Protein AF-A0A6B1B2T5-F1 (afdb_monomer)

Solvent-accessible surface area (backbone atoms only — not comparable to full-atom values): 26408 Å² total; per-residue (Å²): 116,44,78,32,43,92,82,56,64,55,40,79,26,34,29,29,75,42,65,46,72,46,75,73,60,49,87,43,25,33,38,44,60,45,58,74,57,54,75,47,49,93,52,57,68,59,46,47,51,50,19,45,60,60,22,41,91,44,77,29,50,72,80,76,48,47,65,79,40,39,38,24,40,36,29,65,36,84,52,53,54,84,60,43,56,46,79,82,25,68,61,22,61,50,50,55,53,53,49,53,49,33,54,75,36,51,38,75,48,61,37,38,33,34,30,36,20,57,48,42,51,77,50,72,68,55,47,33,54,43,40,32,62,71,53,40,70,65,26,41,85,72,70,28,38,46,64,49,58,47,82,34,76,91,40,46,41,77,62,49,62,30,99,81,73,37,49,32,32,31,33,34,70,48,47,71,14,66,35,26,35,38,46,38,72,30,88,52,63,62,50,51,44,40,45,48,58,41,38,19,41,10,24,70,70,23,37,50,70,41,56,34,50,69,28,29,52,55,23,67,17,64,45,29,56,94,46,13,38,42,47,51,43,24,47,43,38,33,54,42,39,72,74,57,43,34,52,61,42,31,31,46,31,33,47,33,49,35,56,47,44,91,58,75,82,53,17,54,64,70,48,60,66,86,74,52,46,77,65,45,51,52,47,50,52,53,51,43,59,52,44,75,73,44,56,68,72,58,40,47,53,59,60,67,68,44,55,15,66,54,34,54,53,46,61,38,18,17,28,47,71,63,29,35,55,55,50,42,55,54,43,46,71,48,23,58,37,86,37,82,55,61,22,38,29,32,32,36,18,40,56,55,71,52,62,88,22,73,91,53,54,64,18,51,62,53,51,46,17,45,48,33,32,41,62,54,30,38,24,31,86,43,53,62,38,38,79,50,14,31,42,41,36,27,29,44,38,44,92,50,70,39,73,62,42,36,50,45,41,52,51,42,54,61,53,46,35,62,74,49,79,52,59,68,61,43,55,76,73,46,39,67,61,33,58,70,30,66,66,35,50,49,38,27,75,77,45,48,10,34,30,28,37,44,56,57,40,40,54,24,48,18,36,32,42,64,72,39,40,63,44,52,34,30,29,52,27,36,55,67,43,33,44,51,72,73,34,44,58,22,80,40,70,67,56,42,54,54,64,41,21,82,70,60,39,91,79,50,39,33,36,35,50,46,42,69,35,65,48,28,39,38,34,89

Radius of gyration: 22.55 Å; Cα contacts (8 Å, |Δi|>4): 1182; chains: 1; bounding box: 58×44×64 Å

Mean predicted aligned error: 3.1 Å

Foldseek 3Di:
DAQAAPPAFFFWFAAALFIDGHRDDHPFEDEDAFDDWDDFDPDLLVQLVVQQCDADPFHRLLVLEAAPFAEEEEEEACLPDVLAADPPASQQSNVVVSVVSNVVRNHPNYAYEHLAALAFWDDLVRCCNHRNPVVCVVQVVVVRYGYAQQPPPVQKDWLDAFPVRQTQMFGPSQQPGQEYEYHYEDQALLTFFLCRGQRSGHHPSSNVVLLALVQLQQQQFSRALVSGSSNVSSVRSVVSCVVRGHHYKYKYWYKILQFQHCDDLSNLLNDGPVPQDPVSVVSSVVSNVVSVPDDPVVSLVVSLPDHGNIHTHHMHIGDRVRRSVVVSVSSCVRFEDEDEDAWQEEEHEDYNDGSRARVHGCALLNVLLCQQLPVQNLADDHGNHFFQGEYEYNYQRDNDGDCLAEVLVPCCLCPVLVVDLQLVCCVVPPQVCQQPPPVQSCSRVPTRYRGSNVSSSSSSSNSNVVNRYNAYEYENYDQVSCVSNVHHYDPGPVRVLVVSCVRRNDRIRYYYHSDPSHHGYHYD

Sequence (524 aa):
MLDVDKSTPPILFHHGEQFRLEKLPADRSRVIYPAEPLPGLKDPDEAIREALLNPINEDPLPALLWPGMKLTIAFDDLSLPLPSMRQPDIRQRIIEQVLDMAAAAAVDDVHLIAALALHRRMTEAEFRHALGDRIYDAFAPQQTLYNHDAEDHDGMVELGLTRHDEQVTMNRRAAESDLLIYVNLNIVSMDGGWKSTATGLSDYKGVRHHHNVATMQNSKSFMDRHSSELHHSNWRQGEVIKAHGPRIFQIETTINNNTFGYDGPLSVLQKREWEWSARDRATFIGMKNALDVTPSAARRKIFQAWEAPYELTSVQAGEVEAVHQQTLENVFAQHIVPVEGQTDVLTFGLPYICPYNVNSVMNPILVMCLGLGYFFNLYRGKPLVREGGVVIMSHPTPWEFHPVHHPSYIDFFEQVLGDTTDPIEIEKRYEEQFAYDEWYIHLYRNSYAYHGVHPFYMWYWGAHALQWLGRVIVVGGDPRSVRRLGFQPASTMQDALEMAGDVVGPDPSITHFHNPPILMADVT

pLDDT: mean 97.22, std 1.8, range [87.44, 98.94]

Nearest PDB structures (foldseek):
  5huq-assembly1_A  TM=7.904E-01  e=6.190E-24  Lactiplantibacillus plantarum
  2yjg-assembly1_B  TM=7.746E-01  e=2.283E-23  Thermoanaerobacterium thermosaccharolyticum DSM 571
  8ezf-assembly1_B  TM=7.215E-01  e=4.386E-23  Lactiplantibacillus plantarum WCFS1
  8ezi-assembly1_B  TM=7.223E-01  e=1.276E-22  Lactiplantibacillus plantarum WCFS1
  6c1w-assembly3_C  TM=7.204E-01  e=6.261E-23  Lactiplantibacillus plantarum WCFS1

Secondary structure (DSSP, 8-state):
-EE--TTPPPEEEEEEBEEEEE-PPTTTEEEE-PPPPPPPPS-HHHHHHHHHHS-BTS--GGGG--TT-EEEEEEE-TTSSSSPBPSSPHHHHHHHHHHHHHHHTT--EEEEEEE-TTSPPPPHHHHHHHHHHHHHHHHGGGT-EEE--TT-TTTEEEEEE-TT--EEEEEHHHHT-SEEEEEEEESSTTSSTHHHHHHHT--HHHHTTTSSHHHHHH-S-SSSGGG-HHHHHHHHHHHHHHHHS-EEEEEEEEE----S-SSSSGGGGGS-GGG--HHHHHHHHHHHHHHHHS-HHHHHHHHHT--B---EEEEEEESHHHHHHHHHHHHHHHHEEEE-S-EEEEEEEEES--TT-TTS---HHHHHIIIIIIGGG-EESS-SEEEEEEEEEE----S---TTT-HHHHHIIIIIHHH---HHHHIIIIIHHHHS-HHHHHHHHHSSPPPTTHHHHHHHTTHHHHHH-SEEEEET--HHHHHHTTPEEESSHHHHHHHHHHHH-SS--EEEE--SSP-EEEE-

Structure (mmCIF, N/CA/C/O backbone):
data_AF-A0A6B1B2T5-F1
#
_entry.id   AF-A0A6B1B2T5-F1
#
loop_
_atom_site.group_PDB
_atom_site.id
_atom_site.type_symbol
_atom_site.label_atom_id
_atom_site.label_alt_id
_atom_site.label_comp_id
_atom_site.label_asym_id
_atom_site.label_entity_id
_atom_site.label_seq_id
_atom_site.pdbx_PDB_ins_code
_atom_site.Cartn_x
_atom_site.Cartn_y
_atom_site.Cartn_z
_atom_site.occupancy
_atom_site.B_iso_or_equiv
_atom_site.auth_seq_id
_atom_site.auth_comp_id
_atom_site.auth_asym_id
_atom_site.auth_atom_id
_atom_site.pdbx_PDB_model_num
ATOM 1 N N . MET A 1 1 ? -0.501 -11.057 22.349 1.00 89.25 1 MET A N 1
ATOM 2 C CA . MET A 1 1 ? -1.898 -10.684 22.661 1.00 89.25 1 MET A CA 1
ATOM 3 C C . MET A 1 1 ? -1.999 -10.361 24.142 1.00 89.25 1 MET A C 1
ATOM 5 O O . MET A 1 1 ? -1.196 -10.890 24.903 1.00 89.25 1 MET A O 1
ATOM 9 N N . LEU A 1 2 ? -2.940 -9.504 24.530 1.00 93.94 2 LEU A N 1
ATOM 10 C CA . LEU A 1 2 ? -3.257 -9.185 25.923 1.00 93.94 2 LEU A CA 1
ATOM 11 C C . LEU A 1 2 ? -4.764 -9.340 26.143 1.00 93.94 2 LEU A C 1
ATOM 13 O O . LEU A 1 2 ? -5.529 -8.686 25.440 1.00 93.94 2 LEU A O 1
ATOM 17 N N . ASP A 1 3 ? -5.175 -10.125 27.136 1.00 96.25 3 ASP A N 1
ATOM 18 C CA . ASP A 1 3 ? -6.551 -10.091 27.639 1.00 96.25 3 ASP A CA 1
ATOM 19 C C . ASP A 1 3 ? -6.726 -8.885 28.566 1.00 96.25 3 ASP A C 1
ATOM 21 O O . ASP A 1 3 ? -5.909 -8.637 29.454 1.00 96.25 3 ASP A O 1
ATOM 25 N N . VAL A 1 4 ? -7.776 -8.101 28.332 1.00 96.19 4 VAL A N 1
ATOM 26 C CA . VAL A 1 4 ? -8.027 -6.862 29.069 1.00 96.19 4 VAL A CA 1
ATOM 27 C C . VAL A 1 4 ? -8.669 -7.192 30.409 1.00 96.19 4 VAL A C 1
ATOM 29 O O . VAL A 1 4 ? -9.757 -7.762 30.475 1.00 96.19 4 VAL A O 1
ATOM 32 N N . ASP A 1 5 ? -8.035 -6.741 31.483 1.00 95.56 5 ASP A N 1
ATOM 33 C CA . ASP A 1 5 ? -8.557 -6.807 32.844 1.00 95.56 5 ASP A CA 1
ATOM 34 C C . ASP A 1 5 ? -8.781 -5.403 33.439 1.00 95.56 5 ASP A C 1
ATOM 36 O O . ASP A 1 5 ? -8.551 -4.364 32.815 1.00 95.56 5 ASP A O 1
ATOM 40 N N . LYS A 1 6 ? -9.231 -5.339 34.696 1.00 93.12 6 LYS A N 1
ATOM 41 C CA . LYS A 1 6 ? -9.499 -4.061 35.384 1.00 93.12 6 LYS A CA 1
ATOM 42 C C . LYS A 1 6 ? -8.251 -3.199 35.609 1.00 93.12 6 LYS A C 1
ATOM 44 O O . LYS A 1 6 ? -8.403 -1.994 35.835 1.00 93.12 6 LYS A O 1
ATOM 49 N N . SER A 1 7 ? -7.067 -3.809 35.606 1.00 93.94 7 SER A N 1
ATOM 50 C CA . SER A 1 7 ? -5.766 -3.167 35.810 1.00 93.94 7 SER A CA 1
ATOM 51 C C . SER A 1 7 ? -5.107 -2.714 34.505 1.00 93.94 7 SER A C 1
ATOM 53 O O . SER A 1 7 ? -4.206 -1.873 34.537 1.00 93.94 7 SER A O 1
ATOM 55 N N . THR A 1 8 ? -5.592 -3.222 33.371 1.00 95.31 8 THR A N 1
ATOM 56 C CA . THR A 1 8 ? -5.111 -2.875 32.037 1.00 95.31 8 THR A CA 1
ATOM 57 C C . THR A 1 8 ? -5.261 -1.367 31.806 1.00 95.31 8 THR A C 1
ATOM 59 O O . THR A 1 8 ? -6.341 -0.805 32.042 1.00 95.31 8 THR A O 1
ATOM 62 N N . PRO A 1 9 ? -4.184 -0.668 31.396 1.00 95.25 9 PRO A N 1
ATOM 63 C CA . PRO A 1 9 ? -4.255 0.760 31.119 1.00 95.25 9 PRO A CA 1
ATOM 64 C C . PRO A 1 9 ? -5.160 1.049 29.908 1.00 95.25 9 PRO A C 1
ATOM 66 O O . PRO A 1 9 ? -5.425 0.153 29.108 1.00 95.25 9 PRO A O 1
ATOM 69 N N . PRO A 1 10 ? -5.627 2.300 29.739 1.00 96.69 10 PRO A N 1
ATOM 70 C CA . PRO A 1 10 ? -6.246 2.725 28.488 1.00 96.69 10 PRO A CA 1
ATOM 71 C C . PRO A 1 10 ? -5.341 2.432 27.286 1.00 96.69 10 PRO A C 1
ATOM 73 O O . PRO A 1 10 ? -4.132 2.653 27.361 1.00 96.69 10 PRO A O 1
ATOM 76 N N . ILE A 1 11 ? -5.941 1.964 26.196 1.00 97.44 11 ILE A N 1
ATOM 77 C CA . ILE A 1 11 ? -5.257 1.531 24.975 1.00 97.44 11 ILE A CA 1
ATOM 78 C C . ILE A 1 11 ? -5.204 2.686 23.976 1.00 97.44 11 ILE A C 1
ATOM 80 O O . ILE A 1 11 ? -6.158 3.464 23.880 1.00 97.44 11 ILE A O 1
ATOM 84 N N . LEU A 1 12 ? -4.096 2.813 23.245 1.00 97.50 12 LEU A N 1
ATOM 85 C CA . LEU A 1 12 ? -3.934 3.808 22.193 1.00 97.50 12 LEU A CA 1
ATOM 86 C C . LEU A 1 12 ? -4.795 3.473 20.977 1.00 97.50 12 LEU A C 1
ATOM 88 O O . LEU A 1 12 ? -4.695 2.398 20.401 1.00 97.50 12 LEU A O 1
ATOM 92 N N . PHE A 1 13 ? -5.566 4.456 20.529 1.00 98.00 13 PHE A N 1
ATOM 93 C CA . PHE A 1 13 ? -6.237 4.449 19.239 1.00 98.00 13 PHE A CA 1
ATOM 94 C C . PHE A 1 13 ? -5.667 5.581 18.391 1.00 98.00 13 PHE A C 1
ATOM 96 O O . PHE A 1 13 ? -5.732 6.753 18.781 1.00 98.00 13 PHE A O 1
ATOM 103 N N . HIS A 1 14 ? -5.158 5.248 17.205 1.00 97.94 14 HIS A N 1
ATOM 104 C CA . HIS A 1 14 ? -4.929 6.254 16.170 1.00 97.94 14 HIS A CA 1
ATOM 105 C C . HIS A 1 14 ? -6.257 6.938 15.802 1.00 97.94 14 HIS A C 1
ATOM 107 O O . HIS A 1 14 ? -7.342 6.351 15.893 1.00 97.94 14 HIS A O 1
ATOM 113 N N . HIS A 1 15 ? -6.185 8.223 15.473 1.00 97.75 15 HIS A N 1
ATOM 114 C CA . HIS A 1 15 ? -7.345 9.055 15.173 1.00 97.75 15 HIS A CA 1
ATOM 115 C C . HIS A 1 15 ? -6.967 10.105 14.119 1.00 97.75 15 HIS A C 1
ATOM 117 O O . HIS A 1 15 ? -6.955 11.306 14.395 1.00 97.75 15 HIS A O 1
ATOM 123 N N . GLY A 1 16 ? -6.622 9.645 12.913 1.00 96.56 16 GLY A N 1
ATOM 124 C CA . GLY A 1 16 ? -6.054 10.488 11.858 1.00 96.56 16 GLY A CA 1
ATOM 125 C C . GLY A 1 16 ? -4.684 11.019 12.282 1.00 96.56 16 GLY A C 1
ATOM 126 O O . GLY A 1 16 ? -3.829 10.257 12.728 1.00 96.56 16 GLY A O 1
ATOM 127 N N . GLU A 1 17 ? -4.478 12.334 12.210 1.00 95.62 17 GLU A N 1
ATOM 128 C CA . GLU A 1 17 ? -3.283 13.013 12.736 1.00 95.62 17 GLU A CA 1
ATOM 129 C C . GLU A 1 17 ? -3.322 13.253 14.265 1.00 95.62 17 GLU A C 1
ATOM 131 O O . GLU A 1 17 ? -2.652 14.149 14.786 1.00 95.62 17 GLU A O 1
ATOM 136 N N . GLN A 1 18 ? -4.163 12.525 15.000 1.00 96.19 18 GLN A N 1
ATOM 137 C CA . GLN A 1 18 ? -4.340 12.638 16.450 1.00 96.19 18 GLN A CA 1
ATOM 138 C C . GLN A 1 18 ? -4.415 11.251 17.101 1.00 96.19 18 GLN A C 1
ATOM 140 O O . GLN A 1 18 ? -4.385 10.220 16.430 1.00 96.19 18 GLN A O 1
ATOM 145 N N . PHE A 1 19 ? -4.549 11.232 18.430 1.00 96.94 19 PHE A N 1
ATOM 146 C CA . PHE A 1 19 ? -4.589 10.010 19.228 1.00 96.94 19 PHE A CA 1
ATOM 147 C C . PHE A 1 19 ? -5.692 10.053 20.284 1.00 96.94 19 PHE A C 1
ATOM 149 O O . PHE A 1 19 ? -5.976 11.104 20.868 1.00 96.94 19 PHE A O 1
ATOM 156 N N . ARG A 1 20 ? -6.264 8.890 20.593 1.00 96.50 20 ARG A N 1
ATOM 157 C CA . ARG A 1 20 ? -7.186 8.675 21.714 1.00 96.50 20 ARG A CA 1
ATOM 158 C C . ARG A 1 20 ? -6.648 7.588 22.639 1.00 96.50 20 ARG A C 1
ATOM 160 O O . ARG A 1 20 ? -5.885 6.729 22.215 1.00 96.50 20 ARG A O 1
ATOM 167 N N . LEU A 1 21 ? -7.039 7.657 23.908 1.00 97.06 21 LEU A N 1
ATOM 168 C CA . LEU A 1 21 ? -6.812 6.597 24.886 1.00 97.06 21 LEU A CA 1
ATOM 169 C C . LEU A 1 21 ? -8.175 6.088 25.332 1.00 97.06 21 LEU A C 1
ATOM 171 O O . LEU A 1 21 ? -8.920 6.833 25.967 1.00 97.06 21 LEU A O 1
ATOM 175 N N . GLU A 1 22 ? -8.489 4.842 25.002 1.00 97.00 22 GLU A N 1
ATOM 176 C CA . GLU A 1 22 ? -9.797 4.247 25.269 1.00 97.00 22 GLU A CA 1
ATOM 177 C C . GLU A 1 22 ? -9.660 3.108 26.277 1.00 97.00 22 GLU A C 1
ATOM 179 O O . GLU A 1 22 ? -8.764 2.266 26.188 1.00 97.00 22 GLU A O 1
ATOM 184 N N . LYS A 1 23 ? -10.559 3.070 27.263 1.00 96.00 23 LYS A N 1
ATOM 185 C CA . LYS A 1 23 ? -10.624 1.953 28.205 1.00 96.00 23 LYS A CA 1
ATOM 186 C C . LYS A 1 23 ? -11.555 0.886 27.644 1.00 96.00 23 LYS A C 1
ATOM 188 O O . LYS A 1 23 ? -12.765 1.087 27.599 1.00 96.00 23 LYS A O 1
ATOM 193 N N . LEU A 1 24 ? -10.986 -0.246 27.244 1.00 96.88 24 LEU A N 1
ATOM 194 C CA . LEU A 1 24 ? -11.764 -1.381 26.757 1.00 96.88 24 LEU A CA 1
ATOM 195 C C . LEU A 1 24 ? -12.432 -2.140 27.921 1.00 96.88 24 LEU A C 1
ATOM 197 O O . LEU A 1 24 ? -11.877 -2.172 29.025 1.00 96.88 24 LEU A O 1
ATOM 201 N N . PRO A 1 25 ? -13.620 -2.740 27.713 1.00 96.88 25 PRO A N 1
ATOM 202 C CA . PRO A 1 25 ? -14.280 -3.552 28.732 1.00 96.88 25 PRO A CA 1
ATOM 203 C C . PRO A 1 25 ? -13.409 -4.725 29.199 1.00 96.88 25 PRO A C 1
ATOM 205 O O . PRO A 1 25 ? -12.943 -5.517 28.380 1.00 96.88 25 PRO A O 1
ATOM 208 N N . ALA A 1 26 ? -13.224 -4.854 30.512 1.00 96.12 26 ALA A N 1
ATOM 209 C CA . ALA A 1 26 ? -12.508 -5.983 31.098 1.00 96.12 26 ALA A CA 1
ATOM 210 C C . ALA A 1 26 ? -13.253 -7.308 30.862 1.00 96.12 26 ALA A C 1
ATOM 212 O O . ALA A 1 26 ? -14.468 -7.311 30.667 1.00 96.12 26 ALA A O 1
ATOM 213 N N . ASP A 1 27 ? -12.518 -8.418 30.906 1.00 94.00 27 ASP A N 1
ATOM 214 C CA . ASP A 1 27 ? -13.008 -9.805 30.890 1.00 94.00 27 ASP A CA 1
ATOM 215 C C . ASP A 1 27 ? -13.642 -10.273 29.560 1.00 94.00 27 ASP A C 1
ATOM 217 O O . ASP A 1 27 ? -13.863 -11.467 29.372 1.00 94.00 27 ASP A O 1
ATOM 221 N N . ARG A 1 28 ? -13.887 -9.359 28.611 1.00 96.31 28 ARG A N 1
ATOM 222 C CA . ARG A 1 28 ? -14.436 -9.658 27.272 1.00 96.31 28 ARG A CA 1
ATOM 223 C C . ARG A 1 28 ? -13.695 -8.987 26.116 1.00 96.31 28 ARG A C 1
ATOM 225 O O . ARG A 1 28 ? -14.126 -9.105 24.972 1.00 96.31 28 ARG A O 1
ATOM 232 N N . SER A 1 29 ? -12.611 -8.263 26.401 1.00 98.25 29 SER A N 1
ATOM 233 C CA . SER A 1 29 ? -11.778 -7.638 25.370 1.00 98.25 29 SER A CA 1
ATOM 234 C C . SER A 1 29 ? -10.383 -8.242 25.351 1.00 98.25 29 SER A C 1
ATOM 236 O O . SER A 1 29 ? -9.822 -8.549 26.399 1.00 98.25 29 SER A O 1
ATOM 238 N N . ARG A 1 30 ? -9.789 -8.314 24.163 1.00 97.75 30 ARG A N 1
ATOM 239 C CA . ARG A 1 30 ? -8.370 -8.612 23.964 1.00 97.75 30 ARG A CA 1
ATOM 240 C C . ARG A 1 30 ? -7.732 -7.614 23.010 1.00 97.75 30 ARG A C 1
ATOM 242 O O . ARG A 1 30 ? -8.411 -7.029 22.167 1.00 97.75 30 ARG A O 1
ATOM 249 N N . VAL A 1 31 ? -6.421 -7.449 23.112 1.00 98.12 31 VAL A N 1
ATOM 250 C CA . VAL A 1 31 ? -5.629 -6.583 22.238 1.00 98.12 31 VAL A CA 1
ATOM 251 C C . VAL A 1 31 ? -4.561 -7.397 21.514 1.00 98.12 31 VAL A C 1
ATOM 253 O O . VAL A 1 31 ? -3.802 -8.161 22.124 1.00 98.12 31 VAL A O 1
ATOM 256 N N . ILE A 1 32 ? -4.493 -7.225 20.198 1.00 97.88 32 ILE A N 1
ATOM 257 C CA . ILE A 1 32 ? -3.455 -7.787 19.336 1.00 97.88 32 ILE A CA 1
ATOM 258 C C . ILE A 1 32 ? -2.445 -6.677 19.058 1.00 97.88 32 ILE A C 1
ATOM 260 O O . ILE A 1 32 ? -2.818 -5.639 18.523 1.00 97.88 32 ILE A O 1
ATOM 264 N N . TYR A 1 33 ? -1.187 -6.913 19.430 1.00 97.25 33 TYR A N 1
ATOM 265 C CA . TYR A 1 33 ? -0.070 -5.995 19.199 1.00 97.25 33 TYR A CA 1
ATOM 266 C C . TYR A 1 33 ? 0.832 -6.513 18.093 1.00 97.25 33 TYR A C 1
ATOM 268 O O . TYR A 1 33 ? 0.940 -7.736 17.952 1.00 97.25 33 TYR A O 1
ATOM 276 N N . PRO A 1 34 ? 1.513 -5.613 17.366 1.00 95.94 34 PRO A N 1
ATOM 277 C CA . PRO A 1 34 ? 2.496 -6.009 16.375 1.00 95.94 34 PRO A CA 1
ATOM 278 C C . PRO A 1 34 ? 3.640 -6.791 17.026 1.00 95.94 34 PRO A C 1
ATOM 280 O O . PRO A 1 34 ? 3.970 -6.598 18.205 1.00 95.94 34 PRO A O 1
ATOM 283 N N . ALA A 1 35 ? 4.247 -7.679 16.240 1.00 93.88 35 ALA A N 1
ATOM 284 C CA . ALA A 1 35 ? 5.542 -8.243 16.582 1.00 93.88 35 ALA A CA 1
ATOM 285 C C . ALA A 1 35 ? 6.600 -7.130 16.610 1.00 93.88 35 ALA A C 1
ATOM 287 O O . ALA A 1 35 ? 6.469 -6.118 15.913 1.00 93.88 35 ALA A O 1
ATOM 288 N N . GLU A 1 36 ? 7.644 -7.328 17.418 1.00 94.31 36 GLU A N 1
ATOM 289 C CA . GLU A 1 36 ? 8.793 -6.421 17.423 1.00 94.31 36 GLU A CA 1
ATOM 290 C C . GLU A 1 36 ? 9.408 -6.344 16.014 1.00 94.31 36 GLU A C 1
ATOM 292 O O . GLU A 1 36 ? 9.432 -7.361 15.306 1.00 94.31 36 GLU A O 1
ATOM 297 N N . PRO A 1 37 ? 9.935 -5.180 15.594 1.00 96.44 37 PRO A N 1
ATOM 298 C CA . PRO A 1 37 ? 10.617 -5.088 14.314 1.00 96.44 37 PRO A CA 1
ATOM 299 C C . PRO A 1 37 ? 11.803 -6.049 14.247 1.00 96.44 37 PRO A C 1
ATOM 301 O O . PRO A 1 37 ? 12.621 -6.114 15.169 1.00 96.44 37 PRO A O 1
ATOM 304 N N . LEU A 1 38 ? 11.898 -6.792 13.145 1.00 97.12 38 LEU A N 1
ATOM 305 C CA . LEU A 1 38 ? 13.061 -7.617 12.859 1.00 97.12 38 LEU A CA 1
ATOM 306 C C . LEU A 1 38 ? 14.282 -6.715 12.616 1.00 97.12 38 LEU A C 1
ATOM 308 O O . LEU A 1 38 ? 14.138 -5.615 12.071 1.00 97.12 38 LEU A O 1
ATOM 312 N N . PRO A 1 39 ? 15.490 -7.159 13.002 1.00 96.88 39 PRO A N 1
ATOM 313 C CA . PRO A 1 39 ? 16.700 -6.409 12.702 1.00 96.88 39 PRO A CA 1
ATOM 314 C C . PRO A 1 39 ? 16.913 -6.328 11.187 1.00 96.88 39 PRO A C 1
ATOM 316 O O . PRO A 1 39 ? 16.713 -7.314 10.474 1.00 96.88 39 PRO A O 1
ATOM 319 N N . GLY A 1 40 ? 17.362 -5.167 10.713 1.00 97.69 40 GLY A N 1
ATOM 320 C CA . GLY A 1 40 ? 17.811 -5.007 9.336 1.00 97.69 40 GLY A CA 1
ATOM 321 C C . GLY A 1 40 ? 19.034 -5.862 8.989 1.00 97.69 40 GLY A C 1
ATOM 322 O O . GLY A 1 40 ? 19.778 -6.337 9.857 1.00 97.69 40 GLY A O 1
ATOM 323 N N . LEU A 1 41 ? 19.273 -6.025 7.690 1.00 98.12 41 LEU A N 1
ATOM 324 C CA . LEU A 1 41 ? 20.497 -6.607 7.155 1.00 98.12 41 LEU A CA 1
ATOM 325 C C . LEU A 1 41 ? 21.706 -5.761 7.566 1.00 98.12 41 LEU A C 1
ATOM 327 O O . LEU A 1 41 ? 21.680 -4.534 7.506 1.00 98.12 41 LEU A O 1
ATOM 331 N N . LYS A 1 42 ? 22.795 -6.432 7.961 1.00 97.19 42 LYS A N 1
ATOM 332 C CA . LYS A 1 42 ? 24.030 -5.761 8.407 1.00 97.19 42 LYS A CA 1
ATOM 333 C C . LYS A 1 42 ? 24.699 -4.949 7.302 1.00 97.19 42 LYS A C 1
ATOM 335 O O . LYS A 1 42 ? 25.276 -3.907 7.591 1.00 97.19 42 LYS A O 1
ATOM 340 N N . ASP A 1 43 ? 24.650 -5.468 6.079 1.00 98.06 43 ASP A N 1
ATOM 341 C CA . ASP A 1 43 ? 25.186 -4.831 4.881 1.00 98.06 43 ASP A CA 1
ATOM 342 C C . ASP A 1 43 ? 24.133 -4.925 3.763 1.00 98.06 43 ASP A C 1
ATOM 344 O O . ASP A 1 43 ? 24.095 -5.914 3.025 1.00 98.06 43 ASP A O 1
ATOM 348 N N . PRO A 1 44 ? 23.194 -3.960 3.704 1.00 98.12 44 PRO A N 1
ATOM 349 C CA . PRO A 1 44 ? 22.144 -3.937 2.691 1.00 98.12 44 PRO A CA 1
ATOM 350 C C . PRO A 1 44 ? 22.689 -3.902 1.262 1.00 98.12 44 PRO A C 1
ATOM 352 O O . PRO A 1 44 ? 22.127 -4.552 0.386 1.00 98.12 44 PRO A O 1
ATOM 355 N N . ASP A 1 45 ? 23.783 -3.173 1.029 1.00 98.50 45 ASP A N 1
ATOM 356 C CA . ASP A 1 45 ? 24.323 -2.971 -0.314 1.00 98.50 45 ASP A CA 1
ATOM 357 C C . ASP A 1 45 ? 24.982 -4.255 -0.836 1.00 98.50 45 ASP A C 1
ATOM 359 O O . ASP A 1 45 ? 24.740 -4.632 -1.985 1.00 98.50 45 ASP A O 1
ATOM 363 N N . GLU A 1 46 ? 25.717 -4.986 0.011 1.00 98.62 46 GLU A N 1
ATOM 364 C CA . GLU A 1 46 ? 26.247 -6.305 -0.359 1.00 98.62 46 GLU A CA 1
ATOM 365 C C . GLU A 1 46 ? 25.134 -7.338 -0.560 1.00 98.62 46 GLU A C 1
ATOM 367 O O . GLU A 1 46 ? 25.200 -8.139 -1.488 1.00 98.62 46 GLU A O 1
ATOM 372 N N . ALA A 1 47 ? 24.082 -7.313 0.262 1.00 98.81 47 ALA A N 1
ATOM 373 C CA . ALA A 1 47 ? 22.955 -8.227 0.088 1.00 98.81 47 ALA A CA 1
ATOM 374 C C . ALA A 1 47 ? 22.225 -8.001 -1.246 1.00 98.81 47 ALA A C 1
ATOM 376 O O . ALA A 1 47 ? 21.865 -8.969 -1.917 1.00 98.81 47 ALA A O 1
ATOM 377 N N . ILE A 1 48 ? 22.042 -6.738 -1.651 1.00 98.88 48 ILE A N 1
ATOM 378 C CA . ILE A 1 48 ? 21.491 -6.387 -2.967 1.00 98.88 48 ILE A CA 1
ATOM 379 C C . ILE A 1 48 ? 22.407 -6.931 -4.065 1.00 98.88 48 ILE A C 1
ATOM 381 O O . ILE A 1 48 ? 21.934 -7.632 -4.960 1.00 98.88 48 ILE A O 1
ATOM 385 N N . ARG A 1 49 ? 23.717 -6.680 -3.971 1.00 98.81 49 ARG A N 1
ATOM 386 C CA . ARG A 1 49 ? 24.695 -7.160 -4.952 1.00 98.81 49 ARG A CA 1
ATOM 387 C C . ARG A 1 49 ? 24.654 -8.681 -5.097 1.00 98.81 49 ARG A C 1
ATOM 389 O O . ARG A 1 49 ? 24.619 -9.186 -6.216 1.00 98.81 49 ARG A O 1
ATOM 396 N N . GLU A 1 50 ? 24.628 -9.411 -3.987 1.00 98.81 50 GLU A N 1
ATOM 397 C CA . GLU A 1 50 ? 24.570 -10.874 -3.988 1.00 98.81 50 GLU A CA 1
ATOM 398 C C . GLU A 1 50 ? 23.270 -11.408 -4.597 1.00 98.81 50 GLU A C 1
ATOM 400 O O . GLU A 1 50 ? 23.325 -12.386 -5.343 1.00 98.81 50 GLU A O 1
ATOM 405 N N . ALA A 1 51 ? 22.124 -10.760 -4.357 1.00 98.81 51 ALA A N 1
ATOM 406 C CA . ALA A 1 51 ? 20.858 -11.136 -4.990 1.00 98.81 51 ALA A CA 1
ATOM 407 C C . ALA A 1 51 ? 20.902 -10.946 -6.517 1.00 98.81 51 ALA A C 1
ATOM 409 O O . ALA A 1 51 ? 20.457 -11.821 -7.256 1.00 98.81 51 ALA A O 1
ATOM 410 N N . LEU A 1 52 ? 21.495 -9.848 -7.001 1.00 98.88 52 LEU A N 1
ATOM 411 C CA . LEU A 1 52 ? 21.665 -9.587 -8.438 1.00 98.88 52 LEU A CA 1
ATOM 412 C C . LEU A 1 52 ? 22.619 -10.588 -9.119 1.00 98.88 52 LEU A C 1
ATOM 414 O O . LEU A 1 52 ? 22.444 -10.912 -10.296 1.00 98.88 52 LEU A O 1
ATOM 418 N N . LEU A 1 53 ? 23.635 -11.068 -8.393 1.00 98.81 53 LEU A N 1
ATOM 419 C CA . LEU A 1 53 ? 24.633 -12.020 -8.895 1.00 98.81 53 LEU A CA 1
ATOM 420 C C . LEU A 1 53 ? 24.208 -13.487 -8.769 1.00 98.81 53 LEU A C 1
ATOM 422 O O . LEU A 1 53 ? 24.711 -14.320 -9.520 1.00 98.81 53 LEU A O 1
ATOM 426 N N . ASN A 1 54 ? 23.296 -13.807 -7.851 1.00 98.69 54 ASN A N 1
ATOM 427 C CA . ASN A 1 54 ? 22.818 -15.167 -7.601 1.00 98.69 54 ASN A CA 1
ATOM 428 C C . ASN A 1 54 ? 21.278 -15.222 -7.594 1.00 98.69 54 ASN A C 1
ATOM 430 O O . ASN A 1 54 ? 20.682 -15.550 -6.562 1.00 98.69 54 ASN A O 1
ATOM 434 N N . PRO A 1 55 ? 20.617 -14.882 -8.714 1.00 98.69 55 PRO A N 1
ATOM 435 C CA . PRO A 1 55 ? 19.169 -14.806 -8.752 1.00 98.69 55 PRO A CA 1
ATOM 436 C C . PRO A 1 55 ? 18.507 -16.187 -8.707 1.00 98.69 55 PRO A C 1
ATOM 438 O O . PRO A 1 55 ? 19.074 -17.216 -9.081 1.00 98.69 55 PRO A O 1
ATOM 441 N N . ILE A 1 56 ? 17.265 -16.202 -8.239 1.00 98.69 56 ILE A N 1
ATOM 442 C CA . ILE A 1 56 ? 16.449 -17.401 -8.087 1.00 98.69 56 ILE A CA 1
ATOM 443 C C . ILE A 1 56 ? 15.851 -17.762 -9.446 1.00 98.69 56 ILE A C 1
ATOM 445 O O . ILE A 1 56 ? 15.106 -16.976 -10.027 1.00 98.69 56 ILE A O 1
ATOM 449 N N . ASN A 1 57 ? 16.138 -18.979 -9.919 1.00 98.25 57 ASN A N 1
ATOM 450 C CA . ASN A 1 57 ? 15.619 -19.527 -11.179 1.00 98.25 57 ASN A CA 1
ATOM 451 C C . ASN A 1 57 ? 15.863 -18.631 -12.408 1.00 98.25 57 ASN A C 1
ATOM 453 O O . ASN A 1 57 ? 15.065 -18.645 -13.342 1.00 98.25 57 ASN A O 1
ATOM 457 N N . GLU A 1 58 ? 16.957 -17.871 -12.413 1.00 97.75 58 GLU A N 1
ATOM 458 C CA . GLU A 1 58 ? 17.308 -16.970 -13.507 1.00 97.75 58 GLU A CA 1
ATOM 459 C C . GLU A 1 58 ? 18.838 -16.887 -13.671 1.00 97.75 58 GLU A C 1
ATOM 461 O O . GLU A 1 58 ? 19.584 -17.301 -12.779 1.00 97.75 58 GLU A O 1
ATOM 466 N N . ASP A 1 59 ? 19.325 -16.390 -14.810 1.00 98.38 59 ASP A N 1
ATOM 467 C CA . ASP A 1 59 ? 20.755 -16.103 -14.986 1.00 98.38 59 ASP A CA 1
ATOM 468 C C . ASP A 1 59 ? 21.164 -14.841 -14.194 1.00 98.38 59 ASP A C 1
ATOM 470 O O . ASP A 1 59 ? 20.369 -13.901 -14.100 1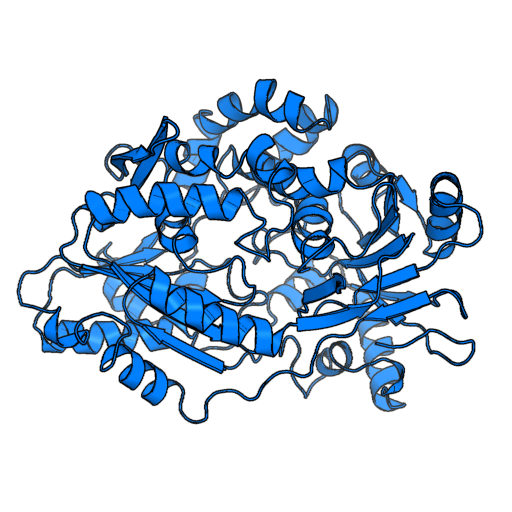.00 98.38 59 ASP A O 1
ATOM 474 N N . PRO A 1 60 ? 22.406 -14.754 -13.668 1.00 98.69 60 PRO A N 1
ATOM 475 C CA . PRO A 1 60 ? 22.923 -13.544 -13.024 1.00 98.69 60 PRO A CA 1
ATOM 476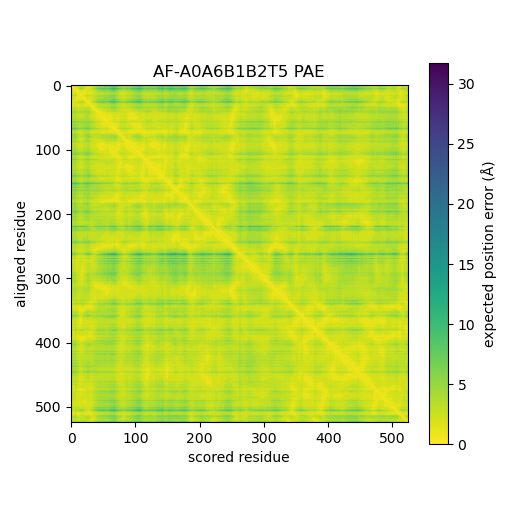 C C . PRO A 1 60 ? 22.712 -12.298 -13.879 1.00 98.69 60 PRO A C 1
ATOM 478 O O . PRO A 1 60 ? 22.984 -12.338 -15.081 1.00 98.69 60 PRO A O 1
ATOM 481 N N . LEU A 1 61 ? 22.326 -11.171 -13.268 1.00 98.81 61 LEU A N 1
ATOM 482 C CA . LEU A 1 61 ? 21.989 -9.957 -14.017 1.00 98.81 61 LEU A CA 1
ATOM 483 C C . LEU A 1 61 ? 23.081 -9.546 -15.031 1.00 98.81 61 LEU A C 1
ATOM 485 O O . LEU A 1 61 ? 22.731 -9.295 -16.180 1.00 98.81 61 LEU A O 1
ATOM 489 N N . PRO A 1 62 ? 24.395 -9.561 -14.715 1.00 98.62 62 PRO A N 1
ATOM 490 C CA . PRO A 1 62 ? 25.429 -9.234 -15.702 1.00 98.62 62 PRO A CA 1
ATOM 491 C C . PRO A 1 62 ? 25.453 -10.134 -16.947 1.00 98.62 62 PRO A C 1
ATOM 493 O O . PRO A 1 62 ? 25.893 -9.692 -18.003 1.00 98.62 62 PRO A O 1
ATOM 496 N N . ALA A 1 63 ? 24.997 -11.387 -16.846 1.00 98.62 63 ALA A N 1
ATOM 497 C CA . ALA A 1 63 ? 24.909 -12.304 -17.984 1.00 98.62 63 ALA A CA 1
ATOM 498 C C . ALA A 1 63 ? 23.713 -11.993 -18.903 1.00 98.62 63 ALA A C 1
ATOM 500 O O . ALA A 1 63 ? 23.686 -12.443 -20.047 1.00 98.62 63 ALA A O 1
ATOM 501 N N . LEU A 1 64 ? 22.749 -11.211 -18.410 1.00 98.62 64 LEU A N 1
ATOM 502 C CA . LEU A 1 64 ? 21.571 -10.745 -19.139 1.00 98.62 64 LEU A CA 1
ATOM 503 C C . LEU A 1 64 ? 21.775 -9.390 -19.813 1.00 98.62 64 LEU A C 1
ATOM 505 O O . LEU A 1 64 ? 20.844 -8.891 -20.435 1.00 98.62 64 LEU A O 1
ATOM 509 N N . LEU A 1 65 ? 22.945 -8.767 -19.665 1.00 98.81 65 LEU A N 1
ATOM 510 C CA . LEU A 1 65 ? 23.201 -7.417 -20.155 1.00 98.81 65 LEU A CA 1
ATOM 511 C C . LEU A 1 65 ? 24.177 -7.448 -21.333 1.00 98.81 65 LEU A C 1
ATOM 513 O O . LEU A 1 65 ? 25.224 -8.095 -21.271 1.00 98.81 65 LEU A O 1
ATOM 517 N N . TRP A 1 66 ? 23.850 -6.736 -22.414 1.00 98.69 66 TRP A N 1
ATOM 518 C CA . TRP A 1 66 ? 24.706 -6.641 -23.598 1.00 98.69 66 TRP A CA 1
ATOM 519 C C . TRP A 1 66 ? 24.585 -5.284 -24.309 1.00 98.69 66 TRP A C 1
ATOM 521 O O . TRP A 1 66 ? 23.535 -4.640 -24.246 1.00 98.69 66 TRP A O 1
ATOM 531 N N . PRO A 1 67 ? 25.626 -4.854 -25.051 1.00 98.62 67 PRO A N 1
ATOM 532 C CA . PRO A 1 67 ? 25.581 -3.597 -25.787 1.00 98.62 67 PRO A CA 1
ATOM 533 C C . PRO A 1 67 ? 24.432 -3.542 -26.800 1.00 98.62 67 PRO A C 1
ATOM 535 O O . PRO A 1 67 ? 24.245 -4.466 -27.594 1.00 98.62 67 PRO A O 1
ATOM 538 N N . GLY A 1 68 ? 23.703 -2.425 -26.813 1.00 97.75 68 GLY A N 1
ATOM 539 C CA . GLY A 1 68 ? 22.601 -2.169 -27.747 1.00 97.75 68 GLY A CA 1
ATOM 540 C C . GLY A 1 68 ? 21.247 -2.776 -27.366 1.00 97.75 68 GLY A C 1
ATOM 541 O O . GLY A 1 68 ? 20.313 -2.651 -28.155 1.00 97.75 68 GLY A O 1
ATOM 542 N N . MET A 1 69 ? 21.124 -3.414 -26.196 1.00 98.38 69 MET A N 1
ATOM 543 C CA . MET A 1 69 ? 19.828 -3.864 -25.680 1.00 98.38 69 MET A CA 1
ATOM 544 C C . MET A 1 69 ? 18.950 -2.692 -25.228 1.00 98.38 69 MET A C 1
ATOM 546 O O . MET A 1 69 ? 19.459 -1.678 -24.748 1.00 98.38 69 MET A O 1
ATOM 550 N N . LYS A 1 70 ? 17.631 -2.876 -25.294 1.00 98.81 70 LYS A N 1
ATOM 551 C CA . LYS A 1 70 ? 16.638 -2.017 -24.647 1.00 98.81 70 LYS A CA 1
ATOM 552 C C . LYS A 1 70 ? 16.388 -2.502 -23.225 1.00 98.81 70 LYS A C 1
ATOM 554 O O . LYS A 1 70 ? 15.740 -3.532 -23.024 1.00 98.81 70 LYS A O 1
ATOM 559 N N . LEU A 1 71 ? 16.863 -1.745 -22.244 1.00 98.94 71 LEU A N 1
ATOM 560 C CA . LEU A 1 71 ? 16.635 -2.011 -20.829 1.00 98.94 71 LEU A CA 1
ATOM 561 C C . LEU A 1 71 ? 15.571 -1.060 -20.276 1.00 98.94 71 LEU A C 1
ATOM 563 O O . LEU A 1 71 ? 15.647 0.161 -20.450 1.00 98.94 71 LEU A O 1
ATOM 567 N N . THR A 1 72 ? 14.585 -1.608 -19.575 1.00 98.94 72 THR A N 1
ATOM 568 C CA . THR A 1 72 ? 13.640 -0.815 -18.782 1.00 98.94 72 THR A CA 1
ATOM 569 C C . THR A 1 72 ? 13.717 -1.228 -17.322 1.00 98.94 72 THR A C 1
ATOM 571 O O . THR A 1 72 ? 13.716 -2.415 -17.014 1.00 98.94 72 THR A O 1
ATOM 574 N N . ILE A 1 73 ? 13.768 -0.245 -16.427 1.00 98.94 73 ILE A N 1
ATOM 575 C CA . ILE A 1 73 ? 13.735 -0.419 -14.977 1.00 98.94 73 ILE A CA 1
ATOM 576 C C . ILE A 1 73 ? 12.437 0.214 -14.465 1.00 98.94 73 ILE A C 1
ATOM 578 O O . ILE A 1 73 ? 12.317 1.436 -14.378 1.00 98.94 73 ILE A O 1
ATOM 582 N N . ALA A 1 74 ? 11.444 -0.609 -14.154 1.00 98.88 74 ALA A N 1
ATOM 583 C CA . ALA A 1 74 ? 10.231 -0.167 -13.480 1.00 98.88 74 ALA A CA 1
ATOM 584 C C . ALA A 1 74 ? 10.418 -0.227 -11.959 1.00 98.88 74 ALA A C 1
ATOM 586 O O . ALA A 1 74 ? 11.155 -1.074 -11.455 1.00 98.88 74 ALA A O 1
ATOM 587 N N . PHE A 1 75 ? 9.763 0.663 -11.219 1.00 98.81 75 PHE A N 1
ATOM 588 C CA . PHE A 1 75 ? 9.830 0.672 -9.758 1.00 98.81 75 PHE A CA 1
ATOM 589 C C . PHE A 1 75 ? 8.519 1.136 -9.132 1.00 98.81 75 PHE A C 1
ATOM 591 O O . PHE A 1 75 ? 7.789 1.932 -9.730 1.00 98.81 75 PHE A O 1
ATOM 598 N N . ASP A 1 76 ? 8.243 0.655 -7.919 1.00 98.25 76 ASP A N 1
ATOM 599 C CA . ASP A 1 76 ? 7.060 1.075 -7.164 1.00 98.25 76 ASP A CA 1
ATOM 600 C C . ASP A 1 76 ? 7.053 2.583 -6.924 1.00 98.25 76 ASP A C 1
ATOM 602 O O . ASP A 1 76 ? 8.083 3.199 -6.632 1.00 98.25 76 ASP A O 1
ATOM 606 N N . ASP A 1 77 ? 5.868 3.171 -7.002 1.00 96.81 77 ASP A N 1
ATOM 607 C CA . ASP A 1 77 ? 5.668 4.600 -6.833 1.00 96.81 77 ASP A CA 1
ATOM 608 C C . ASP A 1 77 ? 5.704 5.053 -5.360 1.00 96.81 77 ASP A C 1
ATOM 610 O O . ASP A 1 77 ? 6.055 4.323 -4.431 1.00 96.81 77 ASP A O 1
ATOM 614 N N . LEU A 1 78 ? 5.342 6.314 -5.130 1.00 94.62 78 LEU A N 1
ATOM 615 C CA . LEU A 1 78 ? 5.320 6.936 -3.804 1.00 94.62 78 LEU A CA 1
ATOM 616 C C . LEU A 1 78 ? 4.375 6.264 -2.789 1.00 94.62 78 LEU A C 1
ATOM 618 O O . LEU A 1 78 ? 4.420 6.615 -1.610 1.00 94.62 78 LEU A O 1
ATOM 622 N N . SER A 1 79 ? 3.497 5.357 -3.226 1.00 95.00 79 SER A N 1
ATOM 623 C CA . SER A 1 79 ? 2.549 4.664 -2.354 1.00 95.00 79 SER A CA 1
ATOM 624 C C . SER A 1 79 ? 3.216 3.624 -1.449 1.00 95.00 79 SER A C 1
ATOM 626 O O . SER A 1 79 ? 2.552 3.083 -0.568 1.00 95.00 79 SER A O 1
ATOM 628 N N . LEU A 1 80 ? 4.522 3.380 -1.624 1.00 94.56 80 LEU A N 1
ATOM 629 C CA . LEU A 1 80 ? 5.333 2.489 -0.801 1.00 94.56 80 LEU A CA 1
ATOM 630 C C . LEU A 1 80 ? 6.726 3.101 -0.510 1.00 94.56 80 LEU A C 1
ATOM 632 O O . LEU A 1 80 ? 7.338 3.705 -1.402 1.00 94.56 80 LEU A O 1
ATOM 636 N N . PRO A 1 81 ? 7.268 2.940 0.717 1.00 95.31 81 PRO A N 1
ATOM 637 C CA . PRO A 1 81 ? 6.586 2.477 1.930 1.00 95.31 81 PRO A CA 1
ATOM 638 C C . PRO A 1 81 ? 5.695 3.570 2.550 1.00 95.31 81 PRO A C 1
ATOM 640 O O . PRO A 1 81 ? 5.731 4.731 2.142 1.00 95.31 81 PRO A O 1
ATOM 643 N N . LEU A 1 82 ? 4.906 3.201 3.566 1.00 93.38 82 LEU A N 1
ATOM 644 C CA . LEU A 1 82 ? 4.000 4.114 4.272 1.00 93.38 82 LEU A CA 1
ATOM 645 C C . LEU A 1 82 ? 4.192 4.019 5.792 1.00 93.38 82 LEU A C 1
ATOM 647 O O . LEU A 1 82 ? 3.801 3.007 6.379 1.00 93.38 82 LEU A O 1
ATOM 651 N N . PRO A 1 83 ? 4.704 5.072 6.457 1.00 95.00 83 PRO A N 1
ATOM 652 C CA . PRO A 1 83 ? 5.186 6.351 5.908 1.00 95.00 83 PRO A CA 1
ATOM 653 C C . PRO A 1 83 ? 6.420 6.204 5.006 1.00 95.00 83 PRO A C 1
ATOM 655 O O . PRO A 1 83 ? 7.012 5.128 4.945 1.00 95.00 83 PRO A O 1
ATOM 658 N N . SER A 1 84 ? 6.838 7.282 4.336 1.00 95.56 84 SER A N 1
ATOM 659 C CA . SER A 1 84 ? 8.083 7.263 3.560 1.00 95.56 84 SER A CA 1
ATOM 660 C C . SER A 1 84 ? 9.258 6.845 4.442 1.00 95.56 84 SER A C 1
ATOM 662 O O . SER A 1 84 ? 9.306 7.167 5.632 1.00 95.56 84 SER A O 1
ATOM 664 N N . MET A 1 85 ? 10.221 6.124 3.874 1.00 96.75 85 MET A N 1
ATOM 665 C CA . MET A 1 85 ? 11.424 5.749 4.611 1.00 96.75 85 MET A CA 1
ATOM 666 C C . MET A 1 85 ? 12.473 6.859 4.577 1.00 96.75 85 MET A C 1
ATOM 668 O O . MET A 1 85 ? 12.470 7.714 3.685 1.00 96.75 85 MET A O 1
ATOM 672 N N . ARG A 1 86 ? 13.389 6.823 5.547 1.00 97.06 86 ARG A N 1
ATOM 673 C CA . ARG A 1 86 ? 14.587 7.670 5.544 1.00 97.06 86 ARG A CA 1
ATOM 674 C C . ARG A 1 86 ? 15.464 7.362 4.335 1.00 97.06 86 ARG A C 1
ATOM 676 O O . ARG A 1 86 ? 15.606 6.206 3.945 1.00 97.06 86 ARG A O 1
ATOM 683 N N . GLN A 1 87 ? 16.101 8.397 3.799 1.00 96.56 87 GLN A N 1
ATOM 684 C CA . GLN A 1 87 ? 17.062 8.247 2.712 1.00 96.56 87 GLN A CA 1
ATOM 685 C C . GLN A 1 87 ? 18.382 7.581 3.170 1.00 96.56 87 GLN A C 1
ATOM 687 O O . GLN A 1 87 ? 18.789 7.746 4.326 1.00 96.56 87 GLN A O 1
ATOM 692 N N . PRO A 1 88 ? 19.107 6.899 2.262 1.00 97.25 88 PRO A N 1
ATOM 693 C CA . PRO A 1 88 ? 18.692 6.589 0.892 1.00 97.25 88 PRO A CA 1
ATOM 694 C C . PRO A 1 88 ? 17.629 5.482 0.868 1.00 97.25 88 PRO A C 1
ATOM 696 O O . PRO A 1 88 ? 17.725 4.498 1.608 1.00 97.25 88 PRO A O 1
ATOM 699 N N . ASP A 1 89 ? 16.629 5.670 0.008 1.00 97.88 89 ASP A N 1
ATOM 700 C CA . ASP A 1 89 ? 15.550 4.709 -0.225 1.00 97.88 89 ASP A CA 1
ATOM 701 C C . ASP A 1 89 ? 16.114 3.401 -0.813 1.00 97.88 89 ASP A C 1
ATOM 703 O O . ASP A 1 89 ? 17.145 3.388 -1.493 1.00 97.88 89 ASP A O 1
ATOM 707 N N . ILE A 1 90 ? 15.455 2.274 -0.549 1.00 98.12 90 ILE A N 1
ATOM 708 C CA . ILE A 1 90 ? 15.897 0.967 -1.057 1.00 98.12 90 ILE A CA 1
ATOM 709 C C . ILE A 1 90 ? 15.829 0.913 -2.586 1.00 98.12 90 ILE A C 1
ATOM 711 O O . ILE A 1 90 ? 16.7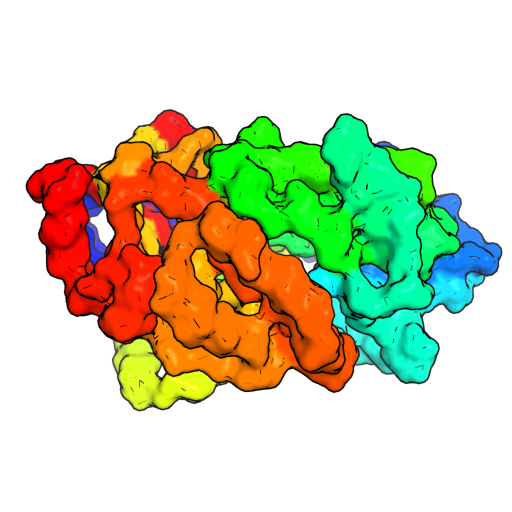12 0.320 -3.207 1.00 98.12 90 ILE A O 1
ATOM 715 N N . ARG A 1 91 ? 14.849 1.584 -3.203 1.00 98.56 91 ARG A N 1
ATOM 716 C CA . ARG A 1 91 ? 14.757 1.692 -4.665 1.00 98.56 91 ARG A CA 1
ATOM 717 C C . ARG A 1 91 ? 16.000 2.357 -5.237 1.00 98.56 91 ARG A C 1
ATOM 719 O O . ARG A 1 91 ? 16.597 1.798 -6.151 1.00 98.56 91 ARG A O 1
ATOM 726 N N . GLN A 1 92 ? 16.437 3.480 -4.659 1.00 98.56 92 GLN A N 1
ATOM 727 C CA . GLN A 1 92 ? 17.697 4.127 -5.031 1.00 98.56 92 GLN A CA 1
ATOM 728 C C . GLN A 1 92 ? 18.863 3.135 -4.963 1.00 98.56 92 GLN A C 1
ATOM 730 O O . GLN A 1 92 ? 19.563 2.960 -5.957 1.00 98.56 92 GLN A O 1
ATOM 735 N N . ARG A 1 93 ? 19.055 2.461 -3.820 1.00 98.56 93 ARG A N 1
ATOM 736 C CA . ARG A 1 93 ? 20.187 1.537 -3.615 1.00 98.56 93 ARG A CA 1
ATOM 737 C C . ARG A 1 93 ? 20.238 0.426 -4.664 1.00 98.56 93 ARG A C 1
ATOM 739 O O . ARG A 1 93 ? 21.311 0.102 -5.161 1.00 98.56 93 ARG A O 1
ATOM 746 N N . ILE A 1 94 ? 19.087 -0.148 -5.011 1.00 98.88 94 ILE A N 1
ATOM 747 C CA . ILE A 1 94 ? 18.992 -1.213 -6.019 1.00 98.88 94 ILE A CA 1
ATOM 748 C C . ILE A 1 94 ? 19.268 -0.662 -7.414 1.00 98.88 94 ILE A C 1
ATOM 750 O O . ILE A 1 94 ? 20.078 -1.222 -8.150 1.00 98.88 94 ILE A O 1
ATOM 754 N N . ILE A 1 95 ? 18.605 0.436 -7.777 1.00 98.88 95 ILE A N 1
ATOM 755 C CA . ILE A 1 95 ? 18.692 1.005 -9.122 1.00 98.88 95 ILE A CA 1
ATOM 756 C C . ILE A 1 95 ? 20.112 1.503 -9.402 1.00 98.88 95 ILE A C 1
ATOM 758 O O . ILE A 1 95 ? 20.607 1.275 -10.499 1.00 98.88 95 ILE A O 1
ATOM 762 N N . GLU A 1 96 ? 20.810 2.093 -8.427 1.00 98.81 96 GLU A N 1
ATOM 763 C CA . GLU A 1 96 ? 22.223 2.469 -8.580 1.00 98.81 96 GLU A CA 1
ATOM 764 C C . GLU A 1 96 ? 23.096 1.255 -8.953 1.00 98.81 96 GLU A C 1
ATOM 766 O O . GLU A 1 96 ? 23.864 1.332 -9.910 1.00 98.81 96 GLU A O 1
ATOM 771 N N . GLN A 1 97 ? 22.923 0.108 -8.286 1.00 98.81 97 GLN A N 1
ATOM 772 C CA . GLN A 1 97 ? 23.691 -1.104 -8.602 1.00 98.81 97 GLN A CA 1
ATOM 773 C C . GLN A 1 97 ? 23.326 -1.711 -9.962 1.00 98.81 97 GLN A C 1
ATOM 775 O O . GLN A 1 97 ? 24.208 -2.152 -10.701 1.00 98.81 97 GLN A O 1
ATOM 780 N N . VAL A 1 98 ? 22.039 -1.718 -10.318 1.00 98.88 98 VAL A N 1
ATOM 781 C CA . VAL A 1 98 ? 21.575 -2.162 -11.641 1.00 98.88 98 VAL A CA 1
ATOM 782 C C . VAL A 1 98 ? 22.180 -1.287 -12.743 1.00 98.88 98 VAL A C 1
ATOM 784 O O . VAL A 1 98 ? 22.671 -1.809 -13.744 1.00 98.88 98 VAL A O 1
ATOM 787 N N . LEU A 1 99 ? 22.187 0.034 -12.550 1.00 98.88 99 LEU A N 1
ATOM 788 C CA . LEU A 1 99 ? 22.765 0.989 -13.493 1.00 98.88 99 LEU A CA 1
ATOM 789 C C . LEU A 1 99 ? 24.285 0.829 -13.619 1.00 98.88 99 LEU A C 1
ATOM 791 O O . LEU A 1 99 ? 24.798 0.887 -14.734 1.00 98.88 99 LEU A O 1
ATOM 795 N N . ASP A 1 100 ? 25.000 0.568 -12.521 1.00 98.69 100 ASP A N 1
ATOM 796 C CA . ASP A 1 100 ? 26.439 0.283 -12.557 1.00 98.69 100 ASP A CA 1
ATOM 797 C C . ASP A 1 100 ? 26.745 -0.983 -13.382 1.00 98.69 100 ASP A C 1
ATOM 799 O O . ASP A 1 100 ? 27.667 -0.987 -14.205 1.00 98.69 100 ASP A O 1
ATOM 803 N N . MET A 1 101 ? 25.949 -2.049 -13.223 1.00 98.81 101 MET A N 1
ATOM 804 C CA . MET A 1 101 ? 26.084 -3.276 -14.022 1.00 98.81 101 MET A CA 1
ATOM 805 C C . MET A 1 101 ? 25.736 -3.047 -15.501 1.00 98.81 101 MET A C 1
ATOM 807 O O . MET A 1 101 ? 26.454 -3.529 -16.379 1.00 98.81 101 MET A O 1
ATOM 811 N N . ALA A 1 102 ? 24.680 -2.279 -15.789 1.00 98.75 102 ALA A N 1
ATOM 812 C CA . ALA A 1 102 ? 24.281 -1.906 -17.148 1.00 98.75 102 ALA A CA 1
ATOM 813 C C . ALA A 1 102 ? 25.366 -1.079 -17.856 1.00 98.75 102 ALA A C 1
ATOM 815 O O . ALA A 1 102 ? 25.741 -1.384 -18.990 1.00 98.75 102 ALA A O 1
ATOM 816 N N . ALA A 1 103 ? 25.946 -0.096 -17.163 1.00 98.50 103 ALA A N 1
ATOM 817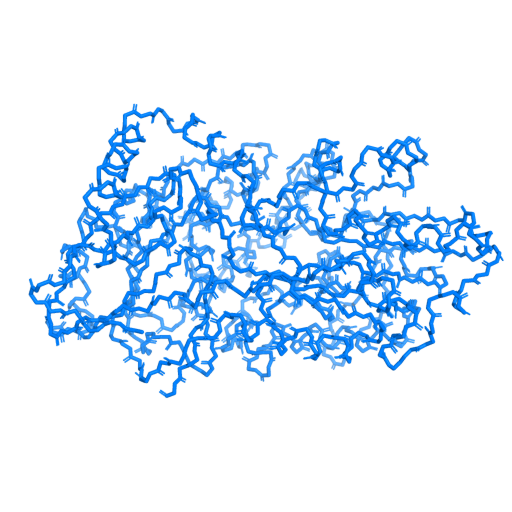 C CA . ALA A 1 103 ? 27.047 0.710 -17.677 1.00 98.50 103 ALA A CA 1
ATOM 818 C C . ALA A 1 103 ? 28.304 -0.136 -17.945 1.00 98.50 103 ALA A C 1
ATOM 820 O O . ALA A 1 103 ? 28.947 0.026 -18.982 1.00 98.50 103 ALA A O 1
ATOM 821 N N . ALA A 1 104 ? 28.639 -1.080 -17.057 1.00 98.56 104 ALA A N 1
ATOM 822 C CA . ALA A 1 104 ? 29.761 -2.001 -17.257 1.00 98.56 104 ALA A CA 1
ATOM 823 C C . ALA A 1 104 ? 29.577 -2.909 -18.489 1.00 98.56 104 ALA A C 1
ATOM 825 O O . ALA A 1 104 ? 30.559 -3.269 -19.140 1.00 98.56 104 ALA A O 1
ATOM 826 N N . ALA A 1 105 ? 28.330 -3.242 -18.829 1.00 98.56 105 ALA A N 1
ATOM 827 C CA . ALA A 1 105 ? 27.960 -3.988 -20.030 1.00 98.56 105 ALA A CA 1
ATOM 828 C C . ALA A 1 105 ? 27.757 -3.101 -21.279 1.00 98.56 105 ALA A C 1
ATOM 830 O O . ALA A 1 105 ? 27.408 -3.623 -22.338 1.00 98.56 105 ALA A O 1
ATOM 831 N N . ALA A 1 106 ? 28.000 -1.786 -21.177 1.00 98.44 106 ALA A N 1
ATOM 832 C CA . ALA A 1 106 ? 27.777 -0.791 -22.229 1.00 98.44 106 ALA A CA 1
ATOM 833 C C . ALA A 1 106 ? 26.334 -0.782 -22.779 1.00 98.44 106 ALA A C 1
ATOM 835 O O . ALA A 1 106 ? 26.107 -0.692 -23.988 1.00 98.44 106 ALA A O 1
ATOM 836 N N . VAL A 1 107 ? 25.350 -0.901 -21.882 1.00 98.69 107 VAL A N 1
ATOM 837 C CA . VAL A 1 107 ? 23.932 -0.701 -22.199 1.00 98.69 107 VAL A CA 1
ATOM 838 C C . VAL A 1 107 ? 23.625 0.796 -22.183 1.00 98.69 107 VAL A C 1
ATOM 840 O O . VAL A 1 107 ? 23.608 1.415 -21.122 1.00 98.69 107 VAL A O 1
ATOM 843 N N . ASP A 1 108 ? 23.363 1.366 -23.359 1.00 97.19 108 ASP A N 1
ATOM 844 C CA . ASP A 1 108 ? 23.100 2.805 -23.511 1.00 97.19 108 ASP A CA 1
ATOM 845 C C . ASP A 1 108 ? 21.596 3.154 -23.554 1.00 97.19 108 ASP A C 1
ATOM 847 O O . ASP A 1 108 ? 21.214 4.275 -23.223 1.00 97.19 108 ASP A O 1
ATOM 851 N N . ASP A 1 109 ? 20.724 2.215 -23.949 1.00 98.62 109 ASP A N 1
ATOM 852 C CA . ASP A 1 109 ? 19.271 2.430 -24.036 1.00 98.62 109 ASP A CA 1
ATOM 853 C C . ASP A 1 109 ? 18.573 1.965 -22.746 1.00 98.62 109 ASP A C 1
ATOM 855 O O . ASP A 1 109 ? 18.044 0.853 -22.658 1.00 98.62 109 ASP A O 1
ATOM 859 N N . VAL A 1 110 ? 18.586 2.837 -21.733 1.00 98.81 110 VAL A N 1
ATOM 860 C CA . VAL A 1 110 ? 18.006 2.584 -20.406 1.00 98.81 110 VAL A CA 1
ATOM 861 C C . VAL A 1 110 ? 16.890 3.584 -20.102 1.00 98.81 110 VAL A C 1
ATOM 863 O O . VAL A 1 110 ? 17.104 4.795 -20.134 1.00 98.81 110 VAL A O 1
ATOM 866 N N . HIS A 1 111 ? 15.701 3.080 -19.764 1.00 98.88 111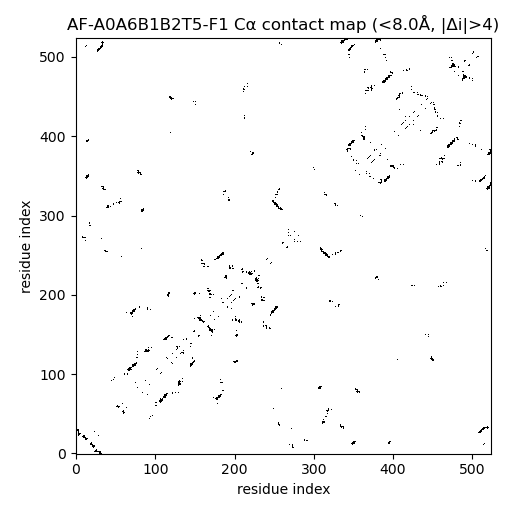 HIS A N 1
ATOM 867 C CA . HIS A 1 111 ? 14.565 3.886 -19.303 1.00 98.88 111 HIS A CA 1
ATOM 868 C C . HIS A 1 111 ? 14.139 3.469 -17.889 1.00 98.88 111 HIS A C 1
ATOM 870 O O . HIS A 1 111 ? 14.106 2.283 -17.577 1.00 98.88 111 HIS A O 1
ATOM 876 N N . LEU A 1 112 ? 13.768 4.436 -17.052 1.00 98.94 112 LEU A N 1
ATOM 877 C CA . LEU A 1 112 ? 13.212 4.251 -15.715 1.00 98.94 112 LEU A CA 1
ATOM 878 C C . LEU A 1 112 ? 11.742 4.686 -15.704 1.00 98.94 112 LEU A C 1
ATOM 880 O O . LEU A 1 112 ? 11.412 5.790 -16.147 1.00 98.94 112 LEU A O 1
ATOM 884 N N . ILE A 1 113 ? 10.862 3.836 -15.175 1.00 98.81 113 ILE A N 1
ATOM 885 C CA . ILE A 1 113 ? 9.414 4.078 -15.161 1.00 98.81 113 ILE A CA 1
ATOM 886 C C . ILE A 1 113 ? 8.869 3.924 -13.741 1.00 98.81 113 ILE A C 1
ATOM 888 O O . ILE A 1 113 ? 8.946 2.846 -13.156 1.00 98.81 113 ILE A O 1
ATOM 892 N N . ALA A 1 114 ? 8.256 4.982 -13.212 1.00 98.69 114 ALA A N 1
ATOM 893 C CA . ALA A 1 114 ? 7.453 4.875 -11.997 1.00 98.69 114 ALA A CA 1
ATOM 894 C C . ALA A 1 114 ? 6.164 4.111 -12.324 1.00 98.69 114 ALA A C 1
ATOM 896 O O . ALA A 1 114 ? 5.369 4.575 -13.149 1.00 98.69 114 ALA A O 1
ATOM 897 N N . ALA A 1 115 ? 5.962 2.951 -11.705 1.00 98.31 115 ALA A N 1
ATOM 898 C CA . ALA A 1 115 ? 4.820 2.079 -11.943 1.00 98.31 115 ALA A CA 1
ATOM 899 C C . ALA A 1 115 ? 3.589 2.586 -11.171 1.00 98.31 115 ALA A C 1
ATOM 901 O O . ALA A 1 115 ? 3.333 2.190 -10.037 1.00 98.31 115 ALA A O 1
ATOM 902 N N . LEU A 1 116 ? 2.858 3.520 -11.785 1.00 96.44 116 LEU A N 1
ATOM 903 C CA . LEU A 1 116 ? 1.719 4.202 -11.161 1.00 96.44 116 LEU A CA 1
ATOM 904 C C . LEU A 1 116 ? 0.386 3.476 -11.342 1.00 96.44 116 LEU A C 1
ATOM 906 O O . LEU A 1 116 ? -0.538 3.689 -10.559 1.00 96.44 116 LEU A O 1
ATOM 910 N N . ALA A 1 117 ? 0.226 2.732 -12.440 1.00 97.12 117 ALA A N 1
ATOM 911 C CA . ALA A 1 117 ? -1.090 2.413 -12.988 1.00 97.12 117 ALA A CA 1
ATOM 912 C C . ALA A 1 117 ? -1.989 3.673 -13.036 1.00 97.12 117 ALA A C 1
ATOM 914 O O . ALA A 1 117 ? -1.696 4.653 -13.722 1.00 97.12 117 ALA A O 1
ATOM 915 N N . LEU A 1 118 ? -3.052 3.682 -12.231 1.00 97.94 118 LEU A N 1
ATOM 916 C CA . LEU A 1 118 ? -4.060 4.740 -12.145 1.00 97.94 118 LEU A CA 1
ATOM 917 C C . LEU A 1 118 ? -3.828 5.720 -10.977 1.00 97.94 118 LEU A C 1
ATOM 919 O O . LEU A 1 118 ? -4.714 6.517 -10.642 1.00 97.94 118 LEU A O 1
ATOM 923 N N . HIS A 1 119 ? -2.657 5.657 -10.337 1.00 98.44 119 HIS A N 1
ATOM 924 C CA . HIS A 1 119 ? -2.252 6.580 -9.280 1.00 98.44 119 HIS A CA 1
ATOM 925 C C . HIS A 1 119 ? -1.852 7.950 -9.826 1.00 98.44 119 HIS A C 1
ATOM 927 O O . HIS A 1 119 ? -1.576 8.125 -11.012 1.00 98.44 119 HIS A O 1
ATOM 933 N N . ARG A 1 120 ? -1.789 8.952 -8.943 1.00 97.62 120 ARG A N 1
ATOM 934 C CA . ARG A 1 120 ? -1.260 10.262 -9.327 1.00 97.62 120 ARG A CA 1
ATOM 935 C C . ARG A 1 120 ? 0.221 10.194 -9.705 1.00 97.62 120 ARG A C 1
ATOM 937 O O . ARG A 1 120 ? 0.985 9.400 -9.164 1.00 97.62 120 ARG A O 1
ATOM 944 N N . ARG A 1 121 ? 0.648 11.147 -10.531 1.00 98.00 121 ARG A N 1
ATOM 945 C CA . ARG A 1 121 ? 2.058 11.349 -10.885 1.00 98.00 121 ARG A CA 1
ATOM 946 C C . ARG A 1 121 ? 2.914 11.688 -9.657 1.00 98.00 121 ARG A C 1
ATOM 948 O O . ARG A 1 121 ? 2.484 12.440 -8.774 1.00 98.00 121 ARG A O 1
ATOM 955 N N . MET A 1 122 ? 4.142 11.173 -9.633 1.00 98.12 122 MET A N 1
ATOM 956 C CA . MET A 1 122 ? 5.196 11.613 -8.719 1.00 98.12 122 MET A CA 1
ATOM 957 C C . MET A 1 122 ? 5.731 12.980 -9.149 1.00 98.12 122 MET A C 1
ATOM 959 O O . MET A 1 122 ? 5.917 13.254 -10.340 1.00 98.12 122 MET A O 1
ATOM 963 N N . THR A 1 123 ? 5.982 13.837 -8.164 1.00 97.62 123 THR A N 1
ATOM 964 C CA . THR A 1 123 ? 6.675 15.120 -8.334 1.00 97.62 123 THR A CA 1
ATOM 965 C C . THR A 1 123 ? 8.193 14.924 -8.427 1.00 97.62 123 THR A C 1
ATOM 967 O O . THR A 1 123 ? 8.720 13.885 -8.037 1.00 97.62 123 THR A O 1
ATOM 970 N N . GLU A 1 124 ? 8.924 15.950 -8.874 1.00 97.88 124 GLU A N 1
ATOM 971 C CA . GLU A 1 124 ? 10.397 15.953 -8.842 1.00 97.88 124 GLU A CA 1
ATOM 972 C C . GLU A 1 124 ? 10.952 15.654 -7.443 1.00 97.88 124 GLU A C 1
ATOM 974 O O . GLU A 1 124 ? 11.851 14.832 -7.299 1.00 97.88 124 GLU A O 1
ATOM 979 N N . ALA A 1 125 ? 10.403 16.290 -6.404 1.00 97.69 125 ALA A N 1
ATOM 980 C CA . ALA A 1 125 ? 10.858 16.074 -5.034 1.00 97.69 125 ALA A CA 1
ATOM 981 C C . ALA A 1 125 ? 10.661 14.615 -4.589 1.00 97.69 125 ALA A C 1
ATOM 983 O O . ALA A 1 125 ? 11.519 14.059 -3.913 1.00 97.69 125 ALA A O 1
ATOM 984 N N . GLU A 1 126 ? 9.563 13.982 -5.006 1.00 98.00 126 GLU A N 1
ATOM 985 C CA . GLU A 1 126 ? 9.280 12.577 -4.699 1.00 98.00 126 GLU A CA 1
ATOM 986 C C . GLU A 1 126 ? 10.195 11.627 -5.481 1.00 98.00 126 GLU A C 1
ATOM 988 O O . GLU A 1 126 ? 10.673 10.648 -4.912 1.00 98.00 126 GLU A O 1
ATOM 993 N N . PHE A 1 127 ? 10.519 11.936 -6.742 1.00 98.50 127 PHE A N 1
ATOM 994 C CA . PHE A 1 127 ? 11.542 11.191 -7.477 1.00 98.50 127 PHE A CA 1
ATOM 995 C C . PHE A 1 127 ? 12.920 11.312 -6.833 1.00 98.50 127 PHE A C 1
ATOM 997 O O . PHE A 1 127 ? 13.588 10.301 -6.640 1.00 98.50 127 PHE A O 1
ATOM 1004 N N . ARG A 1 128 ? 13.343 12.527 -6.469 1.00 98.44 128 ARG A N 1
ATOM 1005 C CA . ARG A 1 128 ? 14.623 12.756 -5.783 1.00 98.44 128 ARG A CA 1
ATOM 1006 C C . ARG A 1 128 ? 14.669 12.057 -4.429 1.00 98.44 128 ARG A C 1
ATOM 1008 O O . ARG A 1 128 ? 15.716 11.539 -4.058 1.00 98.44 128 ARG A O 1
ATOM 1015 N N . HIS A 1 129 ? 13.544 11.990 -3.716 1.00 98.00 129 HIS A N 1
ATOM 1016 C CA . HIS A 1 129 ? 13.460 11.237 -2.466 1.00 98.00 129 HIS A CA 1
ATOM 1017 C C . HIS A 1 129 ? 13.710 9.742 -2.686 1.00 98.00 129 HIS A C 1
ATOM 1019 O O . HIS A 1 129 ? 14.560 9.163 -2.012 1.00 98.00 129 HIS A O 1
ATOM 1025 N N . ALA A 1 130 ? 12.990 9.146 -3.643 1.00 98.00 130 ALA A N 1
ATOM 1026 C CA . ALA A 1 130 ? 12.981 7.705 -3.898 1.00 98.00 130 ALA A CA 1
ATOM 1027 C C . ALA A 1 130 ? 14.212 7.187 -4.664 1.00 98.00 130 ALA A C 1
ATOM 1029 O O . ALA A 1 130 ? 14.602 6.036 -4.486 1.00 98.00 130 ALA A O 1
ATOM 1030 N N . LEU A 1 131 ? 14.806 8.006 -5.535 1.00 98.44 131 LEU A N 1
ATOM 1031 C CA . LEU A 1 131 ? 15.886 7.604 -6.445 1.00 98.44 131 LEU A CA 1
ATOM 1032 C C . LEU A 1 131 ? 17.206 8.341 -6.189 1.00 98.44 131 LEU A C 1
ATOM 1034 O O . LEU A 1 131 ? 18.233 7.969 -6.747 1.00 98.44 131 LEU A O 1
ATOM 1038 N N . GLY A 1 132 ? 17.201 9.393 -5.373 1.00 98.38 132 GLY A N 1
ATOM 1039 C CA . GLY A 1 132 ? 18.359 10.257 -5.174 1.00 98.38 132 GLY A CA 1
ATOM 1040 C C . GLY A 1 132 ? 18.625 11.212 -6.344 1.00 98.38 132 GLY A C 1
ATOM 1041 O O . GLY A 1 132 ? 18.201 11.011 -7.485 1.00 98.38 132 GLY A O 1
ATOM 1042 N N . ASP A 1 133 ? 19.380 12.274 -6.054 1.00 98.50 133 ASP A N 1
ATOM 1043 C CA . ASP A 1 133 ? 19.667 13.340 -7.023 1.00 98.50 133 ASP A CA 1
ATOM 1044 C C . ASP A 1 133 ? 20.444 12.843 -8.245 1.00 98.50 133 ASP A C 1
ATOM 1046 O O . ASP A 1 133 ? 20.186 13.279 -9.362 1.00 98.50 133 ASP A O 1
ATOM 1050 N N . ARG A 1 134 ? 21.365 11.888 -8.053 1.00 98.31 134 ARG A N 1
ATOM 1051 C CA . ARG A 1 134 ? 22.224 11.373 -9.130 1.00 98.31 134 ARG A CA 1
ATOM 1052 C C . ARG A 1 134 ? 21.424 10.683 -10.231 1.00 98.31 134 ARG A C 1
ATOM 1054 O O . ARG A 1 134 ? 21.676 10.947 -11.404 1.00 98.31 134 ARG A O 1
ATOM 1061 N N . ILE A 1 135 ? 20.481 9.812 -9.864 1.00 98.69 135 ILE A N 1
ATOM 1062 C CA . ILE A 1 135 ? 19.620 9.131 -10.838 1.00 98.69 135 ILE A CA 1
ATOM 1063 C C . ILE A 1 135 ? 18.691 10.154 -11.493 1.00 98.69 135 ILE A C 1
ATOM 1065 O O . ILE A 1 135 ? 18.578 10.185 -12.718 1.00 98.69 135 ILE A O 1
ATOM 1069 N N . TYR A 1 136 ? 18.066 11.030 -10.704 1.00 98.69 136 TYR A N 1
ATOM 1070 C CA . TYR A 1 136 ? 17.149 12.023 -11.255 1.00 98.69 136 TYR A CA 1
ATOM 1071 C C . TYR A 1 136 ? 17.830 12.934 -12.286 1.00 98.69 136 TYR A C 1
ATOM 1073 O O . TYR A 1 136 ? 17.352 13.049 -13.414 1.00 98.69 136 TYR A O 1
ATOM 1081 N N . ASP A 1 137 ? 18.969 13.532 -11.933 1.00 98.56 137 ASP A N 1
ATOM 1082 C CA . ASP A 1 137 ? 19.680 14.483 -12.792 1.00 98.56 137 ASP A CA 1
ATOM 1083 C C . ASP A 1 137 ? 20.246 13.818 -14.059 1.00 98.56 137 ASP A C 1
ATOM 1085 O O . ASP A 1 137 ? 20.398 14.482 -15.087 1.00 98.56 137 ASP A O 1
ATOM 1089 N N . ALA A 1 138 ? 20.527 12.512 -14.015 1.00 98.19 138 ALA A N 1
ATOM 1090 C CA . ALA A 1 138 ? 20.985 11.756 -15.175 1.00 98.19 138 ALA A CA 1
ATOM 1091 C C . ALA A 1 138 ? 19.846 11.426 -16.157 1.00 98.19 138 ALA A C 1
ATOM 1093 O O . ALA A 1 138 ? 20.040 11.576 -17.362 1.00 98.19 138 ALA A O 1
ATOM 1094 N N . PHE A 1 139 ? 18.668 11.013 -15.676 1.00 98.69 139 PHE A N 1
ATOM 1095 C CA . PHE A 1 139 ? 17.614 10.433 -16.525 1.00 98.69 139 PHE A CA 1
ATOM 1096 C C . PHE A 1 139 ? 16.425 11.368 -16.799 1.00 98.69 139 PHE A C 1
ATOM 1098 O O . PHE A 1 139 ? 15.884 11.376 -17.908 1.00 98.69 139 PHE A O 1
ATOM 1105 N N . ALA A 1 140 ? 16.003 12.196 -15.836 1.00 98.12 140 ALA A N 1
ATOM 1106 C CA . ALA A 1 140 ? 14.808 13.031 -16.005 1.00 98.12 140 ALA A CA 1
ATOM 1107 C C . ALA A 1 140 ? 14.960 14.093 -17.116 1.00 98.12 140 ALA A C 1
ATOM 1109 O O . ALA A 1 140 ? 14.059 14.193 -17.954 1.00 98.12 140 ALA A O 1
ATOM 1110 N N . PRO A 1 141 ? 16.083 14.841 -17.224 1.00 97.81 141 PRO A N 1
ATOM 1111 C CA . PRO A 1 141 ? 16.262 15.828 -18.297 1.00 97.81 141 PRO A CA 1
ATOM 1112 C C . PRO A 1 141 ? 16.292 15.219 -19.704 1.00 97.81 141 PRO A C 1
ATOM 1114 O O . PRO A 1 141 ? 16.004 15.911 -20.678 1.00 97.81 141 PRO A O 1
ATOM 1117 N N . GLN A 1 142 ? 16.638 13.932 -19.810 1.00 97.12 142 GLN A N 1
ATOM 1118 C CA . GLN A 1 142 ? 16.688 13.181 -21.066 1.00 97.12 142 GLN A CA 1
ATOM 1119 C C . GLN A 1 142 ? 15.341 12.529 -21.419 1.00 97.12 142 GLN A C 1
ATOM 1121 O O . GLN A 1 142 ? 15.236 11.870 -22.447 1.00 97.12 142 GLN A O 1
ATOM 1126 N N . GLN A 1 143 ? 14.310 12.717 -20.584 1.00 97.38 143 GLN A N 1
ATOM 1127 C CA . GLN A 1 143 ? 13.000 12.062 -20.698 1.00 97.38 143 GLN A CA 1
ATOM 1128 C C . GLN A 1 143 ? 13.071 10.527 -20.627 1.00 97.38 143 GLN A C 1
ATOM 1130 O O . GLN A 1 143 ? 12.177 9.831 -21.105 1.00 97.38 143 GLN A O 1
ATOM 1135 N N . THR A 1 144 ? 14.116 9.997 -19.988 1.00 98.44 144 THR A N 1
ATOM 1136 C CA . THR A 1 144 ? 14.315 8.562 -19.757 1.00 98.44 144 THR A CA 1
ATOM 1137 C C . THR A 1 144 ? 14.029 8.154 -18.312 1.00 98.44 144 THR A C 1
ATOM 1139 O O . THR A 1 144 ? 14.130 6.979 -17.997 1.00 98.44 144 THR A O 1
ATOM 1142 N N . LEU A 1 145 ? 13.599 9.081 -17.448 1.00 98.81 145 LEU A N 1
ATOM 1143 C CA . LEU A 1 145 ? 12.901 8.811 -16.184 1.00 98.81 145 LEU A CA 1
ATOM 1144 C C . LEU A 1 145 ? 11.534 9.497 -16.223 1.00 98.81 145 LEU A C 1
ATOM 1146 O O . LEU A 1 145 ? 11.464 10.719 -16.369 1.00 98.81 145 LEU A O 1
ATOM 1150 N N . TYR A 1 146 ? 10.452 8.731 -16.096 1.00 98.50 146 TYR A N 1
ATOM 1151 C CA . TYR A 1 146 ? 9.097 9.276 -16.174 1.00 98.50 146 TYR A CA 1
ATOM 1152 C C . TYR A 1 146 ? 8.061 8.451 -15.404 1.00 98.50 146 TYR A C 1
ATOM 1154 O O . TYR A 1 146 ? 8.263 7.298 -15.032 1.00 98.50 146 TYR A O 1
ATOM 1162 N N . ASN A 1 147 ? 6.923 9.092 -15.157 1.00 98.50 147 ASN A N 1
ATOM 1163 C CA . ASN A 1 147 ? 5.722 8.467 -14.617 1.00 98.50 147 ASN A CA 1
ATOM 1164 C C . ASN A 1 147 ? 5.024 7.645 -15.707 1.00 98.50 147 ASN A C 1
ATOM 1166 O O . ASN A 1 147 ? 4.812 8.181 -16.799 1.00 98.50 147 ASN A O 1
ATOM 1170 N N . HIS A 1 148 ? 4.618 6.409 -15.404 1.00 98.31 148 HIS A N 1
ATOM 1171 C CA . HIS A 1 148 ? 3.695 5.659 -16.257 1.00 98.31 148 HIS A CA 1
ATOM 1172 C C . HIS A 1 148 ? 2.429 6.487 -16.555 1.00 98.31 148 HIS A C 1
ATOM 1174 O O . HIS A 1 148 ? 1.917 7.179 -15.675 1.00 98.31 148 HIS A O 1
ATOM 1180 N N . ASP A 1 149 ? 1.950 6.440 -17.798 1.00 98.19 149 ASP A N 1
ATOM 1181 C CA . ASP A 1 149 ? 0.743 7.135 -18.253 1.00 98.19 149 ASP A CA 1
ATOM 1182 C C . ASP A 1 149 ? -0.226 6.106 -18.843 1.00 98.19 149 ASP A C 1
ATOM 1184 O O . ASP A 1 149 ? -0.092 5.700 -19.998 1.00 98.19 149 ASP A O 1
ATOM 1188 N N . ALA A 1 150 ? -1.183 5.675 -18.022 1.00 98.00 150 ALA A N 1
ATOM 1189 C CA . ALA A 1 150 ? -2.193 4.678 -18.367 1.00 98.00 150 ALA A CA 1
ATOM 1190 C C . ALA A 1 150 ? -3.117 5.124 -19.509 1.00 98.00 150 ALA A C 1
ATOM 1192 O O . ALA A 1 150 ? -3.719 4.294 -20.180 1.00 98.00 150 ALA A O 1
ATOM 1193 N N . GLU A 1 151 ? -3.229 6.428 -19.750 1.00 98.19 151 GLU A N 1
ATOM 1194 C CA . GLU A 1 151 ? -4.138 6.976 -20.753 1.00 98.19 151 GLU A CA 1
ATOM 1195 C C . GLU A 1 151 ? -3.424 7.235 -22.086 1.00 98.19 151 GLU A C 1
ATOM 1197 O O . GLU A 1 151 ? -4.009 7.804 -23.010 1.00 98.19 151 GLU A O 1
ATOM 1202 N N . ASP A 1 152 ? -2.127 6.908 -22.201 1.00 97.12 152 ASP A N 1
ATOM 1203 C CA . ASP A 1 152 ? -1.345 7.105 -23.424 1.00 97.12 152 ASP A CA 1
ATOM 1204 C C . ASP A 1 152 ? -1.623 6.016 -24.454 1.00 97.12 152 ASP A C 1
ATOM 1206 O O . ASP A 1 152 ? -1.031 4.941 -24.441 1.00 97.12 152 ASP A O 1
ATOM 1210 N N . HIS A 1 153 ? -2.509 6.320 -25.402 1.00 91.25 153 HIS A N 1
ATOM 1211 C CA . HIS A 1 153 ? -2.848 5.410 -26.494 1.00 91.25 153 HIS A CA 1
ATOM 1212 C C . HIS A 1 153 ? -1.627 4.971 -27.324 1.00 91.25 153 HIS A C 1
ATOM 1214 O O . HIS A 1 153 ? -1.579 3.827 -27.783 1.00 91.25 153 HIS A O 1
ATOM 1220 N N . ASP A 1 154 ? -0.619 5.836 -27.475 1.00 96.19 154 ASP A N 1
ATOM 1221 C CA . ASP A 1 154 ? 0.647 5.508 -28.141 1.00 96.19 154 ASP A CA 1
ATOM 1222 C C . ASP A 1 154 ? 1.714 4.991 -27.155 1.00 96.19 154 ASP A C 1
ATOM 1224 O O . ASP A 1 154 ? 2.789 4.547 -27.553 1.00 96.19 154 ASP A O 1
ATOM 1228 N N . GLY A 1 155 ? 1.425 5.010 -25.861 1.00 96.75 155 GLY A N 1
ATOM 1229 C CA . GLY A 1 155 ? 2.294 4.522 -24.793 1.00 96.75 155 GLY A CA 1
ATOM 1230 C C . GLY A 1 155 ? 1.910 3.135 -24.284 1.00 96.75 155 GLY A C 1
ATOM 1231 O O . GLY A 1 155 ? 2.633 2.587 -23.456 1.00 96.75 155 GLY A O 1
ATOM 1232 N N . MET A 1 156 ? 0.814 2.553 -24.782 1.00 98.00 156 MET A N 1
ATOM 1233 C CA . MET A 1 156 ? 0.257 1.276 -24.327 1.00 98.00 156 MET A CA 1
ATOM 1234 C C . MET A 1 156 ? 0.157 0.246 -25.459 1.00 98.00 156 MET A C 1
ATOM 1236 O O . MET A 1 156 ? -0.003 0.592 -26.636 1.00 98.00 156 MET A O 1
ATOM 1240 N N . VAL A 1 157 ? 0.268 -1.036 -25.107 1.00 97.81 157 VAL A N 1
ATOM 1241 C CA . VAL A 1 157 ? 0.052 -2.179 -26.007 1.00 97.81 157 VAL A CA 1
ATOM 1242 C C . VAL A 1 157 ? -0.799 -3.247 -25.327 1.00 97.81 157 VAL A C 1
ATOM 1244 O O . VAL A 1 157 ? -0.728 -3.427 -24.114 1.00 97.81 157 VAL A O 1
ATOM 1247 N N . GLU A 1 158 ? -1.593 -3.964 -26.116 1.00 98.06 158 GLU A N 1
ATOM 1248 C CA . GLU A 1 158 ? -2.303 -5.167 -25.676 1.00 98.06 158 GLU A CA 1
ATOM 1249 C C . GLU A 1 158 ? -1.419 -6.389 -25.951 1.00 98.06 158 GLU A C 1
ATOM 1251 O O . GLU A 1 158 ? -0.997 -6.608 -27.087 1.00 98.06 158 GLU A O 1
ATOM 1256 N N . LEU A 1 159 ? -1.121 -7.171 -24.913 1.00 98.25 159 LEU A N 1
ATOM 1257 C CA . LEU A 1 159 ? -0.329 -8.401 -25.014 1.00 98.25 159 LEU A CA 1
ATOM 1258 C C . LEU A 1 159 ? -1.198 -9.614 -25.366 1.00 98.25 159 LEU A C 1
ATOM 1260 O O . LEU A 1 159 ? -0.707 -10.586 -25.938 1.00 98.25 159 LEU A O 1
ATOM 1264 N N . GLY A 1 160 ? -2.486 -9.558 -25.028 1.00 98.06 160 GLY A N 1
ATOM 1265 C CA . GLY A 1 160 ? -3.465 -10.587 -25.347 1.00 98.06 160 GLY A CA 1
ATOM 1266 C C . GLY A 1 160 ? -4.599 -10.655 -24.330 1.00 98.06 160 GLY A C 1
ATOM 1267 O O . GLY A 1 160 ? -4.832 -9.725 -23.556 1.00 98.06 160 GLY A O 1
ATOM 1268 N N . LEU A 1 161 ? -5.290 -11.795 -24.335 1.00 98.56 161 LEU A N 1
ATOM 1269 C CA . LEU A 1 161 ? -6.375 -12.111 -23.412 1.00 98.56 161 LEU A CA 1
ATOM 1270 C C . LEU A 1 161 ? -5.974 -13.269 -22.500 1.00 98.56 161 LEU A C 1
ATOM 1272 O O . LEU A 1 161 ? -5.330 -14.224 -22.942 1.00 98.56 161 LEU A O 1
ATOM 1276 N N . THR A 1 162 ? -6.401 -13.221 -21.241 1.00 98.50 162 THR A N 1
ATOM 1277 C CA . THR A 1 162 ? -6.301 -14.382 -20.353 1.00 98.50 162 THR A CA 1
ATOM 1278 C C . THR A 1 162 ? -7.320 -15.452 -20.741 1.00 98.50 162 THR A C 1
ATOM 1280 O O . THR A 1 162 ? -8.261 -15.223 -21.501 1.00 98.50 162 THR A O 1
ATOM 1283 N N . ARG A 1 163 ? -7.202 -16.636 -20.135 1.00 97.50 163 ARG A N 1
ATOM 1284 C CA . ARG A 1 163 ? -8.207 -17.709 -20.251 1.00 97.50 163 ARG A CA 1
ATOM 1285 C C . ARG A 1 163 ? -9.619 -17.334 -19.758 1.00 97.50 163 ARG A C 1
ATOM 1287 O O . ARG A 1 163 ? -10.525 -18.147 -19.906 1.00 97.50 163 ARG A O 1
ATOM 1294 N N . HIS A 1 164 ? -9.791 -16.180 -19.110 1.00 97.56 164 HIS A N 1
ATOM 1295 C CA . HIS A 1 164 ? -11.076 -15.650 -18.635 1.00 97.56 164 HIS A CA 1
ATOM 1296 C C . HIS A 1 164 ? -11.524 -14.415 -19.443 1.00 97.56 164 HIS A C 1
ATOM 1298 O O . HIS A 1 164 ? -12.356 -13.647 -18.965 1.00 97.56 164 HIS A O 1
ATOM 1304 N N . ASP A 1 165 ? -10.964 -14.213 -20.640 1.00 97.62 165 ASP A N 1
ATOM 1305 C CA . ASP A 1 165 ? -11.235 -13.056 -21.503 1.00 97.62 165 ASP A CA 1
ATOM 1306 C C . ASP A 1 165 ? -10.896 -11.706 -20.835 1.00 97.62 165 ASP A C 1
ATOM 1308 O O . ASP A 1 165 ? -11.495 -10.671 -21.133 1.00 97.62 165 ASP A O 1
ATOM 1312 N N . GLU A 1 166 ? -9.921 -11.705 -19.919 1.00 98.00 166 GLU A N 1
ATOM 1313 C CA . GLU A 1 166 ? -9.400 -10.480 -19.310 1.00 98.00 166 GLU A CA 1
ATOM 1314 C C . GLU A 1 166 ? -8.344 -9.877 -20.240 1.00 98.00 166 GLU A C 1
ATOM 1316 O O . GLU A 1 166 ? -7.404 -10.568 -20.638 1.00 98.00 166 GLU A O 1
ATOM 1321 N N . GLN A 1 167 ? -8.488 -8.600 -20.588 1.00 98.19 167 GLN A N 1
ATOM 1322 C CA . GLN A 1 167 ? -7.493 -7.885 -21.383 1.00 98.19 167 GLN A CA 1
ATOM 1323 C C . GLN A 1 167 ? -6.219 -7.686 -20.568 1.00 98.19 167 GLN A C 1
ATOM 1325 O O . GLN A 1 167 ? -6.274 -7.277 -19.410 1.00 98.19 167 GLN A O 1
ATOM 1330 N N . VAL A 1 168 ? -5.074 -7.962 -21.189 1.00 98.56 168 VAL A N 1
ATOM 1331 C CA . VAL A 1 168 ? -3.756 -7.737 -20.595 1.00 98.56 168 VAL A CA 1
ATOM 1332 C C . VAL A 1 168 ? -3.050 -6.666 -21.402 1.00 98.56 168 VAL A C 1
ATOM 1334 O O . VAL A 1 168 ? -2.657 -6.887 -22.550 1.00 98.56 168 VAL A O 1
ATOM 1337 N N . THR A 1 169 ? -2.912 -5.493 -20.799 1.00 98.06 169 THR A N 1
ATOM 1338 C CA . THR A 1 169 ? -2.219 -4.347 -21.381 1.00 98.06 169 THR A CA 1
ATOM 1339 C C . THR A 1 169 ? -0.905 -4.108 -20.652 1.00 98.06 169 THR A C 1
ATOM 1341 O O . THR A 1 169 ? -0.710 -4.562 -19.529 1.00 98.06 169 THR A O 1
ATOM 1344 N N . MET A 1 170 ? 0.035 -3.438 -21.309 1.00 98.06 170 MET A N 1
ATOM 1345 C CA . MET A 1 170 ? 1.302 -3.051 -20.701 1.00 98.06 170 MET A CA 1
ATOM 1346 C C . MET A 1 170 ? 1.833 -1.778 -21.359 1.00 98.06 170 MET A C 1
ATOM 1348 O O . MET A 1 170 ? 1.592 -1.515 -22.540 1.00 98.06 170 MET A O 1
ATOM 1352 N N . ASN A 1 171 ? 2.597 -0.999 -20.598 1.00 98.56 171 ASN A N 1
ATOM 1353 C CA . ASN A 1 171 ? 3.404 0.090 -21.121 1.00 98.56 171 ASN A CA 1
ATOM 1354 C C . ASN A 1 171 ? 4.271 -0.383 -22.300 1.00 98.56 171 ASN A C 1
ATOM 1356 O O . ASN A 1 171 ? 5.045 -1.330 -22.174 1.00 98.56 171 ASN A O 1
ATOM 1360 N N . ARG A 1 172 ? 4.185 0.314 -23.434 1.00 98.56 172 ARG A N 1
ATOM 1361 C CA . ARG A 1 172 ? 4.862 -0.035 -24.687 1.00 98.56 172 ARG A CA 1
ATOM 1362 C C . ARG A 1 172 ? 6.373 -0.133 -24.524 1.00 98.56 172 ARG A C 1
ATOM 1364 O O . ARG A 1 172 ? 6.965 -1.095 -25.001 1.00 98.56 172 ARG A O 1
ATOM 1371 N N . ARG A 1 173 ? 7.004 0.815 -23.818 1.00 98.31 173 ARG A N 1
ATOM 1372 C CA . ARG A 1 173 ? 8.456 0.779 -23.590 1.00 98.31 173 ARG A CA 1
ATOM 1373 C C . ARG A 1 173 ? 8.855 -0.470 -22.808 1.00 98.31 173 ARG A C 1
ATOM 1375 O O . ARG A 1 173 ? 9.833 -1.113 -23.178 1.00 98.31 173 ARG A O 1
ATOM 1382 N N . ALA A 1 174 ? 8.101 -0.831 -21.772 1.00 98.44 174 ALA A N 1
ATOM 1383 C CA . ALA A 1 174 ? 8.341 -2.061 -21.023 1.00 98.44 174 ALA A CA 1
ATOM 1384 C C . ALA A 1 174 ? 8.119 -3.305 -21.901 1.00 98.44 174 ALA A C 1
ATOM 1386 O O . ALA A 1 174 ? 9.003 -4.152 -21.982 1.00 98.44 174 ALA A O 1
ATOM 1387 N N . ALA A 1 175 ? 6.994 -3.371 -22.617 1.00 98.44 175 ALA A N 1
ATOM 1388 C CA . ALA A 1 175 ? 6.616 -4.506 -23.457 1.00 98.44 175 ALA A CA 1
ATOM 1389 C C . ALA A 1 175 ? 7.611 -4.799 -24.593 1.00 98.44 175 ALA A C 1
ATOM 1391 O O . ALA A 1 175 ? 7.832 -5.954 -24.941 1.00 98.44 175 ALA A O 1
ATOM 1392 N N . GLU A 1 176 ? 8.217 -3.757 -25.164 1.00 98.25 176 GLU A N 1
ATOM 1393 C CA . GLU A 1 176 ? 9.183 -3.855 -26.265 1.00 98.25 176 GLU A CA 1
ATOM 1394 C C . GLU A 1 176 ? 10.650 -3.926 -25.804 1.00 98.25 176 GLU A C 1
ATOM 1396 O O . GLU A 1 176 ? 11.556 -3.849 -26.641 1.00 98.25 176 GLU A O 1
ATOM 1401 N N . SER A 1 177 ? 10.909 -4.004 -24.495 1.00 98.69 177 SER A N 1
ATOM 1402 C CA . SER A 1 177 ? 12.270 -4.116 -23.961 1.00 98.69 177 SER A CA 1
ATOM 1403 C C . SER A 1 177 ? 12.818 -5.533 -24.102 1.00 98.69 177 SER A C 1
ATOM 1405 O O . SER A 1 177 ? 12.088 -6.511 -23.961 1.00 98.69 177 SER A O 1
ATOM 1407 N N . ASP A 1 178 ? 14.130 -5.643 -24.308 1.00 98.75 178 ASP A N 1
ATOM 1408 C CA . ASP A 1 178 ? 14.822 -6.935 -24.266 1.00 98.75 178 ASP A CA 1
ATOM 1409 C C . ASP A 1 178 ? 14.852 -7.496 -22.833 1.00 98.75 178 ASP A C 1
ATOM 1411 O O . ASP A 1 178 ? 14.799 -8.710 -22.628 1.00 98.75 178 ASP A O 1
ATOM 1415 N N . LEU A 1 179 ? 14.911 -6.598 -21.841 1.00 98.88 179 LEU A N 1
ATOM 1416 C CA . LEU A 1 179 ? 14.830 -6.914 -20.419 1.00 98.88 179 LEU A CA 1
ATOM 1417 C C . LEU A 1 179 ? 14.032 -5.839 -19.670 1.00 98.88 179 LEU A C 1
ATOM 1419 O O . LEU A 1 179 ? 14.335 -4.645 -19.760 1.00 98.88 179 LEU A O 1
ATOM 1423 N N . LEU A 1 180 ? 13.044 -6.276 -18.892 1.00 98.88 180 LEU A N 1
ATOM 1424 C CA . LEU A 1 180 ? 12.354 -5.469 -17.892 1.00 98.88 180 LEU A CA 1
ATOM 1425 C C . LEU A 1 180 ? 12.849 -5.866 -16.498 1.00 98.88 180 LEU A C 1
ATOM 1427 O O . LEU A 1 180 ? 12.606 -6.980 -16.045 1.00 98.88 180 LEU A O 1
ATOM 1431 N N . ILE A 1 181 ? 13.503 -4.948 -15.798 1.00 98.94 181 ILE A N 1
ATOM 1432 C CA . ILE A 1 181 ? 13.799 -5.086 -14.371 1.00 98.94 181 ILE A CA 1
ATOM 1433 C C . ILE A 1 181 ? 12.671 -4.409 -13.599 1.00 98.94 181 ILE A C 1
ATOM 1435 O O . ILE A 1 181 ? 12.359 -3.253 -13.880 1.00 98.94 181 ILE A O 1
ATOM 1439 N N . TYR A 1 182 ? 12.071 -5.094 -12.629 1.00 98.81 182 TYR A N 1
ATOM 1440 C CA . TYR A 1 182 ? 11.083 -4.479 -11.740 1.00 98.81 182 TYR A CA 1
ATOM 1441 C C . TYR A 1 182 ? 11.621 -4.438 -10.309 1.00 98.81 182 TYR A C 1
ATOM 1443 O O . TYR A 1 182 ? 11.945 -5.476 -9.739 1.00 98.81 182 TYR A O 1
ATOM 1451 N N . VAL A 1 183 ? 11.704 -3.240 -9.727 1.00 98.81 183 VAL A N 1
ATOM 1452 C CA . VAL A 1 183 ? 12.185 -2.995 -8.361 1.00 98.81 183 VAL A CA 1
ATOM 1453 C C . VAL A 1 183 ? 11.004 -2.725 -7.436 1.00 98.81 183 VAL A C 1
ATOM 1455 O O . VAL A 1 183 ? 10.379 -1.664 -7.497 1.00 98.81 183 VAL A O 1
ATOM 1458 N N . ASN A 1 184 ? 10.718 -3.682 -6.562 1.00 97.25 184 ASN A N 1
ATOM 1459 C CA . ASN A 1 184 ? 9.582 -3.651 -5.654 1.00 97.25 184 ASN A CA 1
ATOM 1460 C C . ASN A 1 184 ? 10.005 -3.607 -4.170 1.00 97.25 184 ASN A C 1
ATOM 1462 O O . ASN A 1 184 ? 11.022 -4.179 -3.754 1.00 97.25 184 ASN A O 1
ATOM 1466 N N . LEU A 1 185 ? 9.195 -2.925 -3.362 1.00 95.50 185 LEU A N 1
ATOM 1467 C CA . LEU A 1 185 ? 9.323 -2.829 -1.911 1.00 95.50 185 LEU A CA 1
ATOM 1468 C C . LEU A 1 185 ? 8.047 -3.348 -1.246 1.00 95.50 185 LEU A C 1
ATOM 1470 O O . LEU A 1 185 ? 6.960 -2.852 -1.520 1.00 95.50 185 LEU A O 1
ATOM 1474 N N . ASN A 1 186 ? 8.179 -4.292 -0.313 1.00 96.00 186 ASN A N 1
ATOM 1475 C CA . ASN A 1 186 ? 7.041 -4.930 0.350 1.00 96.00 186 ASN A CA 1
ATOM 1476 C C . ASN A 1 186 ? 6.928 -4.533 1.821 1.00 96.00 186 ASN A C 1
ATOM 1478 O O . ASN A 1 186 ? 7.876 -4.692 2.600 1.00 96.00 186 ASN A O 1
ATOM 1482 N N . ILE A 1 187 ? 5.724 -4.099 2.203 1.00 93.31 187 ILE A N 1
ATOM 1483 C CA . ILE A 1 187 ? 5.309 -3.894 3.603 1.00 93.31 187 ILE A CA 1
ATOM 1484 C C . ILE A 1 187 ? 4.106 -4.760 4.000 1.00 93.31 187 ILE A C 1
ATOM 1486 O O . ILE A 1 187 ? 3.787 -4.862 5.183 1.00 93.31 187 ILE A O 1
ATOM 1490 N N . VAL A 1 188 ? 3.424 -5.373 3.028 1.00 94.00 188 VAL A N 1
ATOM 1491 C CA . VAL A 1 188 ? 2.353 -6.358 3.227 1.00 94.00 188 VAL A CA 1
ATOM 1492 C C . VAL A 1 188 ? 2.439 -7.464 2.170 1.00 94.00 188 VAL A C 1
ATOM 1494 O O . VAL A 1 188 ? 3.058 -7.293 1.128 1.00 94.00 188 VAL A O 1
ATOM 1497 N N . SER A 1 189 ? 1.792 -8.609 2.404 1.00 93.94 189 SER A N 1
ATOM 1498 C CA . SER A 1 189 ? 1.867 -9.783 1.509 1.00 93.94 189 SER A CA 1
ATOM 1499 C C . SER A 1 189 ? 1.063 -9.652 0.215 1.00 93.94 189 SER A C 1
ATOM 1501 O O . SER A 1 189 ? 1.078 -10.542 -0.629 1.00 93.94 189 SER A O 1
ATOM 1503 N N . MET A 1 190 ? 0.316 -8.561 0.075 1.00 94.75 190 MET A N 1
ATOM 1504 C CA . MET A 1 190 ? -0.384 -8.211 -1.155 1.00 94.75 190 MET A CA 1
ATOM 1505 C C . MET A 1 190 ? 0.527 -7.484 -2.156 1.00 94.75 190 MET A C 1
ATOM 1507 O O . MET A 1 190 ? 0.138 -7.302 -3.308 1.00 94.75 190 MET A O 1
ATOM 1511 N N . ASP A 1 191 ? 1.683 -6.990 -1.723 1.00 94.56 191 ASP A N 1
ATOM 1512 C CA . ASP A 1 191 ? 2.645 -6.318 -2.596 1.00 94.56 191 ASP A CA 1
ATOM 1513 C C . ASP A 1 191 ? 3.477 -7.353 -3.373 1.00 94.56 191 ASP A C 1
ATOM 1515 O O . ASP A 1 191 ? 3.482 -8.531 -3.020 1.00 94.56 191 ASP A O 1
ATOM 1519 N N . GLY A 1 192 ? 4.136 -6.926 -4.452 1.00 95.38 192 GLY A N 1
ATOM 1520 C CA . GLY A 1 192 ? 5.033 -7.786 -5.226 1.00 95.38 192 GLY A CA 1
ATOM 1521 C C . GLY A 1 192 ? 4.344 -8.764 -6.186 1.00 95.38 192 GLY A C 1
ATOM 1522 O O . GLY A 1 192 ? 3.150 -8.675 -6.497 1.00 95.38 192 GLY A O 1
ATOM 1523 N N . GLY A 1 193 ? 5.138 -9.698 -6.703 1.00 96.94 193 GLY A N 1
ATOM 1524 C CA . GLY A 1 193 ? 4.742 -10.722 -7.658 1.00 96.94 193 GLY A CA 1
ATOM 1525 C C . GLY A 1 193 ? 4.162 -10.152 -8.949 1.00 96.94 193 GLY A C 1
ATOM 1526 O O . GLY A 1 193 ? 4.498 -9.057 -9.400 1.00 96.94 193 GLY A O 1
ATOM 1527 N N . TRP A 1 194 ? 3.228 -10.893 -9.545 1.00 97.25 194 TRP A N 1
ATOM 1528 C CA . TRP A 1 194 ? 2.572 -10.473 -10.785 1.00 97.25 194 TRP A CA 1
ATOM 1529 C C . TRP A 1 194 ? 1.763 -9.181 -10.654 1.00 97.25 194 TRP A C 1
ATOM 1531 O O . TRP A 1 194 ? 1.539 -8.521 -11.661 1.00 97.25 194 TRP A O 1
ATOM 1541 N N . LYS A 1 195 ? 1.369 -8.765 -9.443 1.00 95.81 195 LYS A N 1
ATOM 1542 C CA . LYS A 1 195 ? 0.676 -7.484 -9.242 1.00 95.81 195 LYS A CA 1
ATOM 1543 C C . LYS A 1 195 ? 1.558 -6.305 -9.661 1.00 95.81 195 LYS A C 1
ATOM 1545 O O . LYS A 1 195 ? 1.053 -5.376 -10.283 1.00 95.81 195 LYS A O 1
ATOM 1550 N N . SER A 1 196 ? 2.861 -6.351 -9.382 1.00 94.94 196 SER A N 1
ATOM 1551 C CA . SER A 1 196 ? 3.818 -5.311 -9.779 1.00 94.94 196 SER A CA 1
ATOM 1552 C C . SER A 1 196 ? 3.732 -4.992 -11.275 1.00 94.94 196 SER A C 1
ATOM 1554 O O . SER A 1 196 ? 3.470 -3.855 -11.664 1.00 94.94 196 SER A O 1
ATOM 1556 N N . THR A 1 197 ? 3.874 -6.005 -12.127 1.00 92.62 197 THR A N 1
ATOM 1557 C CA . THR A 1 197 ? 3.917 -5.825 -13.583 1.00 92.62 197 THR A CA 1
ATOM 1558 C C . THR A 1 197 ? 2.533 -5.794 -14.225 1.00 92.62 197 THR A C 1
ATOM 1560 O O . THR A 1 197 ? 2.304 -4.949 -15.087 1.00 92.62 197 THR A O 1
ATOM 1563 N N . ALA A 1 198 ? 1.604 -6.653 -13.795 1.00 95.19 198 ALA A N 1
ATOM 1564 C CA . ALA A 1 198 ? 0.254 -6.734 -14.359 1.00 95.19 198 ALA A CA 1
ATOM 1565 C C . ALA A 1 198 ? -0.656 -5.575 -13.932 1.00 95.19 198 ALA A C 1
ATOM 1567 O O . ALA A 1 198 ? -1.602 -5.252 -14.642 1.00 95.19 198 ALA A O 1
ATOM 1568 N N . THR A 1 199 ? -0.374 -4.920 -12.801 1.00 96.81 199 THR A N 1
ATOM 1569 C CA . THR A 1 199 ? -1.094 -3.706 -12.390 1.00 96.81 199 THR A CA 1
ATOM 1570 C C . THR A 1 199 ? -0.285 -2.450 -12.693 1.00 96.81 199 THR A C 1
ATOM 1572 O O . THR A 1 199 ? -0.773 -1.574 -13.397 1.00 96.81 199 THR A O 1
ATOM 1575 N N . GLY A 1 200 ? 0.943 -2.342 -12.171 1.00 96.56 200 GLY A N 1
ATOM 1576 C CA . GLY A 1 200 ? 1.688 -1.077 -12.091 1.00 96.56 200 GLY A CA 1
ATOM 1577 C C . GLY A 1 200 ? 2.035 -0.428 -13.437 1.00 96.56 200 GLY A C 1
ATOM 1578 O O . GLY A 1 200 ? 2.253 0.784 -13.502 1.00 96.56 200 GLY A O 1
ATOM 1579 N N . LEU A 1 201 ? 2.059 -1.220 -14.512 1.00 97.69 201 LEU A N 1
ATOM 1580 C CA . LEU A 1 201 ? 2.366 -0.787 -15.878 1.00 97.69 201 LEU A CA 1
ATOM 1581 C C . LEU A 1 201 ? 1.169 -0.917 -16.833 1.00 97.69 201 LEU A C 1
ATOM 1583 O O . LEU A 1 201 ? 1.380 -0.909 -18.048 1.00 97.69 201 LEU A O 1
ATOM 1587 N N . SER A 1 202 ? -0.047 -1.047 -16.302 1.00 97.88 202 SER A N 1
ATOM 1588 C CA . SER A 1 202 ? -1.273 -1.303 -17.064 1.00 97.88 202 SER A CA 1
ATOM 1589 C C . SER A 1 202 ? -2.229 -0.114 -17.057 1.00 97.88 202 SER A C 1
ATOM 1591 O O . SER A 1 202 ? -2.236 0.712 -16.143 1.00 97.88 202 SER A O 1
ATOM 1593 N N . ASP A 1 203 ? -3.083 -0.065 -18.079 1.00 98.00 203 ASP A N 1
ATOM 1594 C CA . ASP A 1 203 ? -4.137 0.939 -18.210 1.00 98.00 203 ASP A CA 1
ATOM 1595 C C . ASP A 1 203 ? -5.440 0.504 -17.518 1.00 98.00 203 ASP A C 1
ATOM 1597 O O . ASP A 1 203 ? -5.547 -0.586 -16.948 1.00 98.00 203 ASP A O 1
ATOM 1601 N N . TYR A 1 204 ? -6.478 1.343 -17.598 1.00 97.94 204 TYR A N 1
ATOM 1602 C CA . TYR A 1 204 ? -7.808 1.000 -17.087 1.00 97.94 204 TYR A CA 1
ATOM 1603 C C . TYR A 1 204 ? -8.324 -0.350 -17.619 1.00 97.94 204 TYR A C 1
ATOM 1605 O O . TYR A 1 204 ? -8.943 -1.103 -16.863 1.00 97.94 204 TYR A O 1
ATOM 1613 N N . LYS A 1 205 ? -8.050 -0.692 -18.887 1.00 97.12 205 LYS A N 1
ATOM 1614 C CA . LYS A 1 205 ? -8.551 -1.921 -19.520 1.00 97.12 205 LYS A CA 1
ATOM 1615 C C . LYS A 1 205 ? -7.945 -3.172 -18.896 1.00 97.12 205 LYS A C 1
ATOM 1617 O O . LYS A 1 205 ? -8.677 -4.132 -18.692 1.00 97.12 205 LYS A O 1
ATOM 1622 N N . GLY A 1 206 ? -6.658 -3.146 -18.550 1.00 96.88 206 GLY A N 1
ATOM 1623 C CA . GLY A 1 206 ? -6.017 -4.238 -17.811 1.00 96.88 206 GLY A CA 1
ATOM 1624 C C . GLY A 1 206 ? -6.478 -4.303 -16.354 1.00 96.88 206 GLY A C 1
ATOM 1625 O O . GLY A 1 206 ? -6.861 -5.360 -15.843 1.00 96.88 206 GLY A O 1
ATOM 1626 N N . VAL A 1 207 ? -6.523 -3.141 -15.695 1.00 97.88 207 VAL A N 1
ATOM 1627 C CA . VAL A 1 207 ? -6.734 -3.040 -14.244 1.00 97.88 207 VAL A CA 1
ATOM 1628 C C . VAL A 1 207 ? -8.170 -3.381 -13.819 1.00 97.88 207 VAL A C 1
ATOM 1630 O O . VAL A 1 207 ? -8.379 -3.980 -12.757 1.00 97.88 207 VAL A O 1
ATOM 1633 N N . ARG A 1 208 ? -9.180 -3.051 -14.639 1.00 97.69 208 ARG A N 1
ATOM 1634 C CA . ARG A 1 208 ? -10.608 -3.264 -14.312 1.00 97.69 208 ARG A CA 1
ATOM 1635 C C . ARG A 1 208 ? -10.989 -4.727 -14.075 1.00 97.69 208 ARG A C 1
ATOM 1637 O O . ARG A 1 208 ? -11.974 -5.008 -13.396 1.00 97.69 208 ARG A O 1
ATOM 1644 N N . HIS A 1 209 ? -10.214 -5.676 -14.598 1.00 97.50 209 HIS A N 1
ATOM 1645 C CA . HIS A 1 209 ? -10.497 -7.107 -14.448 1.00 97.50 209 HIS A CA 1
ATOM 1646 C C . HIS A 1 209 ? -10.231 -7.635 -13.034 1.00 97.50 209 HIS A C 1
ATOM 1648 O O . HIS A 1 209 ? -10.868 -8.598 -12.604 1.00 97.50 209 HIS A O 1
ATOM 1654 N N . HIS A 1 210 ? -9.361 -6.965 -12.278 1.00 96.50 210 HIS A N 1
ATOM 1655 C CA . HIS A 1 210 ? -9.043 -7.348 -10.905 1.00 96.50 210 HIS A CA 1
ATOM 1656 C C . HIS A 1 210 ? -9.398 -6.278 -9.864 1.00 96.50 210 HIS A C 1
ATOM 1658 O O . HIS A 1 210 ? -9.424 -6.592 -8.678 1.00 96.50 210 HIS A O 1
ATOM 1664 N N . HIS A 1 211 ? -9.751 -5.057 -10.284 1.00 96.94 211 HIS A N 1
ATOM 1665 C CA . HIS A 1 211 ? -10.299 -3.994 -9.430 1.00 96.94 211 HIS A CA 1
ATOM 1666 C C . HIS A 1 211 ? -11.804 -3.785 -9.652 1.00 96.94 211 HIS A C 1
ATOM 1668 O O . HIS A 1 211 ? -12.254 -2.688 -9.955 1.00 96.94 211 HIS A O 1
ATOM 1674 N N . ASN A 1 212 ? -12.596 -4.840 -9.482 1.00 97.94 212 ASN A N 1
ATOM 1675 C CA . ASN A 1 212 ? -14.058 -4.773 -9.564 1.00 97.94 212 ASN A CA 1
ATOM 1676 C C . ASN A 1 212 ? -14.713 -5.438 -8.352 1.00 97.94 212 ASN A C 1
ATOM 1678 O O . ASN A 1 212 ? -14.063 -6.151 -7.578 1.00 97.94 212 ASN A O 1
ATOM 1682 N N . VAL A 1 213 ? -16.016 -5.216 -8.184 1.00 97.81 213 VAL A N 1
ATOM 1683 C CA . VAL A 1 213 ? -16.748 -5.655 -6.992 1.00 97.81 213 VAL A CA 1
ATOM 1684 C C . VAL A 1 213 ? -16.760 -7.174 -6.878 1.00 97.81 213 VAL A C 1
ATOM 1686 O O . VAL A 1 213 ? -16.553 -7.704 -5.785 1.00 97.81 213 VAL A O 1
ATOM 1689 N N . ALA A 1 214 ? -16.937 -7.881 -7.997 1.00 97.69 214 ALA A N 1
ATOM 1690 C CA . ALA A 1 214 ? -16.960 -9.338 -8.015 1.00 97.69 214 ALA A CA 1
ATOM 1691 C C . ALA A 1 214 ? -15.622 -9.934 -7.546 1.00 97.69 214 ALA A C 1
ATOM 1693 O O . ALA A 1 214 ? -15.614 -10.825 -6.693 1.00 97.69 214 ALA A O 1
ATOM 1694 N N . THR A 1 215 ? -14.492 -9.425 -8.037 1.00 97.81 215 THR A N 1
ATOM 1695 C CA . THR A 1 215 ? -13.156 -9.860 -7.609 1.00 97.81 215 THR A CA 1
ATOM 1696 C C . THR A 1 215 ? -12.925 -9.559 -6.129 1.00 97.81 215 THR A C 1
ATOM 1698 O O . THR A 1 215 ? -12.458 -10.429 -5.390 1.00 97.81 215 THR A O 1
ATOM 1701 N N . MET A 1 216 ? -13.302 -8.366 -5.657 1.00 97.31 216 MET A N 1
ATOM 1702 C CA . MET A 1 216 ? -13.134 -7.987 -4.250 1.00 97.31 216 MET A CA 1
ATOM 1703 C C . MET A 1 216 ? -13.974 -8.869 -3.313 1.00 97.31 216 MET A C 1
ATOM 1705 O O . MET A 1 216 ? -13.452 -9.371 -2.325 1.00 97.31 216 MET A O 1
ATOM 1709 N N . GLN A 1 217 ? -15.239 -9.155 -3.640 1.00 96.50 217 GLN A N 1
ATOM 1710 C CA . GLN A 1 217 ? -16.113 -10.033 -2.837 1.00 96.50 217 GLN A CA 1
ATOM 1711 C C . GLN A 1 217 ? -15.656 -11.504 -2.806 1.00 96.50 217 GLN A C 1
ATOM 1713 O O . GLN A 1 217 ? -15.884 -12.222 -1.822 1.00 96.50 217 GLN A O 1
ATOM 1718 N N . ASN A 1 218 ? -15.010 -11.969 -3.880 1.00 96.69 218 ASN A N 1
ATOM 1719 C CA . ASN A 1 218 ? -14.449 -13.320 -3.967 1.00 96.69 218 ASN A CA 1
ATOM 1720 C C . ASN A 1 218 ? -13.019 -13.422 -3.418 1.00 96.69 218 ASN A C 1
ATOM 1722 O O . ASN A 1 218 ? -12.495 -14.525 -3.277 1.00 96.69 218 ASN A O 1
ATOM 1726 N N . SER A 1 219 ? -12.410 -12.303 -3.033 1.00 96.25 219 SER A N 1
ATOM 1727 C CA . SER A 1 219 ? -11.129 -12.285 -2.337 1.00 96.25 219 SER A CA 1
ATOM 1728 C C . SER A 1 219 ? -11.352 -12.411 -0.833 1.00 96.25 219 SER A C 1
ATOM 1730 O O . SER A 1 219 ? -11.511 -11.424 -0.120 1.00 96.25 219 SER A O 1
ATOM 1732 N N . LYS A 1 220 ? -11.376 -13.653 -0.338 1.00 89.56 220 LYS A N 1
ATOM 1733 C CA . LYS A 1 220 ? -11.622 -13.961 1.081 1.00 89.56 220 LYS A CA 1
ATOM 1734 C C . LYS A 1 220 ? -10.488 -13.540 2.007 1.00 89.56 220 LYS A C 1
ATOM 1736 O O . LYS A 1 220 ? -10.684 -13.573 3.209 1.00 89.56 220 LYS A O 1
ATOM 1741 N N . SER A 1 221 ? -9.341 -13.145 1.467 1.00 90.94 221 SER A N 1
ATOM 1742 C CA . SER A 1 221 ? -8.334 -12.293 2.101 1.00 90.94 221 SER A CA 1
ATOM 1743 C C . SER A 1 221 ? -7.491 -11.654 0.998 1.00 90.94 221 SER A C 1
ATOM 1745 O O . SER A 1 221 ? -7.181 -12.309 0.006 1.00 90.94 221 SER A O 1
ATOM 1747 N N . PHE A 1 222 ? -7.089 -10.391 1.141 1.00 93.06 222 PHE A N 1
ATOM 1748 C CA . PHE A 1 222 ? -6.105 -9.788 0.225 1.00 93.06 222 PHE A CA 1
ATOM 1749 C C . PHE A 1 222 ? -4.663 -10.187 0.557 1.00 93.06 222 PHE A C 1
ATOM 1751 O O . PHE A 1 222 ? -3.778 -10.079 -0.289 1.00 93.06 222 PHE A O 1
ATOM 1758 N N . MET A 1 223 ? -4.440 -10.667 1.781 1.00 94.00 223 MET A N 1
ATOM 1759 C CA . MET A 1 223 ? -3.120 -10.965 2.333 1.00 94.00 223 MET A CA 1
ATOM 1760 C C . MET A 1 223 ? -2.768 -12.458 2.267 1.00 94.00 223 MET A C 1
ATOM 1762 O O . MET A 1 223 ? -1.609 -12.831 2.453 1.00 94.00 223 MET A O 1
ATOM 1766 N N . ASP A 1 224 ? -3.752 -13.311 1.980 1.00 92.44 224 ASP A N 1
ATOM 1767 C CA . ASP A 1 224 ? -3.580 -14.735 1.700 1.00 92.44 224 ASP A CA 1
ATOM 1768 C C . ASP A 1 224 ? -3.874 -15.015 0.224 1.00 92.44 224 ASP A C 1
ATOM 1770 O O . ASP A 1 224 ? -5.022 -15.199 -0.188 1.00 92.44 224 ASP A O 1
ATOM 1774 N N . ARG A 1 225 ? -2.810 -15.036 -0.581 1.00 92.50 225 ARG A N 1
ATOM 1775 C CA . ARG A 1 225 ? -2.884 -15.080 -2.046 1.00 92.50 225 ARG A CA 1
ATOM 1776 C C . ARG A 1 225 ? -3.671 -16.264 -2.618 1.00 92.50 225 ARG A C 1
ATOM 1778 O O . ARG A 1 225 ? -4.253 -16.135 -3.684 1.00 92.50 225 ARG A O 1
ATOM 1785 N N . HIS A 1 226 ? -3.711 -17.409 -1.928 1.00 93.88 226 HIS A N 1
ATOM 1786 C CA . HIS A 1 226 ? -4.437 -18.599 -2.402 1.00 93.88 226 HIS A CA 1
ATOM 1787 C C . HIS A 1 226 ? -5.942 -18.537 -2.105 1.00 93.88 226 HIS A C 1
ATOM 1789 O O . HIS A 1 226 ? -6.722 -19.312 -2.654 1.00 93.88 226 HIS A O 1
ATOM 1795 N N . SER A 1 227 ? -6.342 -17.597 -1.252 1.00 93.75 227 SER A N 1
ATOM 1796 C CA . SER A 1 227 ? -7.725 -17.318 -0.872 1.00 93.75 227 SER A CA 1
ATOM 1797 C C . SER A 1 227 ? -8.220 -16.009 -1.506 1.00 93.75 227 SER A C 1
ATOM 1799 O O . SER A 1 227 ? -9.166 -15.395 -1.007 1.00 93.75 227 SER A O 1
ATOM 1801 N N . SER A 1 228 ? -7.571 -15.550 -2.584 1.00 96.62 228 SER A N 1
ATOM 1802 C CA . SER A 1 228 ? -7.743 -14.203 -3.123 1.00 96.62 228 SER A CA 1
ATOM 1803 C C . SER A 1 228 ? -7.922 -14.179 -4.637 1.00 96.62 228 SER A C 1
ATOM 1805 O O . SER A 1 228 ? -6.983 -14.426 -5.393 1.00 96.62 228 SER A O 1
ATOM 1807 N N . GLU A 1 229 ? -9.115 -13.807 -5.101 1.00 97.50 229 GLU A N 1
ATOM 1808 C CA . GLU A 1 229 ? -9.364 -13.678 -6.538 1.00 97.50 229 GLU A CA 1
ATOM 1809 C C . GLU A 1 229 ? -8.581 -12.514 -7.164 1.00 97.50 229 GLU A C 1
ATOM 1811 O O . GLU A 1 229 ? -8.206 -12.590 -8.332 1.00 97.50 229 GLU A O 1
ATOM 1816 N N . LEU A 1 230 ? -8.242 -11.481 -6.380 1.00 97.12 230 LEU A N 1
ATOM 1817 C CA . LEU A 1 230 ? -7.309 -10.429 -6.796 1.00 97.12 230 LEU A CA 1
ATOM 1818 C C . LEU A 1 230 ? -5.969 -11.032 -7.244 1.00 97.12 230 LEU A C 1
ATOM 1820 O O . LEU A 1 230 ? -5.468 -10.701 -8.319 1.00 97.12 230 LEU A O 1
ATOM 1824 N N . HIS A 1 231 ? -5.393 -11.932 -6.443 1.00 97.19 231 HIS A N 1
ATOM 1825 C CA . HIS A 1 231 ? -4.133 -12.598 -6.785 1.00 97.19 231 HIS A CA 1
ATOM 1826 C C . HIS A 1 231 ? -4.311 -13.542 -7.974 1.00 97.19 231 HIS A C 1
ATOM 1828 O O . HIS A 1 231 ? -3.500 -13.518 -8.895 1.00 97.19 231 HIS A O 1
ATOM 1834 N N . HIS A 1 232 ? -5.401 -14.312 -8.017 1.00 97.94 232 HIS A N 1
ATOM 1835 C CA . HIS A 1 232 ? -5.674 -15.221 -9.133 1.00 97.94 232 HIS A CA 1
ATOM 1836 C C . HIS A 1 232 ? -5.824 -14.499 -10.475 1.00 97.94 232 HIS A C 1
ATOM 1838 O O . HIS A 1 232 ? -5.349 -15.011 -11.489 1.00 97.94 232 HIS A O 1
ATOM 1844 N N . SER A 1 233 ? -6.476 -13.334 -10.503 1.00 97.94 233 SER A N 1
ATOM 1845 C CA . SER A 1 233 ? -6.583 -12.517 -11.714 1.00 97.94 233 SER A CA 1
ATOM 1846 C C . SER A 1 233 ? -5.218 -11.970 -12.132 1.00 97.94 233 SER A C 1
ATOM 1848 O O . SER A 1 233 ? -4.825 -12.145 -13.282 1.00 97.94 233 SER A O 1
ATOM 1850 N N . ASN A 1 234 ? -4.414 -11.457 -11.192 1.00 97.94 234 ASN A N 1
ATOM 1851 C CA . ASN A 1 234 ? -3.037 -11.049 -11.490 1.00 97.94 234 ASN A CA 1
ATOM 1852 C C . ASN A 1 234 ? -2.173 -12.208 -12.020 1.00 97.94 234 ASN A C 1
ATOM 1854 O O . ASN A 1 234 ? -1.390 -12.002 -12.939 1.00 97.94 234 ASN A O 1
ATOM 1858 N N . TRP A 1 235 ? -2.327 -13.437 -11.514 1.00 98.00 235 TRP A N 1
ATOM 1859 C CA . TRP A 1 235 ? -1.606 -14.602 -12.047 1.00 98.00 235 TRP A CA 1
ATOM 1860 C C . TRP A 1 235 ? -2.036 -14.952 -13.469 1.00 98.00 235 TRP A C 1
ATOM 1862 O O . TRP A 1 235 ? -1.187 -15.237 -14.306 1.00 98.00 235 TRP A O 1
ATOM 1872 N N . ARG A 1 236 ? -3.339 -14.881 -13.772 1.00 98.31 236 ARG A N 1
ATOM 1873 C CA . ARG A 1 236 ? -3.840 -15.070 -15.141 1.00 98.31 236 ARG A CA 1
ATOM 1874 C C . ARG A 1 236 ? -3.253 -14.044 -16.104 1.00 98.31 236 ARG A C 1
ATOM 1876 O O . ARG A 1 236 ? -2.872 -14.413 -17.211 1.00 98.31 236 ARG A O 1
ATOM 1883 N N . GLN A 1 237 ? -3.164 -12.782 -15.691 1.00 98.50 237 GLN A N 1
ATOM 1884 C CA . GLN A 1 237 ? -2.504 -11.750 -16.492 1.00 98.50 237 GLN A CA 1
ATOM 1885 C C . GLN A 1 237 ? -0.995 -12.008 -16.607 1.00 98.50 237 GLN A C 1
ATOM 1887 O O . GLN A 1 237 ? -0.432 -11.898 -17.693 1.00 98.50 237 GLN A O 1
ATOM 1892 N N . GLY A 1 238 ? -0.361 -12.448 -15.520 1.00 98.19 238 GLY A N 1
ATOM 1893 C CA . GLY A 1 238 ? 1.041 -12.853 -15.481 1.00 98.19 238 GLY A CA 1
ATOM 1894 C C . GLY A 1 238 ? 1.393 -13.962 -16.470 1.00 98.19 238 GLY A C 1
ATOM 1895 O O . GLY A 1 238 ? 2.408 -13.873 -17.153 1.00 98.19 238 GLY A O 1
ATOM 1896 N N . GLU A 1 239 ? 0.526 -14.962 -16.641 1.00 98.44 239 GLU A N 1
ATOM 1897 C CA . GLU A 1 239 ? 0.700 -16.012 -17.655 1.00 98.44 239 GLU A CA 1
ATOM 1898 C C . GLU A 1 239 ? 0.774 -15.439 -19.082 1.00 98.44 239 GLU A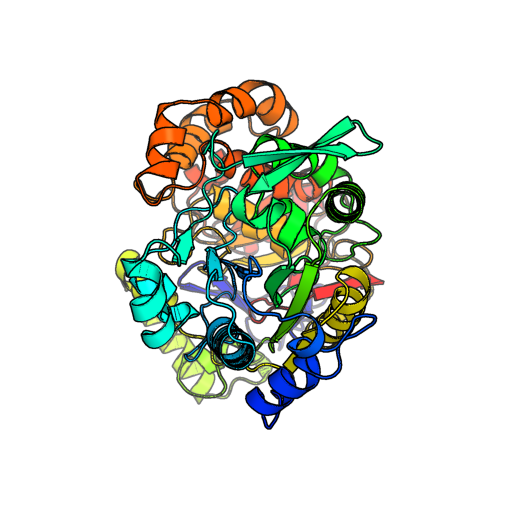 C 1
ATOM 1900 O O . GLU A 1 239 ? 1.607 -15.871 -19.881 1.00 98.44 239 GLU A O 1
ATOM 1905 N N . VAL A 1 240 ? -0.062 -14.445 -19.400 1.00 98.69 240 VAL A N 1
ATOM 1906 C CA . VAL A 1 240 ? -0.056 -13.759 -20.705 1.00 98.69 240 VAL A CA 1
ATOM 1907 C C . VAL A 1 240 ? 1.209 -12.917 -20.860 1.00 98.69 240 VAL A C 1
ATOM 1909 O O . VAL A 1 240 ? 1.857 -12.984 -21.904 1.00 98.69 240 VAL A O 1
ATOM 1912 N N . ILE A 1 241 ? 1.610 -12.181 -19.818 1.00 98.44 241 ILE A N 1
ATOM 1913 C CA . ILE A 1 241 ? 2.853 -11.394 -19.812 1.00 98.44 241 ILE A CA 1
ATOM 1914 C C . ILE A 1 241 ? 4.067 -12.308 -20.016 1.00 98.44 241 ILE A C 1
ATOM 1916 O O . ILE A 1 241 ? 4.931 -12.004 -20.829 1.00 98.44 241 ILE A O 1
ATOM 1920 N N . LYS A 1 242 ? 4.118 -13.462 -19.350 1.00 97.75 242 LYS A N 1
ATOM 1921 C CA . LYS A 1 242 ? 5.197 -14.449 -19.500 1.00 97.75 242 LYS A CA 1
ATOM 1922 C C . LYS A 1 242 ? 5.268 -15.034 -20.914 1.00 97.75 242 LYS A C 1
ATOM 1924 O O . LYS A 1 242 ? 6.353 -15.359 -21.385 1.00 97.75 242 LYS A O 1
ATOM 1929 N N . ALA A 1 243 ? 4.124 -15.192 -21.581 1.00 97.88 243 ALA A N 1
ATOM 1930 C CA . ALA A 1 243 ? 4.044 -15.777 -22.919 1.00 97.88 243 ALA A CA 1
ATOM 1931 C C . ALA A 1 243 ? 4.299 -14.772 -24.056 1.00 97.88 243 ALA A C 1
ATOM 1933 O O . ALA A 1 243 ? 4.798 -15.164 -25.113 1.00 97.88 243 ALA A O 1
ATOM 1934 N N . HIS A 1 244 ? 3.922 -13.505 -23.865 1.00 97.88 244 HIS A N 1
ATOM 1935 C CA . HIS A 1 244 ? 3.845 -12.510 -24.943 1.00 97.88 244 HIS A CA 1
ATOM 1936 C C . HIS A 1 244 ? 4.539 -11.177 -24.633 1.00 97.88 244 HIS A C 1
ATOM 1938 O O . HIS A 1 244 ? 4.663 -10.344 -25.528 1.00 97.88 244 HIS A O 1
ATOM 1944 N N . GLY A 1 245 ? 4.967 -10.965 -23.391 1.00 97.38 245 GLY A N 1
ATOM 1945 C CA . GLY A 1 245 ? 5.685 -9.780 -22.936 1.00 97.38 245 GLY A CA 1
ATOM 1946 C C . GLY A 1 245 ? 7.212 -9.947 -22.941 1.00 97.38 245 GLY A C 1
ATOM 1947 O O . GLY A 1 245 ? 7.744 -10.897 -23.524 1.00 97.38 245 GLY A O 1
ATOM 1948 N N . PRO A 1 246 ? 7.932 -9.010 -22.301 1.00 97.69 246 PRO A N 1
ATOM 1949 C CA . PRO A 1 246 ? 9.389 -9.012 -22.245 1.00 97.69 246 PRO A CA 1
ATOM 1950 C C . PRO A 1 246 ? 9.896 -10.076 -21.262 1.00 97.69 246 PRO A C 1
ATOM 1952 O O . PRO A 1 246 ? 9.153 -10.565 -20.407 1.00 97.69 246 PRO A O 1
ATOM 1955 N N . ARG A 1 247 ? 11.200 -10.383 -21.307 1.00 98.31 247 ARG A N 1
ATOM 1956 C CA . ARG A 1 247 ? 11.846 -11.096 -20.192 1.00 98.31 247 ARG A CA 1
ATOM 1957 C C . ARG A 1 247 ? 11.836 -10.185 -18.965 1.00 98.31 247 ARG A C 1
ATOM 1959 O O . ARG A 1 247 ? 12.223 -9.022 -19.067 1.00 98.31 247 ARG A O 1
ATOM 1966 N N . ILE A 1 248 ? 11.411 -10.715 -17.820 1.00 98.62 248 ILE A N 1
ATOM 1967 C CA . ILE A 1 248 ? 11.306 -9.961 -16.567 1.00 98.62 248 ILE A CA 1
ATOM 1968 C C . ILE A 1 248 ? 12.340 -10.476 -15.572 1.00 98.62 248 ILE A C 1
ATOM 1970 O O . ILE A 1 248 ? 12.396 -11.673 -15.307 1.00 98.62 248 ILE A O 1
ATOM 1974 N N . PHE A 1 249 ? 13.104 -9.557 -14.991 1.00 98.81 249 PHE A N 1
ATOM 1975 C CA . PHE A 1 249 ? 13.977 -9.797 -13.850 1.00 98.81 249 PHE A CA 1
ATOM 1976 C C . PHE A 1 249 ? 13.399 -9.066 -12.635 1.00 98.81 249 PHE A C 1
ATOM 1978 O O . PHE A 1 249 ? 13.508 -7.843 -12.505 1.00 98.81 249 PHE A O 1
ATOM 1985 N N . GLN A 1 250 ? 12.715 -9.813 -11.774 1.00 98.75 250 GLN A N 1
ATOM 1986 C CA . GLN A 1 250 ? 12.038 -9.280 -10.597 1.00 98.75 250 GLN A CA 1
ATOM 1987 C C . GLN A 1 250 ? 13.056 -9.044 -9.484 1.00 98.75 250 GLN A C 1
ATOM 1989 O O . GLN A 1 250 ? 13.913 -9.894 -9.253 1.00 98.75 250 GLN A O 1
ATOM 1994 N N . ILE A 1 251 ? 12.946 -7.924 -8.774 1.00 98.88 251 ILE A N 1
ATOM 1995 C CA . ILE A 1 251 ? 13.685 -7.649 -7.541 1.00 98.88 251 ILE A CA 1
ATOM 1996 C C . ILE A 1 251 ? 12.668 -7.238 -6.481 1.00 98.88 251 ILE A C 1
ATOM 1998 O O . ILE A 1 251 ? 12.043 -6.185 -6.591 1.00 98.88 251 ILE A O 1
ATOM 2002 N N . GLU A 1 252 ? 12.517 -8.052 -5.443 1.00 98.75 252 GLU A N 1
ATOM 2003 C CA . GLU A 1 252 ? 11.630 -7.771 -4.314 1.00 98.75 252 GLU A CA 1
ATOM 2004 C C . GLU A 1 252 ? 12.437 -7.579 -3.040 1.00 98.75 252 GLU A C 1
ATOM 2006 O O . GLU A 1 252 ? 13.420 -8.275 -2.773 1.00 98.75 252 GLU A O 1
ATOM 2011 N N . THR A 1 253 ? 12.000 -6.617 -2.236 1.00 98.50 253 THR A N 1
ATOM 2012 C CA . THR A 1 253 ? 12.570 -6.359 -0.917 1.00 98.50 253 THR A CA 1
ATOM 2013 C C . THR A 1 253 ? 11.512 -6.396 0.160 1.00 98.50 253 THR A C 1
ATOM 2015 O O . THR A 1 253 ? 10.353 -6.071 -0.085 1.00 98.50 253 THR A O 1
ATOM 2018 N N . THR A 1 254 ? 11.913 -6.762 1.371 1.00 98.31 254 THR A N 1
ATOM 2019 C CA . THR A 1 254 ? 11.085 -6.607 2.568 1.00 98.31 254 THR A CA 1
ATOM 2020 C C . THR A 1 254 ? 11.749 -5.633 3.519 1.00 98.31 254 THR A C 1
ATOM 2022 O O . THR A 1 254 ? 12.974 -5.628 3.658 1.00 98.31 254 THR A O 1
ATOM 2025 N N . ILE A 1 255 ? 10.944 -4.839 4.217 1.00 97.81 255 ILE A N 1
ATOM 2026 C CA . ILE A 1 255 ? 11.416 -3.980 5.304 1.00 97.81 255 ILE A CA 1
ATOM 2027 C C . ILE A 1 255 ? 10.801 -4.395 6.636 1.00 97.81 255 ILE A C 1
ATOM 2029 O O . ILE A 1 255 ? 9.773 -5.071 6.679 1.00 97.81 255 ILE A O 1
ATOM 2033 N N . ASN A 1 256 ? 11.442 -4.022 7.742 1.00 97.12 256 ASN A N 1
ATOM 2034 C CA . ASN A 1 256 ? 10.853 -4.230 9.062 1.00 97.12 256 ASN A CA 1
ATOM 2035 C C . ASN A 1 256 ? 9.667 -3.281 9.307 1.00 97.12 256 ASN A C 1
ATOM 2037 O O . ASN A 1 256 ? 9.464 -2.300 8.597 1.00 97.12 256 ASN A O 1
ATOM 2041 N N . ASN A 1 257 ? 8.877 -3.544 10.348 1.00 96.25 257 ASN A N 1
ATOM 2042 C CA . ASN A 1 257 ? 7.722 -2.709 10.694 1.00 96.25 257 ASN A CA 1
ATOM 2043 C C . ASN A 1 257 ? 8.071 -1.512 11.612 1.00 96.25 257 ASN A C 1
ATOM 2045 O O . ASN A 1 257 ? 7.164 -0.943 12.224 1.00 96.25 257 ASN A O 1
ATOM 2049 N N . ASN A 1 258 ? 9.346 -1.095 11.700 1.00 96.44 258 ASN A N 1
ATOM 2050 C CA . ASN A 1 258 ? 9.822 -0.025 12.593 1.00 96.44 258 ASN A CA 1
ATOM 2051 C C . ASN A 1 258 ? 9.319 1.373 12.179 1.00 96.44 258 ASN A C 1
ATOM 2053 O O . ASN A 1 258 ? 10.039 2.194 11.614 1.00 96.44 258 ASN A O 1
ATOM 2057 N N . THR A 1 259 ? 8.058 1.656 12.488 1.00 95.62 259 THR A N 1
ATOM 2058 C CA . THR A 1 259 ? 7.319 2.787 11.914 1.00 95.62 259 THR A CA 1
ATOM 2059 C C . THR A 1 259 ? 7.673 4.120 12.574 1.00 95.62 259 THR A C 1
ATOM 2061 O O . THR A 1 259 ? 7.733 5.145 11.900 1.00 95.62 259 THR A O 1
ATOM 2064 N N . PHE A 1 260 ? 7.934 4.136 13.885 1.00 95.81 260 PHE A N 1
ATOM 2065 C CA . PHE A 1 260 ? 8.142 5.369 14.664 1.00 95.81 260 PHE A CA 1
ATOM 2066 C C . PHE A 1 260 ? 9.528 5.481 15.329 1.00 95.81 260 PHE A C 1
ATOM 2068 O O . PHE A 1 260 ? 9.767 6.419 16.089 1.00 95.81 260 PHE A O 1
ATOM 2075 N N . GLY A 1 261 ? 10.446 4.552 15.050 1.00 94.12 261 GLY A N 1
ATOM 2076 C CA . GLY A 1 261 ? 11.755 4.461 15.700 1.00 94.12 261 GLY A CA 1
ATOM 2077 C C . GLY A 1 261 ? 11.728 4.016 17.165 1.00 94.12 261 GLY A C 1
ATOM 2078 O O . GLY A 1 261 ? 10.673 3.839 17.781 1.00 94.12 261 GLY A O 1
ATOM 2079 N N . TYR A 1 262 ? 12.928 3.851 17.724 1.00 92.62 262 TYR A N 1
ATOM 2080 C CA . TYR A 1 262 ? 13.159 3.473 19.127 1.00 92.62 262 TYR A CA 1
ATOM 2081 C C . TYR A 1 262 ? 13.466 4.679 20.026 1.00 92.62 262 TYR A C 1
ATOM 2083 O O . TYR A 1 262 ? 13.437 4.586 21.255 1.00 92.62 262 TYR A O 1
ATOM 2091 N N . ASP A 1 263 ? 13.747 5.823 19.415 1.00 88.25 263 ASP A N 1
ATOM 2092 C CA . ASP A 1 263 ? 14.129 7.072 20.050 1.00 88.25 263 ASP A CA 1
ATOM 2093 C C . ASP A 1 263 ? 13.215 8.231 19.621 1.00 88.25 263 ASP A C 1
ATOM 2095 O O . ASP A 1 263 ? 12.380 8.120 18.724 1.00 88.25 263 ASP A O 1
ATOM 2099 N N . GLY A 1 264 ? 13.323 9.355 20.328 1.00 89.25 264 GLY A N 1
ATOM 2100 C CA . GLY A 1 264 ? 12.475 10.519 20.082 1.00 89.25 264 GLY A CA 1
ATOM 2101 C C . GLY A 1 264 ? 11.038 10.382 20.614 1.00 89.25 264 GLY A C 1
ATOM 2102 O O . GLY A 1 264 ? 10.714 9.433 21.330 1.00 89.25 264 GLY A O 1
ATOM 2103 N N . PRO A 1 265 ? 10.178 11.379 20.335 1.00 87.44 265 PRO A N 1
ATOM 2104 C CA . PRO A 1 265 ? 8.841 11.464 20.919 1.00 87.44 265 PRO A CA 1
ATOM 2105 C C . PRO A 1 265 ? 7.832 10.469 20.330 1.00 87.44 265 PRO A C 1
ATOM 2107 O O . PRO A 1 265 ? 6.924 10.068 21.050 1.00 87.44 265 PRO A O 1
ATOM 2110 N N . LEU A 1 266 ? 7.980 10.057 19.063 1.00 93.31 266 LEU A N 1
ATOM 2111 C CA . LEU A 1 266 ? 7.048 9.123 18.414 1.00 93.31 266 LEU A CA 1
ATOM 2112 C C . LEU A 1 266 ? 7.295 7.658 18.796 1.00 93.31 266 LEU A C 1
ATOM 2114 O O . LEU A 1 266 ? 6.381 6.850 18.661 1.00 93.31 266 LEU A O 1
ATOM 2118 N N . SER A 1 267 ? 8.466 7.310 19.344 1.00 94.38 267 SER A N 1
ATOM 2119 C CA . SER A 1 267 ? 8.780 5.923 19.730 1.00 94.38 267 SER A CA 1
ATOM 2120 C C . SER A 1 267 ? 7.808 5.342 20.760 1.00 94.38 267 SER A C 1
ATOM 2122 O O . SER A 1 267 ? 7.608 4.130 20.810 1.00 94.38 267 SER A O 1
ATOM 2124 N N . VAL A 1 268 ? 7.141 6.193 21.552 1.00 95.19 268 VAL A N 1
ATOM 2125 C CA . VAL A 1 268 ? 6.088 5.769 22.488 1.00 95.19 268 VAL A CA 1
ATOM 2126 C C . VAL A 1 268 ? 4.919 5.070 21.786 1.00 95.19 268 VAL A C 1
ATOM 2128 O O . VAL A 1 268 ? 4.293 4.205 22.389 1.00 95.19 268 VAL A O 1
ATOM 2131 N N . LEU A 1 269 ? 4.657 5.394 20.515 1.00 95.25 269 LEU A N 1
ATOM 2132 C CA . LEU A 1 269 ? 3.563 4.828 19.721 1.00 95.25 269 LEU A CA 1
ATOM 2133 C C . LEU A 1 269 ? 3.820 3.374 19.287 1.00 95.25 269 LEU A C 1
ATOM 2135 O O . LEU A 1 269 ? 2.874 2.701 18.898 1.00 95.25 269 LEU A O 1
ATOM 2139 N N . GLN A 1 270 ? 5.066 2.882 19.355 1.00 92.50 270 GLN A N 1
ATOM 2140 C CA . GLN A 1 270 ? 5.390 1.462 19.109 1.00 92.50 270 GLN A CA 1
ATOM 2141 C C . GLN A 1 270 ? 5.446 0.624 20.387 1.00 92.50 270 GLN A C 1
ATOM 2143 O O . GLN A 1 270 ? 5.518 -0.598 20.311 1.00 92.50 270 GLN A O 1
ATOM 2148 N N . LYS A 1 271 ? 5.445 1.256 21.566 1.00 94.19 271 LYS A N 1
ATOM 2149 C CA . LYS A 1 271 ? 5.507 0.546 22.847 1.00 94.19 271 LYS A CA 1
ATOM 2150 C C . LYS A 1 271 ? 4.108 0.148 23.287 1.00 94.19 271 LYS A C 1
ATOM 2152 O O . LYS A 1 271 ? 3.193 0.968 23.222 1.00 94.19 271 LYS A O 1
ATOM 2157 N N . ARG A 1 272 ? 3.969 -1.048 23.859 1.00 95.19 272 ARG A N 1
ATOM 2158 C CA . ARG A 1 272 ? 2.720 -1.457 24.516 1.00 95.19 272 ARG A CA 1
ATOM 2159 C C . ARG A 1 272 ? 2.441 -0.558 25.716 1.00 95.19 272 ARG A C 1
ATOM 2161 O O .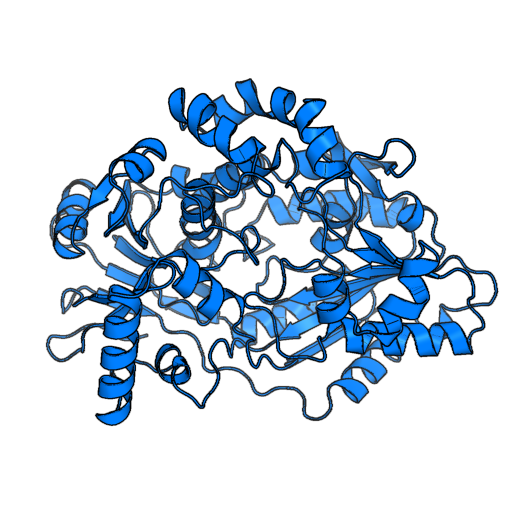 ARG A 1 272 ? 3.343 -0.233 26.490 1.00 95.19 272 ARG A O 1
ATOM 2168 N N . GLU A 1 273 ? 1.185 -0.189 25.920 1.00 96.06 273 GLU A N 1
ATOM 2169 C CA . GLU A 1 273 ? 0.786 0.811 26.916 1.00 96.06 273 GLU A CA 1
ATOM 2170 C C . GLU A 1 273 ? 1.092 0.372 28.357 1.00 96.06 273 GLU A C 1
ATOM 2172 O O . GLU A 1 273 ? 1.359 1.212 29.222 1.00 96.06 273 GLU A O 1
ATOM 2177 N N . TRP A 1 274 ? 1.116 -0.936 28.638 1.00 93.25 274 TRP A N 1
ATOM 2178 C CA . TRP A 1 274 ? 1.526 -1.458 29.952 1.00 93.25 274 TRP A CA 1
ATOM 2179 C C . TRP A 1 274 ? 3.032 -1.349 30.214 1.00 93.25 274 TRP A C 1
ATOM 2181 O O . TRP A 1 274 ? 3.445 -1.376 31.371 1.00 93.25 274 TRP A O 1
ATOM 2191 N N . GLU A 1 275 ? 3.848 -1.186 29.172 1.00 94.31 275 GLU A N 1
ATOM 2192 C CA . GLU A 1 275 ? 5.302 -1.003 29.268 1.00 94.31 275 GLU A CA 1
ATOM 2193 C C . GLU A 1 275 ? 5.681 0.480 29.400 1.00 94.31 275 GLU A C 1
ATOM 2195 O O . GLU A 1 275 ? 6.841 0.810 29.649 1.00 94.31 275 GLU A O 1
ATOM 2200 N N . TRP A 1 276 ? 4.717 1.399 29.260 1.00 95.81 276 TRP A N 1
ATOM 2201 C CA . TRP A 1 276 ? 4.982 2.833 29.328 1.00 95.81 276 TRP A CA 1
ATOM 2202 C C . TRP A 1 276 ? 5.455 3.260 30.718 1.00 95.81 276 TRP A C 1
ATOM 2204 O O . TRP A 1 276 ? 4.702 3.238 31.703 1.00 95.81 276 TRP A O 1
ATOM 2214 N N . SER A 1 277 ? 6.685 3.773 30.766 1.00 95.81 277 SER A N 1
ATOM 2215 C CA . SER A 1 277 ? 7.234 4.452 31.935 1.00 95.81 277 SER A CA 1
ATOM 2216 C C . SER A 1 277 ? 6.492 5.763 32.232 1.00 95.81 277 SER A C 1
ATOM 2218 O O . SER A 1 277 ? 5.743 6.293 31.409 1.00 95.81 277 SER A O 1
ATOM 2220 N N . ALA A 1 278 ? 6.741 6.360 33.402 1.00 95.69 278 ALA A N 1
ATOM 2221 C CA . ALA A 1 278 ? 6.209 7.689 33.721 1.00 95.69 278 ALA A CA 1
ATOM 2222 C C . ALA A 1 278 ? 6.631 8.754 32.689 1.00 95.69 278 ALA A C 1
ATOM 2224 O O . ALA A 1 278 ? 5.853 9.655 32.374 1.00 95.69 278 ALA A O 1
ATOM 2225 N N . ARG A 1 279 ? 7.842 8.620 32.128 1.00 95.44 279 ARG A N 1
ATOM 2226 C CA . ARG A 1 279 ? 8.340 9.494 31.062 1.00 95.44 279 ARG A CA 1
ATOM 2227 C C . ARG A 1 279 ? 7.568 9.279 29.763 1.00 95.44 279 ARG A C 1
ATOM 2229 O O . ARG A 1 279 ? 7.158 10.262 29.163 1.00 95.44 279 ARG A O 1
ATOM 2236 N N . ASP A 1 280 ? 7.342 8.030 29.361 1.00 96.44 280 ASP A N 1
ATOM 2237 C CA . ASP A 1 280 ? 6.584 7.705 28.144 1.00 96.44 280 ASP A CA 1
ATOM 2238 C C . ASP A 1 280 ? 5.161 8.272 28.214 1.00 96.44 280 ASP A C 1
ATOM 2240 O O . ASP A 1 280 ? 4.716 8.962 27.299 1.00 96.44 280 ASP A O 1
ATOM 2244 N N . ARG A 1 281 ? 4.486 8.092 29.357 1.00 95.94 281 ARG A N 1
ATOM 2245 C CA . ARG A 1 281 ? 3.148 8.654 29.605 1.00 95.94 281 ARG A CA 1
ATOM 2246 C C . ARG A 1 281 ? 3.139 10.178 29.502 1.00 95.94 281 ARG A C 1
ATOM 2248 O O . ARG A 1 281 ? 2.250 10.741 28.868 1.00 95.94 281 ARG A O 1
ATOM 2255 N N . ALA A 1 282 ? 4.122 10.850 30.103 1.00 96.25 282 ALA A N 1
ATOM 2256 C CA . ALA A 1 282 ? 4.238 12.305 30.032 1.00 96.25 282 ALA A CA 1
ATOM 2257 C C . ALA A 1 282 ? 4.492 12.791 28.594 1.00 96.25 282 ALA A C 1
ATOM 2259 O O . ALA A 1 282 ? 3.846 13.744 28.156 1.00 96.25 282 ALA A O 1
ATOM 2260 N N . THR A 1 283 ? 5.372 12.112 27.849 1.00 96.56 283 THR A N 1
ATOM 2261 C CA . THR A 1 283 ? 5.632 12.383 26.426 1.00 96.56 283 THR A CA 1
ATOM 2262 C C . THR A 1 283 ? 4.358 12.242 25.601 1.00 96.56 283 THR A C 1
ATOM 2264 O O . THR A 1 283 ? 4.005 13.164 24.868 1.00 96.56 283 THR A O 1
ATOM 2267 N N . PHE A 1 284 ? 3.636 11.129 25.753 1.00 97.12 284 PHE A N 1
ATOM 2268 C CA . PHE A 1 284 ? 2.403 10.876 25.014 1.00 97.12 284 PHE A CA 1
ATOM 2269 C C . PHE A 1 284 ? 1.328 11.928 25.315 1.00 97.12 284 PHE A C 1
ATOM 2271 O O . PHE A 1 284 ? 0.750 12.496 24.392 1.00 97.12 284 PHE A O 1
ATOM 2278 N N . ILE A 1 285 ? 1.085 12.241 26.594 1.00 96.56 285 ILE A N 1
ATOM 2279 C CA . ILE A 1 285 ? 0.093 13.253 26.992 1.00 96.56 285 ILE A CA 1
ATOM 2280 C C . ILE A 1 285 ? 0.467 14.630 26.431 1.00 96.56 285 ILE A C 1
ATOM 2282 O O . ILE A 1 285 ? -0.398 15.332 25.906 1.00 96.56 285 ILE A O 1
ATOM 2286 N N . GLY A 1 286 ? 1.746 15.013 26.511 1.00 96.62 286 GLY A N 1
ATOM 2287 C CA . GLY A 1 286 ? 2.239 16.264 25.937 1.00 96.62 286 GLY A CA 1
ATOM 2288 C C . GLY A 1 286 ? 2.017 16.333 24.426 1.00 96.62 286 GLY A C 1
ATOM 2289 O O . GLY A 1 286 ? 1.466 17.317 23.935 1.00 96.62 286 GLY A O 1
ATOM 2290 N N . MET A 1 287 ? 2.373 15.264 23.708 1.00 96.44 287 MET A N 1
ATOM 2291 C CA . MET A 1 287 ? 2.166 15.145 22.264 1.00 96.44 287 MET A CA 1
ATOM 2292 C C . MET A 1 287 ? 0.684 15.224 21.892 1.00 96.44 287 MET A C 1
ATOM 2294 O O . MET A 1 287 ? 0.310 16.046 21.059 1.00 96.44 287 MET A O 1
ATOM 2298 N N . LYS A 1 288 ? -0.173 14.424 22.534 1.00 96.50 288 LYS A N 1
ATOM 2299 C CA . LYS A 1 288 ? -1.618 14.420 22.286 1.00 96.50 288 LYS A CA 1
ATOM 2300 C C . LYS A 1 288 ? -2.225 15.809 22.504 1.00 96.50 288 LYS A C 1
ATOM 2302 O O . LYS A 1 288 ? -2.899 16.321 21.618 1.00 96.50 288 LYS A O 1
ATOM 2307 N N . ASN A 1 289 ? -1.952 16.441 23.646 1.00 96.75 289 ASN A N 1
ATOM 2308 C CA . ASN A 1 289 ? -2.504 17.760 23.964 1.00 96.75 289 ASN A CA 1
ATOM 2309 C C . ASN A 1 289 ? -2.024 18.841 22.986 1.00 96.75 289 ASN A C 1
ATOM 2311 O O . ASN A 1 289 ? -2.798 19.725 22.628 1.00 96.75 289 ASN A O 1
ATOM 2315 N N . ALA A 1 290 ? -0.764 18.771 22.542 1.00 96.94 290 ALA A N 1
ATOM 2316 C CA . ALA A 1 290 ? -0.244 19.677 21.525 1.00 96.94 290 ALA A CA 1
ATOM 2317 C C . ALA A 1 290 ? -0.961 19.483 20.180 1.00 96.94 290 ALA A C 1
ATOM 2319 O O . ALA A 1 290 ? -1.368 20.461 19.554 1.00 96.94 290 ALA A O 1
ATOM 2320 N N . LEU A 1 291 ? -1.171 18.235 19.751 1.00 96.62 291 LEU A N 1
ATOM 2321 C CA . LEU A 1 291 ? -1.890 17.928 18.512 1.00 96.62 291 LEU A CA 1
ATOM 2322 C C . LEU A 1 291 ? -3.357 18.378 18.572 1.00 96.62 291 LEU A C 1
ATOM 2324 O O . LEU A 1 291 ? -3.846 18.966 17.607 1.00 96.62 291 LEU A O 1
ATOM 2328 N N . ASP A 1 292 ? -4.036 18.197 19.705 1.00 95.25 292 ASP A N 1
ATOM 2329 C CA . ASP A 1 292 ? -5.450 18.561 19.872 1.00 95.25 292 ASP A CA 1
ATOM 2330 C C . ASP A 1 292 ? -5.731 20.054 19.640 1.00 95.25 292 ASP A C 1
ATOM 2332 O O . ASP A 1 292 ? -6.805 20.409 19.153 1.00 95.25 292 ASP A O 1
ATOM 2336 N N . VAL A 1 293 ? -4.762 20.930 19.924 1.00 96.62 293 VAL A N 1
ATOM 2337 C CA . VAL A 1 293 ? -4.880 22.385 19.703 1.00 96.62 293 VAL A CA 1
ATOM 2338 C C . VAL A 1 293 ? -4.206 22.872 18.415 1.00 96.62 293 VAL A C 1
ATOM 2340 O O . VAL A 1 293 ? -4.362 24.032 18.035 1.00 96.62 293 VAL A O 1
ATOM 2343 N N . THR A 1 294 ? -3.448 22.012 17.734 1.00 96.94 294 THR A N 1
ATOM 2344 C CA . THR A 1 294 ? -2.739 22.360 16.495 1.00 96.94 294 THR A CA 1
ATOM 2345 C C . THR A 1 294 ? -3.710 22.347 15.307 1.00 96.94 294 THR A C 1
ATOM 2347 O O . THR A 1 294 ? -4.467 21.391 15.172 1.00 96.94 294 THR A O 1
ATOM 2350 N N . PRO A 1 295 ? -3.698 23.340 14.397 1.00 95.88 295 PRO A N 1
ATOM 2351 C CA . PRO A 1 295 ? -4.544 23.321 13.200 1.00 95.88 295 PRO A CA 1
ATOM 2352 C C . PRO A 1 295 ? -4.337 22.068 12.331 1.00 95.88 295 PRO A C 1
ATOM 2354 O O . PRO A 1 295 ? -3.209 21.591 12.189 1.00 95.88 295 PRO A O 1
ATOM 2357 N N . SER A 1 296 ? -5.400 21.571 11.687 1.00 92.81 296 SER A N 1
ATOM 2358 C CA . SER A 1 296 ? -5.375 20.327 10.891 1.00 92.81 296 SER A CA 1
ATOM 2359 C C . SER A 1 296 ? -4.274 20.309 9.827 1.00 92.81 296 SER A C 1
ATOM 2361 O O . SER A 1 296 ? -3.502 19.357 9.761 1.00 92.81 296 SER A O 1
ATOM 2363 N N . ALA A 1 297 ? -4.129 21.390 9.056 1.00 93.12 297 ALA A N 1
ATOM 2364 C CA . ALA A 1 297 ? -3.090 21.510 8.032 1.00 93.12 297 ALA A CA 1
ATOM 2365 C C . ALA A 1 297 ? -1.664 21.414 8.608 1.00 93.12 297 ALA A C 1
ATOM 2367 O O . ALA A 1 297 ? -0.780 20.826 7.986 1.00 93.12 297 ALA A O 1
ATOM 2368 N N . ALA A 1 298 ? -1.439 21.957 9.809 1.00 96.19 298 ALA A N 1
ATOM 2369 C CA . ALA A 1 298 ? -0.144 21.880 10.477 1.00 96.19 298 ALA A CA 1
ATOM 2370 C C . ALA A 1 298 ? 0.131 20.467 11.011 1.00 96.19 298 ALA A C 1
ATOM 2372 O O . ALA A 1 298 ? 1.234 19.963 10.812 1.00 96.19 298 ALA A O 1
ATOM 2373 N N . ARG A 1 299 ? -0.869 19.794 11.605 1.00 95.69 299 ARG A N 1
ATOM 2374 C CA . ARG A 1 299 ? -0.742 18.377 11.992 1.00 95.69 299 ARG A CA 1
ATOM 2375 C C . ARG A 1 299 ? -0.396 17.505 10.791 1.00 95.69 299 ARG A C 1
ATOM 2377 O O . ARG A 1 299 ? 0.568 16.751 10.846 1.00 95.69 299 ARG A O 1
ATOM 2384 N N . ARG A 1 300 ? -1.129 17.675 9.688 1.00 94.81 300 ARG A N 1
ATOM 2385 C CA . ARG A 1 300 ? -0.904 16.950 8.432 1.00 94.81 300 ARG A CA 1
ATOM 2386 C C . ARG A 1 300 ? 0.536 17.108 7.959 1.00 94.81 300 ARG A C 1
ATOM 2388 O O . ARG A 1 300 ? 1.192 16.117 7.680 1.00 94.81 300 ARG A O 1
ATOM 2395 N N . LYS A 1 301 ? 1.054 18.340 7.950 1.00 95.12 301 LYS A N 1
ATOM 2396 C CA . LYS A 1 301 ? 2.447 18.617 7.581 1.00 95.12 301 LYS A CA 1
ATOM 2397 C C . LYS A 1 301 ? 3.457 17.935 8.512 1.00 95.12 301 LYS A C 1
ATOM 2399 O O . LYS A 1 301 ? 4.461 17.441 8.022 1.00 95.12 301 LYS A O 1
ATOM 2404 N N . ILE A 1 302 ? 3.209 17.912 9.824 1.00 94.69 302 ILE A N 1
ATOM 2405 C CA . ILE A 1 302 ? 4.094 17.246 10.797 1.00 94.69 302 ILE A CA 1
ATOM 2406 C C . ILE A 1 302 ? 4.179 15.746 10.508 1.00 94.69 302 ILE A C 1
ATOM 2408 O O . ILE A 1 302 ? 5.276 15.205 10.432 1.00 94.69 302 ILE A O 1
ATOM 2412 N N . PHE A 1 303 ? 3.032 15.088 10.337 1.00 94.31 303 PHE A N 1
ATOM 2413 C CA . PHE A 1 303 ? 2.990 13.642 10.137 1.00 94.31 303 PHE A CA 1
ATOM 2414 C C . PHE A 1 303 ? 3.450 13.219 8.739 1.00 94.31 303 PHE A C 1
ATOM 2416 O O . PHE A 1 303 ? 4.198 12.261 8.627 1.00 94.31 303 PHE A O 1
ATOM 2423 N N . GLN A 1 304 ? 3.090 13.955 7.684 1.00 94.06 304 GLN A N 1
ATOM 2424 C CA . GLN A 1 304 ? 3.545 13.659 6.316 1.00 94.06 304 GLN A CA 1
ATOM 2425 C C . GLN A 1 304 ? 5.048 13.923 6.112 1.00 94.06 304 GLN A C 1
ATOM 2427 O O . GLN A 1 304 ? 5.632 13.405 5.173 1.00 94.06 304 GLN A O 1
ATOM 2432 N N . ALA A 1 305 ? 5.687 14.706 6.989 1.00 94.38 305 ALA A N 1
ATOM 2433 C CA . ALA A 1 305 ? 7.139 14.891 6.995 1.00 94.38 305 ALA A CA 1
ATOM 2434 C C . ALA A 1 305 ? 7.886 13.809 7.798 1.00 94.38 305 ALA A C 1
ATOM 2436 O O . ALA A 1 305 ? 9.108 13.878 7.922 1.00 94.38 305 ALA A O 1
ATOM 2437 N N . TRP A 1 306 ? 7.173 12.860 8.415 1.00 95.25 306 TRP A N 1
ATOM 2438 C CA . TRP A 1 306 ? 7.811 11.791 9.168 1.00 95.25 306 TRP A CA 1
ATOM 2439 C C . TRP A 1 306 ? 8.391 10.739 8.230 1.00 95.25 306 TRP A C 1
ATOM 2441 O O . TRP A 1 306 ? 7.661 10.066 7.506 1.00 95.25 306 TRP A O 1
ATOM 2451 N N . GLU A 1 307 ? 9.701 10.549 8.337 1.00 96.06 307 GLU A N 1
ATOM 2452 C CA . GLU A 1 307 ? 10.417 9.486 7.648 1.00 96.06 307 GLU A CA 1
ATOM 2453 C C . GLU A 1 307 ? 10.713 8.334 8.611 1.00 96.06 307 GLU A C 1
ATOM 2455 O O . GLU A 1 307 ? 11.488 8.462 9.574 1.00 96.06 307 GLU A O 1
ATOM 2460 N N . ALA A 1 308 ? 10.086 7.194 8.341 1.00 96.94 308 ALA A N 1
ATOM 2461 C CA . ALA A 1 308 ? 10.213 5.999 9.149 1.00 96.94 308 ALA A CA 1
ATOM 2462 C C . ALA A 1 308 ? 11.633 5.404 9.034 1.00 96.94 308 ALA A C 1
ATOM 2464 O O . ALA A 1 308 ? 12.187 5.306 7.932 1.00 96.94 308 ALA A O 1
ATOM 2465 N N . PRO A 1 309 ? 12.248 4.990 10.158 1.00 96.88 309 PRO A N 1
ATOM 2466 C CA . PRO A 1 309 ? 13.555 4.335 10.185 1.00 96.88 309 PRO A CA 1
ATOM 2467 C C . PRO A 1 309 ? 13.454 2.852 9.813 1.00 96.88 309 PRO A C 1
ATOM 2469 O O . PRO A 1 309 ? 13.973 1.991 10.524 1.00 96.88 309 PRO A O 1
ATOM 2472 N N . TYR A 1 310 ? 12.749 2.558 8.726 1.00 97.81 310 TYR A N 1
ATOM 2473 C CA . TYR A 1 310 ? 12.661 1.209 8.207 1.00 97.81 310 TYR A CA 1
ATOM 2474 C C . TYR A 1 310 ? 14.034 0.705 7.779 1.00 97.81 310 TYR A C 1
ATOM 2476 O O . TYR A 1 310 ? 14.847 1.451 7.229 1.00 97.81 310 TYR A O 1
ATOM 2484 N N . GLU A 1 311 ? 14.267 -0.580 8.004 1.00 97.44 311 GLU A N 1
ATOM 2485 C CA . GLU A 1 311 ? 15.486 -1.254 7.575 1.00 97.44 311 GLU A CA 1
ATOM 2486 C C . GLU A 1 311 ? 15.138 -2.399 6.626 1.00 97.44 311 GLU A C 1
ATOM 2488 O O . GLU A 1 311 ? 14.152 -3.109 6.838 1.00 97.44 311 GLU A O 1
ATOM 2493 N N . LEU A 1 312 ? 15.969 -2.585 5.598 1.00 98.50 312 LEU A N 1
ATOM 2494 C CA . LEU A 1 312 ? 15.893 -3.721 4.683 1.00 98.50 312 LEU A CA 1
ATOM 2495 C C . LEU A 1 312 ? 16.099 -5.015 5.476 1.00 98.50 312 LEU A C 1
ATOM 2497 O O . LEU A 1 312 ? 17.157 -5.195 6.074 1.00 98.50 31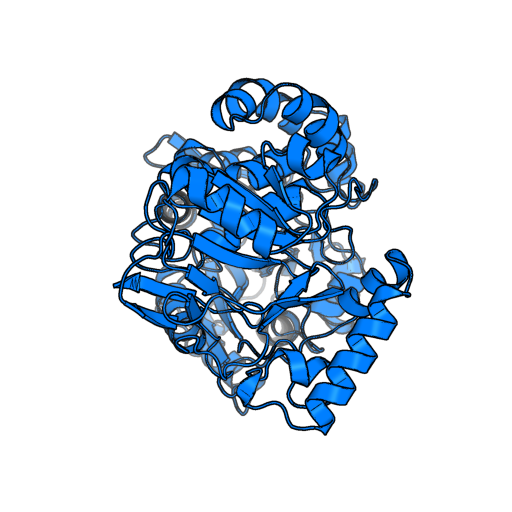2 LEU A O 1
ATOM 2501 N N . THR A 1 313 ? 15.119 -5.913 5.479 1.00 98.44 313 THR A N 1
ATOM 2502 C CA . THR A 1 313 ? 15.203 -7.216 6.161 1.00 98.44 313 THR A CA 1
ATOM 2503 C C . THR A 1 313 ? 15.558 -8.345 5.207 1.00 98.44 313 THR A C 1
ATOM 2505 O O . THR A 1 313 ? 16.177 -9.321 5.626 1.00 98.44 313 THR A O 1
ATOM 2508 N N . SER A 1 314 ? 15.212 -8.218 3.926 1.00 98.56 314 SER A N 1
ATOM 2509 C CA . SER A 1 314 ? 15.585 -9.186 2.900 1.00 98.56 314 SER A CA 1
ATOM 2510 C C . SER A 1 314 ? 15.511 -8.572 1.498 1.00 98.56 314 SER A C 1
ATOM 2512 O O . SER A 1 314 ? 14.764 -7.620 1.273 1.00 98.56 314 SER A O 1
ATOM 2514 N N . VAL A 1 315 ? 16.285 -9.126 0.565 1.00 98.81 315 VAL A N 1
ATOM 2515 C CA . VAL A 1 315 ? 16.238 -8.818 -0.869 1.00 98.81 315 VAL A CA 1
ATOM 2516 C C . VAL A 1 315 ? 16.352 -10.122 -1.650 1.00 98.81 315 VAL A C 1
ATOM 2518 O O . VAL A 1 315 ? 17.139 -11.000 -1.289 1.00 98.81 315 VAL A O 1
ATOM 2521 N N . GLN A 1 316 ? 15.528 -10.271 -2.679 1.00 98.56 316 GLN A N 1
ATOM 2522 C CA . GLN A 1 316 ? 15.520 -11.407 -3.594 1.00 98.56 316 GLN A CA 1
ATOM 2523 C C . GLN A 1 316 ? 15.452 -10.886 -5.026 1.00 98.56 316 GLN A C 1
ATOM 2525 O O . GLN A 1 316 ? 14.814 -9.865 -5.279 1.00 98.56 316 GLN A O 1
ATOM 2530 N N . ALA A 1 317 ? 16.087 -11.593 -5.959 1.00 98.81 317 ALA A N 1
ATOM 2531 C CA . ALA A 1 317 ? 16.024 -11.258 -7.374 1.00 98.81 317 ALA A CA 1
ATOM 2532 C C . ALA A 1 317 ? 15.936 -12.511 -8.254 1.00 98.81 317 ALA A C 1
ATOM 2534 O O . ALA A 1 317 ? 16.390 -13.576 -7.832 1.00 98.81 317 ALA A O 1
ATOM 2535 N N . GLY A 1 318 ? 15.361 -12.397 -9.454 1.00 98.62 318 GLY A N 1
ATOM 2536 C CA . GLY A 1 318 ? 15.219 -13.495 -10.416 1.00 98.62 318 GLY A CA 1
ATOM 2537 C C . GLY A 1 318 ? 13.814 -13.637 -11.005 1.00 98.62 318 GLY A C 1
ATOM 2538 O O . GLY A 1 318 ? 13.180 -12.648 -11.371 1.00 98.62 318 GLY A O 1
ATOM 2539 N N . GLU A 1 319 ? 13.346 -14.879 -11.129 1.00 98.44 319 GLU A N 1
ATOM 2540 C CA . GLU A 1 319 ? 12.042 -15.217 -11.711 1.00 98.44 319 GLU A CA 1
ATOM 2541 C C . GLU A 1 319 ? 10.882 -14.769 -10.802 1.00 98.44 319 GLU A C 1
ATOM 2543 O O . GLU A 1 319 ? 10.922 -14.977 -9.589 1.00 98.44 319 GLU A O 1
ATOM 2548 N N . VAL A 1 320 ? 9.845 -14.156 -11.391 1.00 98.31 320 VAL A N 1
ATOM 2549 C CA . VAL A 1 320 ? 8.756 -13.453 -10.680 1.00 98.31 320 VAL A CA 1
ATOM 2550 C C . VAL A 1 320 ? 8.096 -14.312 -9.597 1.00 98.31 320 VAL A C 1
ATOM 2552 O O . VAL A 1 320 ? 7.933 -13.866 -8.461 1.00 98.31 320 VAL A O 1
ATOM 2555 N N . GLU A 1 321 ? 7.705 -15.543 -9.923 1.00 97.69 321 GLU A N 1
ATOM 2556 C CA . GLU A 1 321 ? 6.954 -16.410 -9.010 1.00 97.69 321 GLU A CA 1
ATOM 2557 C C . GLU A 1 321 ? 7.843 -16.940 -7.878 1.00 97.69 321 GLU A C 1
ATOM 2559 O O . GLU A 1 321 ? 7.425 -16.986 -6.715 1.00 97.69 321 GLU A O 1
ATOM 2564 N N . ALA A 1 322 ? 9.079 -17.317 -8.208 1.00 98.19 322 ALA A N 1
ATOM 2565 C CA . ALA A 1 322 ? 10.050 -17.844 -7.259 1.00 98.19 322 ALA A CA 1
ATOM 2566 C C . ALA A 1 322 ? 10.562 -16.778 -6.278 1.00 98.19 322 ALA A C 1
ATOM 2568 O O . ALA A 1 322 ? 10.669 -17.053 -5.081 1.00 98.19 322 ALA A O 1
ATOM 2569 N N . VAL A 1 323 ? 10.828 -15.563 -6.767 1.00 98.56 323 VAL A N 1
ATOM 2570 C CA . VAL A 1 323 ? 11.180 -14.400 -5.941 1.00 98.56 323 VAL A CA 1
ATOM 2571 C C . VAL A 1 323 ? 10.053 -14.100 -4.964 1.00 98.56 323 VAL A C 1
ATOM 2573 O O . VAL A 1 323 ? 10.267 -14.127 -3.751 1.00 98.56 323 VAL A O 1
ATOM 2576 N N . HIS A 1 324 ? 8.835 -13.932 -5.481 1.00 98.19 324 HIS A N 1
ATOM 2577 C CA . HIS A 1 324 ? 7.691 -13.550 -4.667 1.00 98.19 324 HIS A CA 1
ATOM 2578 C C . HIS A 1 324 ? 7.351 -14.592 -3.591 1.00 98.19 324 HIS A C 1
ATOM 2580 O O . HIS A 1 324 ? 6.996 -14.248 -2.463 1.00 98.19 324 HIS A O 1
ATOM 2586 N N . GLN A 1 325 ? 7.516 -15.888 -3.886 1.00 97.62 325 GLN A N 1
ATOM 2587 C CA . GLN A 1 325 ? 7.378 -16.951 -2.886 1.00 97.62 325 GLN A CA 1
ATOM 2588 C C . GLN A 1 325 ? 8.275 -16.716 -1.663 1.00 97.62 325 GLN A C 1
ATOM 2590 O O . GLN A 1 325 ? 7.796 -16.808 -0.532 1.00 97.62 325 GLN A O 1
ATOM 2595 N N . GLN A 1 326 ? 9.556 -16.413 -1.879 1.00 98.12 326 GLN A N 1
ATOM 2596 C CA . GLN A 1 326 ? 10.495 -16.183 -0.785 1.00 98.12 326 GLN A CA 1
ATOM 2597 C C . GLN A 1 326 ? 10.243 -14.842 -0.086 1.00 98.12 326 GLN A C 1
ATOM 2599 O O . GLN A 1 326 ? 10.357 -14.746 1.137 1.00 98.12 326 GLN A O 1
ATOM 2604 N N . THR A 1 327 ? 9.845 -13.812 -0.828 1.00 98.38 327 THR A N 1
ATOM 2605 C CA . THR A 1 327 ? 9.462 -12.518 -0.256 1.00 98.38 327 THR A CA 1
ATOM 2606 C C . THR A 1 327 ? 8.309 -12.664 0.738 1.00 98.38 327 THR A C 1
ATOM 2608 O O . THR A 1 327 ? 8.391 -12.144 1.852 1.00 98.38 327 THR A O 1
ATOM 2611 N N . LEU A 1 328 ? 7.278 -13.447 0.410 1.00 97.38 328 LEU A N 1
ATOM 2612 C CA . LEU A 1 328 ? 6.150 -13.697 1.313 1.00 97.38 328 LEU A CA 1
ATOM 2613 C C . LEU A 1 328 ? 6.565 -14.379 2.617 1.00 97.38 328 LEU A C 1
ATOM 2615 O O . LEU A 1 328 ? 6.035 -14.038 3.673 1.00 97.38 328 LEU A O 1
ATOM 2619 N N . GLU A 1 329 ? 7.519 -15.311 2.576 1.00 97.06 329 GLU A N 1
ATOM 2620 C CA . GLU A 1 329 ? 8.055 -15.951 3.785 1.00 97.06 329 GLU A CA 1
ATOM 2621 C C . GLU A 1 329 ? 8.663 -14.910 4.739 1.00 97.06 329 GLU A C 1
ATOM 2623 O O . GLU A 1 329 ? 8.403 -14.948 5.944 1.00 97.06 329 GLU A O 1
ATOM 2628 N N . ASN A 1 330 ? 9.389 -13.928 4.197 1.00 97.50 330 ASN A N 1
ATOM 2629 C CA . ASN A 1 330 ? 9.991 -12.838 4.967 1.00 97.50 330 ASN A CA 1
ATOM 2630 C C . ASN A 1 330 ? 8.948 -11.833 5.488 1.00 97.50 330 ASN A C 1
ATOM 2632 O O . ASN A 1 330 ? 8.998 -11.447 6.658 1.00 97.50 330 ASN A O 1
ATOM 2636 N N . VAL A 1 331 ? 7.964 -11.452 4.664 1.00 96.69 331 VAL A N 1
ATOM 2637 C CA . VAL A 1 331 ? 6.838 -10.596 5.086 1.00 96.69 331 VAL A CA 1
ATOM 2638 C C . VAL A 1 331 ? 6.072 -11.259 6.234 1.00 96.69 331 VAL A C 1
ATOM 2640 O O . VAL A 1 331 ? 5.800 -10.639 7.265 1.00 96.69 331 VAL A O 1
ATOM 2643 N N . PHE A 1 332 ? 5.754 -12.547 6.107 1.00 96.06 332 PHE A N 1
ATOM 2644 C CA . PHE A 1 332 ? 5.043 -13.288 7.143 1.00 96.06 332 PHE A CA 1
ATOM 2645 C C . PHE A 1 332 ? 5.855 -13.431 8.428 1.00 96.06 332 PHE A C 1
ATOM 2647 O O . PHE A 1 332 ? 5.279 -13.298 9.509 1.00 96.06 332 PHE A O 1
ATOM 2654 N N . ALA A 1 333 ? 7.172 -13.629 8.333 1.00 96.12 333 ALA A N 1
ATOM 2655 C CA . ALA A 1 333 ? 8.049 -13.661 9.499 1.00 96.12 333 ALA A CA 1
ATOM 2656 C C . ALA A 1 333 ? 8.018 -12.347 10.301 1.00 96.12 333 ALA A C 1
ATOM 2658 O O . ALA A 1 333 ? 8.114 -12.384 11.527 1.00 96.12 333 ALA A O 1
ATOM 2659 N N . GLN A 1 334 ? 7.852 -11.198 9.636 1.00 95.88 334 GLN A N 1
ATOM 2660 C CA . GLN A 1 334 ? 7.733 -9.899 10.302 1.00 95.88 334 GLN A CA 1
ATOM 2661 C C . GLN A 1 334 ? 6.335 -9.656 10.887 1.00 95.88 334 GLN A C 1
ATOM 2663 O O . GLN A 1 334 ? 6.219 -9.135 11.998 1.00 95.88 334 GLN A O 1
ATOM 2668 N N . HIS A 1 335 ? 5.269 -9.952 10.142 1.00 94.44 335 HIS A N 1
ATOM 2669 C CA . HIS A 1 335 ? 3.948 -9.400 10.461 1.00 94.44 335 HIS A CA 1
ATOM 2670 C C . HIS A 1 335 ? 2.991 -10.361 11.164 1.00 94.44 335 HIS A C 1
ATOM 2672 O O . HIS A 1 335 ? 2.054 -9.876 11.802 1.00 94.44 335 HIS A O 1
ATOM 2678 N N . ILE A 1 336 ? 3.176 -11.684 11.054 1.00 95.31 336 ILE A N 1
ATOM 2679 C CA . ILE A 1 336 ? 2.190 -12.644 11.565 1.00 95.31 336 ILE A CA 1
ATOM 2680 C C . ILE A 1 336 ? 2.120 -12.632 13.092 1.00 95.31 336 ILE A C 1
ATOM 2682 O O . ILE A 1 336 ? 3.102 -12.867 13.795 1.00 95.31 336 ILE A O 1
ATOM 2686 N N . VAL A 1 337 ? 0.899 -12.469 13.597 1.00 96.81 337 VAL A N 1
ATOM 2687 C CA . VAL A 1 337 ? 0.539 -12.703 14.992 1.00 96.81 337 VAL A CA 1
ATOM 2688 C C . VAL A 1 337 ? -0.529 -13.800 15.037 1.00 96.81 337 VAL A C 1
ATOM 2690 O O . VAL A 1 337 ? -1.617 -13.587 14.501 1.00 96.81 337 VAL A O 1
ATOM 2693 N N . PRO A 1 338 ? -0.262 -14.962 15.662 1.00 96.62 338 PRO A N 1
ATOM 2694 C CA . PRO A 1 338 ? -1.265 -16.012 15.823 1.00 96.62 338 PRO A CA 1
ATOM 2695 C C . PRO A 1 338 ? -2.433 -15.544 16.694 1.00 96.62 338 PRO A C 1
ATOM 2697 O O . PRO A 1 338 ? -2.220 -14.977 17.772 1.00 96.62 338 PRO A O 1
ATOM 2700 N N . VAL A 1 339 ? -3.659 -15.809 16.246 1.00 97.06 339 VAL A N 1
ATOM 2701 C CA . VAL A 1 339 ? -4.896 -15.456 16.949 1.00 97.06 339 VAL A CA 1
ATOM 2702 C C . VAL A 1 339 ? -5.851 -16.647 16.940 1.00 97.06 339 VAL A C 1
ATOM 2704 O O . VAL A 1 339 ? -6.145 -17.223 15.896 1.00 97.06 339 VAL A O 1
ATOM 2707 N N . GLU A 1 340 ? -6.359 -17.011 18.114 1.00 96.00 340 GLU A N 1
ATOM 2708 C CA . GLU A 1 340 ? -7.355 -18.076 18.251 1.00 96.00 340 GLU A CA 1
ATOM 2709 C C . GLU A 1 340 ? -8.769 -17.493 18.166 1.00 96.00 340 GLU A C 1
ATOM 2711 O O . GLU A 1 340 ? -9.140 -16.637 18.975 1.00 96.00 340 GLU A O 1
ATOM 2716 N N . GLY A 1 341 ? -9.568 -17.955 17.204 1.00 95.81 341 GLY A N 1
ATOM 2717 C CA . GLY A 1 341 ? -10.978 -17.602 17.095 1.00 95.81 341 GLY A CA 1
ATOM 2718 C C . GLY A 1 341 ? -11.261 -16.164 16.651 1.00 95.81 341 GLY A C 1
ATOM 2719 O O . GLY A 1 341 ? -10.416 -15.266 16.686 1.00 95.81 341 GLY A O 1
ATOM 2720 N N . GLN A 1 342 ? -12.507 -15.951 16.232 1.00 98.12 342 GLN A N 1
ATOM 2721 C CA . GLN A 1 342 ? -13.028 -14.649 15.816 1.00 98.12 342 GLN A CA 1
ATOM 2722 C C . GLN A 1 342 ? -13.704 -13.926 16.987 1.00 98.12 342 GLN A C 1
ATOM 2724 O O . GLN A 1 342 ? -13.991 -14.521 18.023 1.00 98.12 342 GLN A O 1
ATOM 2729 N N . THR A 1 343 ? -13.986 -12.641 16.802 1.00 98.50 343 THR A N 1
ATOM 2730 C CA . THR A 1 343 ? -14.663 -11.784 17.779 1.00 98.50 343 THR A CA 1
ATOM 2731 C C . THR A 1 343 ? -16.000 -11.269 17.247 1.00 98.50 343 THR A C 1
ATOM 2733 O O . THR A 1 343 ? -16.220 -11.247 16.036 1.00 98.50 343 THR A O 1
ATOM 2736 N N . ASP A 1 344 ? -16.885 -10.814 18.131 1.00 98.81 344 ASP A N 1
ATOM 2737 C CA . ASP A 1 344 ? -18.135 -10.149 17.753 1.00 98.81 344 ASP A CA 1
ATOM 2738 C C . ASP A 1 344 ? -17.897 -8.706 17.288 1.00 98.81 344 ASP A C 1
ATOM 2740 O O . ASP A 1 344 ? -18.538 -8.246 16.340 1.00 98.81 344 ASP A O 1
ATOM 2744 N N . VAL A 1 345 ? -16.970 -7.999 17.948 1.00 98.88 345 VAL A N 1
ATOM 2745 C CA . VAL A 1 345 ? -16.634 -6.596 17.672 1.00 98.88 345 VAL A CA 1
ATOM 2746 C C . VAL A 1 345 ? -15.133 -6.431 17.452 1.00 98.88 345 VAL A C 1
ATOM 2748 O O . VAL A 1 345 ? -14.329 -6.621 18.365 1.00 98.88 345 VAL A O 1
ATOM 2751 N N . LEU A 1 346 ? -14.747 -6.011 16.250 1.00 98.88 346 LEU A N 1
ATOM 2752 C CA . LEU A 1 346 ? -13.370 -5.638 15.928 1.00 98.88 346 LEU A CA 1
ATOM 2753 C C . LEU A 1 346 ? -13.211 -4.123 16.015 1.00 98.88 346 LEU A C 1
ATOM 2755 O O . LEU A 1 346 ? -13.981 -3.373 15.418 1.00 98.88 346 LEU A O 1
ATOM 2759 N N . THR A 1 347 ? -12.199 -3.666 16.746 1.00 98.81 347 THR A N 1
ATOM 2760 C CA . THR A 1 347 ? -11.909 -2.239 16.902 1.00 98.81 347 THR A CA 1
ATOM 2761 C C . THR A 1 347 ? -10.509 -1.901 16.414 1.00 98.81 347 THR A C 1
ATOM 2763 O O . THR A 1 347 ? -9.576 -2.675 16.627 1.00 98.81 347 THR A O 1
ATOM 2766 N N . PHE A 1 348 ? -10.341 -0.732 15.803 1.00 98.50 348 PHE A N 1
ATOM 2767 C CA . PHE A 1 348 ? -9.027 -0.187 15.456 1.00 98.50 348 PHE A CA 1
ATOM 2768 C C . PHE A 1 348 ? -9.070 1.337 15.305 1.00 98.50 348 PHE A C 1
ATOM 2770 O O . PHE A 1 348 ? -10.106 1.934 15.007 1.00 98.50 348 PHE A O 1
ATOM 2777 N N . GLY A 1 349 ? -7.931 1.983 15.540 1.00 98.19 349 GLY A N 1
ATOM 2778 C CA . GLY A 1 349 ? -7.734 3.393 15.218 1.00 98.19 349 GLY A CA 1
ATOM 2779 C C . GLY A 1 349 ? -7.094 3.532 13.847 1.00 98.19 349 GLY A C 1
ATOM 2780 O O . GLY A 1 349 ? -6.126 2.835 13.568 1.00 98.19 349 GLY A O 1
ATOM 2781 N N . LEU A 1 350 ? -7.614 4.419 13.001 1.00 98.38 350 LEU A N 1
ATOM 2782 C CA . LEU A 1 350 ? -7.034 4.640 11.678 1.00 98.38 350 LEU A CA 1
ATOM 2783 C C . LEU A 1 350 ? -5.982 5.758 11.739 1.00 98.38 350 LEU A C 1
ATOM 2785 O O . LEU A 1 350 ? -6.291 6.839 12.261 1.00 98.38 350 LEU A O 1
ATOM 2789 N N . PRO A 1 351 ? -4.752 5.522 11.242 1.00 97.00 351 PRO A N 1
ATOM 2790 C CA . PRO A 1 351 ? -3.704 6.536 11.191 1.00 97.00 351 PRO A CA 1
ATOM 2791 C C . PRO A 1 351 ? -3.964 7.579 10.094 1.00 97.00 351 PRO A C 1
ATOM 2793 O O . PRO A 1 351 ? -4.915 7.501 9.321 1.00 97.00 351 PRO A O 1
ATOM 2796 N N . TYR A 1 352 ? -3.075 8.566 10.017 1.00 95.06 352 TYR A N 1
ATOM 2797 C CA . TYR A 1 352 ? -3.143 9.685 9.075 1.00 95.06 352 TYR A CA 1
ATOM 2798 C C . TYR A 1 352 ? -2.829 9.337 7.610 1.00 95.06 352 TYR A C 1
ATOM 2800 O O . TYR A 1 352 ? -2.984 10.202 6.742 1.00 95.06 352 TYR A O 1
ATOM 2808 N N . ILE A 1 353 ? -2.340 8.127 7.321 1.00 96.12 353 ILE A N 1
ATOM 2809 C CA . ILE A 1 353 ? -1.794 7.771 6.007 1.00 96.12 353 ILE A CA 1
ATOM 2810 C C . ILE A 1 353 ? -2.278 6.406 5.514 1.00 96.12 353 ILE A C 1
ATOM 2812 O O . ILE A 1 353 ? -2.449 5.462 6.281 1.00 96.12 353 ILE A O 1
ATOM 2816 N N . CYS A 1 354 ? -2.498 6.346 4.209 1.00 95.06 354 CYS A N 1
ATOM 2817 C CA . CYS A 1 354 ? -2.767 5.184 3.382 1.00 95.06 354 CYS A CA 1
ATOM 2818 C C . CYS A 1 354 ? -2.045 5.393 2.032 1.00 95.06 354 CYS A C 1
ATOM 2820 O O . CYS A 1 354 ? -1.563 6.505 1.771 1.00 95.06 354 CYS A O 1
ATOM 2822 N N . PRO A 1 355 ? -2.011 4.381 1.148 1.00 95.00 355 PRO A N 1
ATOM 2823 C CA . PRO A 1 355 ? -1.317 4.474 -0.142 1.00 95.00 355 PRO A CA 1
ATOM 2824 C C . PRO A 1 355 ? -1.751 5.667 -1.006 1.00 95.00 355 PRO A C 1
ATOM 2826 O O . PRO A 1 355 ? -0.974 6.184 -1.801 1.00 95.00 355 PRO A O 1
ATOM 2829 N N . TYR A 1 356 ? -2.973 6.164 -0.799 1.00 97.25 356 TYR A N 1
ATOM 2830 C CA . TYR A 1 356 ? -3.641 7.078 -1.724 1.00 97.25 356 TYR A CA 1
ATOM 2831 C C . TYR A 1 356 ? -3.753 8.531 -1.226 1.00 97.25 356 TYR A C 1
ATOM 2833 O O . TYR A 1 356 ? -4.381 9.375 -1.877 1.00 97.25 356 TYR A O 1
ATOM 2841 N N . ASN A 1 357 ? -3.153 8.853 -0.070 1.00 96.06 357 ASN A N 1
ATOM 2842 C CA . ASN A 1 357 ? -3.117 10.216 0.481 1.00 96.06 357 ASN A CA 1
ATOM 2843 C C . ASN A 1 357 ? -1.724 10.703 0.901 1.00 96.06 357 ASN A C 1
ATOM 2845 O O . ASN A 1 357 ? -1.628 11.660 1.672 1.00 96.06 357 ASN A O 1
ATOM 2849 N N . VAL A 1 358 ? -0.649 10.096 0.402 1.00 93.06 358 VAL A N 1
ATOM 2850 C CA . VAL A 1 358 ? 0.712 10.600 0.632 1.00 93.06 358 VAL A CA 1
ATOM 2851 C C . VAL A 1 358 ? 0.808 12.057 0.168 1.00 93.06 358 VAL A C 1
ATOM 2853 O O . VAL A 1 358 ? 0.420 12.393 -0.961 1.00 93.06 358 VAL A O 1
ATOM 2856 N N . ASN A 1 359 ? 1.278 12.928 1.065 1.00 91.19 359 ASN A N 1
ATOM 2857 C CA . ASN A 1 359 ? 1.304 14.385 0.901 1.00 91.19 359 ASN A CA 1
ATOM 2858 C C . ASN A 1 359 ? -0.078 15.013 0.621 1.00 91.19 359 ASN A C 1
ATOM 2860 O O . ASN A 1 359 ? -0.186 16.043 -0.043 1.00 91.19 359 ASN A O 1
ATOM 2864 N N . SER A 1 360 ? -1.160 14.400 1.110 1.00 94.38 360 SER A N 1
ATOM 2865 C CA . SER A 1 360 ? -2.533 14.826 0.831 1.00 94.38 360 SER A CA 1
ATOM 2866 C C . SER A 1 360 ? -3.500 14.582 1.998 1.00 94.38 360 SER A C 1
ATOM 2868 O O . SER A 1 360 ? -3.116 14.184 3.100 1.00 94.38 360 SER A O 1
ATOM 2870 N N . VAL A 1 361 ? -4.779 14.883 1.772 1.00 93.62 361 VAL A N 1
ATOM 2871 C CA . VAL A 1 361 ? -5.857 14.769 2.763 1.00 93.62 361 VAL A CA 1
ATOM 2872 C C . VAL A 1 361 ? -6.339 13.320 2.863 1.00 93.62 361 VAL A C 1
ATOM 2874 O O . VAL A 1 361 ? -6.649 12.703 1.845 1.00 93.62 361 VAL A O 1
ATOM 2877 N N . MET A 1 362 ? -6.467 12.797 4.088 1.00 96.38 362 MET A N 1
ATOM 2878 C CA . MET A 1 362 ? -7.207 11.557 4.354 1.00 96.38 362 MET A CA 1
ATOM 2879 C C . MET A 1 362 ? -8.718 11.827 4.257 1.00 96.38 362 MET A C 1
ATOM 2881 O O . MET A 1 362 ? -9.375 12.145 5.251 1.00 96.38 362 MET A O 1
ATOM 2885 N N . ASN A 1 363 ? -9.250 11.777 3.036 1.00 97.94 363 ASN A N 1
ATOM 2886 C CA . ASN A 1 363 ? -10.660 12.051 2.753 1.00 97.94 363 ASN A CA 1
ATOM 2887 C C . ASN A 1 363 ? -11.575 10.863 3.144 1.00 97.94 363 ASN A C 1
ATOM 2889 O O . ASN A 1 363 ? -11.076 9.750 3.326 1.00 97.94 363 ASN A O 1
ATOM 2893 N N . PRO A 1 364 ? -12.907 11.041 3.251 1.00 98.62 364 PRO A N 1
ATOM 2894 C CA . PRO A 1 364 ? -13.821 10.004 3.740 1.00 98.62 364 PRO A CA 1
ATOM 2895 C C . PRO A 1 364 ? -13.782 8.678 2.966 1.00 98.62 364 PRO A C 1
ATOM 2897 O O . PRO A 1 364 ? -13.916 7.617 3.575 1.00 98.62 364 PRO A O 1
ATOM 2900 N N . ILE A 1 365 ? -13.565 8.714 1.647 1.00 98.75 365 ILE A N 1
ATOM 2901 C CA . ILE A 1 365 ? -13.463 7.501 0.818 1.00 98.75 365 ILE A CA 1
ATOM 2902 C C . ILE A 1 365 ? -12.202 6.721 1.201 1.00 98.75 365 ILE A C 1
ATOM 2904 O O . ILE A 1 365 ? -12.233 5.501 1.326 1.00 98.75 365 ILE A O 1
ATOM 2908 N N . LEU A 1 366 ? -11.099 7.421 1.468 1.00 98.62 366 LEU A N 1
ATOM 2909 C CA . LEU A 1 366 ? -9.849 6.792 1.893 1.00 98.62 366 LEU A CA 1
ATOM 2910 C C . LEU A 1 366 ? -9.903 6.261 3.329 1.00 98.62 366 LEU A C 1
ATOM 2912 O O . LEU A 1 366 ? -9.253 5.266 3.625 1.00 98.62 366 LEU A O 1
ATOM 2916 N N . VAL A 1 367 ? -10.734 6.844 4.198 1.00 98.56 367 VAL A N 1
ATOM 2917 C CA . VAL A 1 367 ? -11.033 6.273 5.525 1.00 98.56 367 VAL A CA 1
ATOM 2918 C C . VAL A 1 367 ? -11.737 4.925 5.386 1.00 98.56 367 VAL A C 1
ATOM 2920 O O . VAL A 1 367 ? -11.362 3.961 6.052 1.00 98.56 367 VAL A O 1
ATOM 2923 N N . MET A 1 368 ? -12.736 4.850 4.501 1.00 98.44 368 MET A N 1
ATOM 2924 C CA . MET A 1 368 ? -13.423 3.602 4.173 1.00 98.44 368 MET A CA 1
ATOM 2925 C C . MET A 1 368 ? -12.445 2.579 3.583 1.00 98.44 368 MET A C 1
ATOM 2927 O O . MET A 1 368 ? -12.385 1.452 4.071 1.00 98.44 368 MET A O 1
ATOM 2931 N N . CYS A 1 369 ? -11.612 2.990 2.624 1.00 98.50 369 CYS A N 1
ATOM 2932 C CA . CYS A 1 369 ? -10.607 2.128 2.008 1.00 98.50 369 CYS A CA 1
ATOM 2933 C C . CYS A 1 369 ? -9.584 1.606 3.029 1.00 98.50 369 CYS A C 1
ATOM 2935 O O . CYS A 1 369 ? -9.329 0.408 3.088 1.00 98.50 369 CYS A O 1
ATOM 2937 N N . LEU A 1 370 ? -9.004 2.464 3.873 1.00 98.31 370 LEU A N 1
ATOM 2938 C CA . LEU A 1 370 ? -8.012 2.039 4.864 1.00 98.31 370 LEU A CA 1
ATOM 2939 C C . LEU A 1 370 ? -8.630 1.115 5.921 1.00 98.31 370 LEU A C 1
ATOM 2941 O O . LEU A 1 370 ? -8.037 0.102 6.282 1.00 98.31 370 LEU A O 1
ATOM 2945 N N . GLY A 1 371 ? -9.831 1.436 6.401 1.00 98.31 371 GLY A N 1
ATOM 2946 C CA . GLY A 1 371 ? -10.500 0.641 7.424 1.00 98.31 371 GLY A CA 1
ATOM 2947 C C . GLY A 1 371 ? -11.015 -0.703 6.920 1.00 98.31 371 GLY A C 1
ATOM 2948 O O . GLY A 1 371 ? -10.724 -1.742 7.512 1.00 98.31 371 GLY A O 1
ATOM 2949 N N . LEU A 1 372 ? -11.774 -0.693 5.827 1.00 98.19 372 LEU A N 1
ATOM 2950 C CA . LEU A 1 372 ? -12.472 -1.872 5.312 1.00 98.19 372 LEU A CA 1
ATOM 2951 C C . LEU A 1 372 ? -11.695 -2.605 4.217 1.00 98.19 372 LEU A C 1
ATOM 2953 O O . LEU A 1 372 ? -11.831 -3.816 4.086 1.00 98.19 372 LEU A O 1
ATOM 2957 N N . GLY A 1 373 ? -10.882 -1.889 3.443 1.00 96.50 373 GLY A N 1
ATOM 2958 C CA . GLY A 1 373 ? -10.028 -2.463 2.407 1.00 96.50 373 GLY A CA 1
ATOM 2959 C C . GLY A 1 373 ? -8.723 -3.027 2.953 1.00 96.50 373 GLY A C 1
ATOM 2960 O O . GLY A 1 373 ? -8.348 -4.130 2.575 1.00 96.50 373 GLY A O 1
ATOM 2961 N N . TYR A 1 374 ? -8.072 -2.333 3.891 1.00 96.31 374 TYR A N 1
ATOM 2962 C CA . TYR A 1 374 ? -6.798 -2.775 4.471 1.00 96.31 374 TYR A CA 1
ATOM 2963 C C . TYR A 1 374 ? -6.975 -3.402 5.851 1.00 96.31 374 TYR A C 1
ATOM 2965 O O . TYR A 1 374 ? -6.802 -4.606 5.989 1.00 96.31 374 TYR A O 1
ATOM 2973 N N . PHE A 1 375 ? -7.341 -2.629 6.877 1.00 97.62 375 PHE A N 1
ATOM 2974 C CA . PHE A 1 375 ? -7.293 -3.084 8.275 1.00 97.62 375 PHE A CA 1
ATOM 2975 C C . PHE A 1 375 ? -8.191 -4.293 8.537 1.00 97.62 375 PHE A C 1
ATOM 2977 O O . PHE A 1 375 ? -7.759 -5.245 9.183 1.00 97.62 375 PHE A O 1
ATOM 2984 N N . PHE A 1 376 ? -9.405 -4.297 7.981 1.00 97.81 376 PHE A N 1
ATOM 2985 C CA . PHE A 1 376 ? -10.275 -5.468 8.013 1.00 97.81 376 PHE A CA 1
ATOM 2986 C C . PHE A 1 376 ? -9.631 -6.688 7.339 1.00 97.81 376 PHE A C 1
ATOM 2988 O O . PHE A 1 376 ? -9.781 -7.777 7.874 1.00 97.81 376 PHE A O 1
ATOM 2995 N N . ASN A 1 377 ? -8.908 -6.514 6.223 1.00 96.00 377 ASN A N 1
ATOM 2996 C CA . ASN A 1 377 ? -8.288 -7.586 5.430 1.00 96.00 377 ASN A CA 1
ATOM 2997 C C . ASN A 1 377 ? -6.856 -7.966 5.850 1.00 96.00 377 ASN A C 1
ATOM 2999 O O . ASN A 1 377 ? -6.262 -8.835 5.214 1.00 96.00 377 ASN A O 1
ATOM 3003 N N . LEU A 1 378 ? -6.299 -7.380 6.918 1.00 96.00 378 LEU A N 1
ATOM 3004 C CA . LEU A 1 378 ? -4.979 -7.738 7.459 1.00 96.00 378 LEU A CA 1
ATOM 3005 C C . LEU A 1 378 ? -5.022 -9.053 8.261 1.00 96.00 378 LEU A C 1
ATOM 3007 O O . LEU A 1 378 ? -4.680 -9.101 9.446 1.00 96.00 378 LEU A O 1
ATOM 3011 N N . TYR A 1 379 ? -5.428 -10.140 7.600 1.00 96.12 379 TYR A N 1
ATOM 3012 C CA . TYR A 1 379 ? -5.454 -11.485 8.167 1.00 96.12 379 TYR A CA 1
ATOM 3013 C C . TYR A 1 379 ? -5.128 -12.593 7.157 1.00 96.12 379 TYR A C 1
ATOM 3015 O O . TYR A 1 379 ? -5.325 -12.454 5.949 1.00 96.12 379 TYR A O 1
ATOM 3023 N N . ARG A 1 380 ? -4.732 -13.749 7.694 1.00 95.00 380 ARG A N 1
ATOM 3024 C CA . ARG A 1 380 ? -4.732 -15.056 7.031 1.00 95.00 380 ARG A CA 1
ATOM 3025 C C . ARG A 1 380 ? -5.779 -15.972 7.671 1.00 95.00 380 ARG A C 1
ATOM 3027 O O . ARG A 1 380 ? -6.097 -15.840 8.854 1.00 95.00 380 ARG A O 1
ATOM 3034 N N . GLY A 1 381 ? -6.334 -16.884 6.873 1.00 93.56 381 GLY A N 1
ATOM 3035 C CA . GLY A 1 381 ? -7.380 -17.810 7.302 1.00 93.56 381 GLY A CA 1
ATOM 3036 C C . GLY A 1 381 ? -8.769 -17.182 7.210 1.00 93.56 381 GLY A C 1
ATOM 3037 O O . GLY A 1 381 ? -9.473 -17.387 6.226 1.00 93.56 381 GLY A O 1
ATOM 3038 N N . LYS A 1 382 ? -9.176 -16.420 8.227 1.00 94.81 382 LYS A N 1
ATOM 3039 C CA . LYS A 1 382 ? -10.516 -15.808 8.317 1.00 94.81 382 LYS A CA 1
ATOM 3040 C C . LYS A 1 382 ? -10.463 -14.415 8.952 1.00 94.81 382 LYS A C 1
ATOM 3042 O O . LYS A 1 382 ? -9.547 -14.162 9.735 1.00 94.81 382 LYS A O 1
ATOM 3047 N N . PRO A 1 383 ? -11.438 -13.524 8.672 1.00 97.25 383 PRO A N 1
ATOM 3048 C CA . PRO A 1 383 ? -11.484 -12.204 9.295 1.00 97.25 383 PRO A CA 1
ATOM 3049 C C . PRO A 1 383 ? -11.443 -12.281 10.822 1.00 97.25 383 PRO A C 1
ATOM 3051 O O . PRO A 1 383 ? -12.040 -13.177 11.416 1.00 97.25 383 PRO A O 1
ATOM 3054 N N . LEU A 1 384 ? -10.803 -11.314 11.484 1.00 97.62 384 LEU A N 1
ATOM 3055 C CA . LEU A 1 384 ? -10.763 -11.264 12.954 1.00 97.62 384 LEU A CA 1
ATOM 3056 C C . LEU A 1 384 ? -12.155 -11.165 13.591 1.00 97.62 384 LEU A C 1
ATOM 3058 O O . LEU A 1 384 ? -12.364 -11.638 14.705 1.00 97.62 384 LEU A O 1
ATOM 3062 N N . VAL A 1 385 ? -13.104 -10.553 12.888 1.00 98.56 385 VAL A N 1
ATOM 3063 C CA . VAL A 1 385 ? -14.511 -10.440 13.278 1.00 98.56 385 VAL A CA 1
ATOM 3064 C C . VAL A 1 385 ? -15.333 -11.515 12.581 1.00 98.56 385 VAL A C 1
ATOM 3066 O O . VAL A 1 385 ? -15.137 -11.772 11.395 1.00 98.56 385 VAL A O 1
ATOM 3069 N N . ARG A 1 386 ? -16.261 -12.156 13.291 1.00 98.44 386 ARG A N 1
ATOM 3070 C CA . ARG A 1 386 ? -17.150 -13.159 12.686 1.00 98.44 386 ARG A CA 1
ATOM 3071 C C . ARG A 1 386 ? -18.109 -12.531 11.675 1.00 98.44 386 ARG A C 1
ATOM 3073 O O . ARG A 1 386 ? -18.367 -11.328 11.714 1.00 98.44 386 ARG A O 1
ATOM 3080 N N . GLU A 1 387 ? -18.673 -13.359 10.805 1.00 98.31 387 GLU A N 1
ATOM 3081 C CA . GLU A 1 387 ? -19.721 -12.926 9.878 1.00 98.31 387 GLU A CA 1
ATOM 3082 C C . GLU A 1 387 ? -20.910 -12.326 10.655 1.00 98.31 387 GLU A C 1
ATOM 3084 O O . GLU A 1 387 ? -21.288 -12.801 11.738 1.00 98.31 387 GLU A O 1
ATOM 3089 N N . GLY A 1 388 ? -21.445 -11.214 10.150 1.00 98.62 388 GLY A N 1
ATOM 3090 C CA . GLY A 1 388 ? -22.485 -10.424 10.812 1.00 98.62 388 GLY A CA 1
ATOM 3091 C C . GLY A 1 388 ? -22.018 -9.668 12.064 1.00 98.62 388 GLY A C 1
ATOM 3092 O O . GLY A 1 388 ? -22.850 -9.097 12.767 1.00 98.62 388 GLY A O 1
ATOM 3093 N N . GLY A 1 389 ? -20.718 -9.670 12.377 1.00 98.75 389 GLY A N 1
ATOM 3094 C CA . GLY A 1 389 ? -20.142 -8.884 13.468 1.00 98.75 389 GLY A CA 1
ATOM 3095 C C . GLY A 1 389 ? -20.034 -7.390 13.144 1.00 98.75 389 GLY A C 1
ATOM 3096 O O . GLY A 1 389 ? -20.480 -6.922 12.091 1.00 98.75 389 GLY A O 1
ATOM 3097 N N . VAL A 1 390 ? -19.442 -6.626 14.064 1.00 98.94 390 VAL A N 1
ATOM 3098 C CA . VAL A 1 390 ? -19.348 -5.159 13.971 1.00 98.94 390 VAL A CA 1
ATOM 3099 C C . VAL A 1 390 ? -17.895 -4.703 13.931 1.00 98.94 390 VAL A C 1
ATOM 3101 O O . VAL A 1 390 ? -17.067 -5.161 14.716 1.00 98.94 390 VAL A O 1
ATOM 3104 N N . VAL A 1 391 ? -17.596 -3.746 13.054 1.00 98.88 391 VAL A N 1
ATOM 3105 C CA . VAL A 1 391 ? -16.330 -3.002 13.076 1.00 98.88 391 VAL A CA 1
ATOM 3106 C C . VAL A 1 391 ? -16.552 -1.615 13.672 1.00 98.88 391 VAL A C 1
ATOM 3108 O O . VAL A 1 391 ? -17.463 -0.894 13.260 1.00 98.88 391 VAL A O 1
ATOM 3111 N N . ILE A 1 392 ? -15.695 -1.229 14.618 1.00 98.88 392 ILE A N 1
ATOM 3112 C CA . ILE A 1 392 ? -15.652 0.113 15.208 1.00 98.88 392 ILE A CA 1
ATOM 3113 C C . ILE A 1 392 ? -14.296 0.755 14.902 1.00 98.88 392 ILE A C 1
ATOM 3115 O O . ILE A 1 392 ? -13.254 0.309 15.382 1.00 98.88 392 ILE A O 1
ATOM 3119 N N . MET A 1 393 ? -14.311 1.840 14.134 1.00 98.62 393 MET A N 1
ATOM 3120 C CA . MET A 1 393 ? -13.110 2.566 13.715 1.00 98.62 393 MET A CA 1
ATOM 3121 C C . MET A 1 393 ? -13.011 3.903 14.450 1.00 98.62 393 MET A C 1
ATOM 3123 O O . MET A 1 393 ? -14.005 4.612 14.572 1.00 98.62 393 MET A O 1
ATOM 3127 N N . SER A 1 394 ? -11.823 4.300 14.900 1.00 98.62 394 SER A N 1
ATOM 3128 C CA . SER A 1 394 ? -11.568 5.658 15.406 1.00 98.62 394 SER A CA 1
ATOM 3129 C C . SER A 1 394 ? -10.930 6.513 14.313 1.00 98.62 394 SER A C 1
ATOM 3131 O O . SER A 1 394 ? -9.796 6.246 13.918 1.00 98.62 394 SER A O 1
ATOM 3133 N N . HIS A 1 395 ? -11.634 7.550 13.836 1.00 98.50 395 HIS A N 1
ATOM 3134 C CA . HIS A 1 395 ? -11.091 8.500 12.856 1.00 98.50 395 HIS A CA 1
ATOM 3135 C C . HIS A 1 395 ? -11.936 9.796 12.737 1.00 98.50 395 HIS A C 1
ATOM 3137 O O . HIS A 1 395 ? -13.165 9.695 12.713 1.00 98.50 395 HIS A O 1
ATOM 3143 N N . PRO A 1 396 ? -11.333 10.998 12.573 1.00 97.69 396 PRO A N 1
ATOM 3144 C CA . PRO A 1 396 ? -12.063 12.269 12.412 1.00 97.69 396 PRO A CA 1
ATOM 3145 C C . PRO A 1 396 ? -12.947 12.362 11.160 1.00 97.69 396 PRO A C 1
ATOM 3147 O O . PRO A 1 396 ? -13.948 13.070 11.153 1.00 97.69 396 PRO A O 1
ATOM 3150 N N . THR A 1 397 ? -12.579 11.647 10.097 1.00 98.38 397 THR A N 1
ATOM 3151 C CA . THR A 1 397 ? -13.339 11.494 8.835 1.00 98.38 397 THR A CA 1
ATOM 3152 C C . THR A 1 397 ? -13.846 12.831 8.278 1.00 98.38 397 THR A C 1
ATOM 3154 O O . THR A 1 397 ? -15.054 13.021 8.154 1.00 98.38 397 THR A O 1
ATOM 3157 N N . PRO A 1 398 ? -12.949 13.795 8.003 1.00 96.94 398 PRO A N 1
ATOM 3158 C CA . PRO A 1 398 ? -13.353 15.142 7.614 1.00 96.94 398 PRO A CA 1
ATOM 3159 C C . PRO A 1 398 ? -14.016 15.152 6.232 1.00 96.94 398 PRO A C 1
ATOM 3161 O O . PRO A 1 398 ? -13.556 14.457 5.332 1.00 96.94 398 PRO A O 1
ATOM 3164 N N . TRP A 1 399 ? -15.025 16.006 6.026 1.00 97.25 399 TRP A N 1
ATOM 3165 C CA . TRP A 1 399 ? -15.572 16.321 4.694 1.00 97.25 399 TRP A CA 1
ATOM 3166 C C . TRP A 1 399 ? -14.587 17.221 3.923 1.00 97.25 399 TRP A C 1
ATOM 3168 O O . TRP A 1 399 ? -14.843 18.401 3.685 1.00 97.25 399 TRP A O 1
ATOM 3178 N N . GLU A 1 400 ? -13.405 16.697 3.609 1.00 96.88 400 GLU A N 1
ATOM 3179 C CA . GLU A 1 400 ? -12.296 17.431 2.998 1.00 96.88 400 GLU A CA 1
ATOM 3180 C C . GLU A 1 400 ? -11.649 16.581 1.899 1.00 96.88 400 GLU A C 1
ATOM 3182 O O . GLU A 1 400 ? -11.396 15.393 2.091 1.00 96.88 400 GLU A O 1
ATOM 3187 N N . PHE A 1 401 ? -11.346 17.207 0.762 1.00 97.75 401 PHE A N 1
ATOM 3188 C CA . PHE A 1 401 ? -10.692 16.586 -0.390 1.00 97.75 401 PHE A CA 1
ATOM 3189 C C . PHE A 1 401 ? -9.601 17.514 -0.914 1.00 97.75 401 PHE A C 1
ATOM 3191 O O . PHE A 1 401 ? -9.749 18.736 -0.872 1.00 97.75 401 PHE A O 1
ATOM 3198 N N . HIS A 1 402 ? -8.512 16.947 -1.433 1.00 96.75 402 HIS A N 1
ATOM 3199 C CA . HIS A 1 402 ? -7.478 17.742 -2.083 1.00 96.75 402 HIS A CA 1
ATOM 3200 C C . HIS A 1 402 ? -7.875 17.998 -3.544 1.00 96.75 402 HIS A C 1
ATOM 3202 O O . HIS A 1 402 ? -7.840 17.059 -4.338 1.00 96.75 402 HIS A O 1
ATOM 3208 N N . PRO A 1 403 ? -8.207 19.234 -3.954 1.00 96.00 403 PRO A N 1
ATOM 3209 C CA . PRO A 1 403 ? -8.822 19.490 -5.261 1.00 96.00 403 PRO A CA 1
ATOM 3210 C C . PRO A 1 403 ? -7.910 19.168 -6.453 1.00 96.00 403 PRO A C 1
ATOM 3212 O O . PRO A 1 403 ? -8.402 18.945 -7.551 1.00 96.00 403 PRO A O 1
ATOM 3215 N N . VAL A 1 404 ? -6.589 19.126 -6.243 1.00 96.31 404 VAL A N 1
ATOM 3216 C CA . VAL A 1 404 ? -5.621 18.760 -7.293 1.00 96.31 404 VAL A CA 1
ATOM 3217 C C . VAL A 1 404 ? -5.382 17.252 -7.353 1.00 96.31 404 VAL A C 1
ATOM 3219 O O . VAL A 1 404 ? -5.177 16.720 -8.433 1.00 96.31 404 VAL A O 1
ATOM 3222 N N . HIS A 1 405 ? -5.395 16.554 -6.211 1.00 97.19 405 HIS A N 1
ATOM 3223 C CA . HIS A 1 405 ? -5.063 15.120 -6.188 1.00 97.19 405 HIS A CA 1
ATOM 3224 C C . HIS A 1 405 ? -6.314 14.265 -6.366 1.00 97.19 405 HIS A C 1
ATOM 3226 O O . HIS A 1 405 ? -6.280 13.234 -7.024 1.00 97.19 405 HIS A O 1
ATOM 3232 N N . HIS A 1 406 ? -7.435 14.709 -5.806 1.00 98.25 406 HIS A N 1
ATOM 3233 C CA . HIS A 1 406 ? -8.667 13.941 -5.701 1.00 98.25 406 HIS A CA 1
ATOM 3234 C C . HIS A 1 406 ? -9.867 14.648 -6.370 1.00 98.25 406 HIS A C 1
ATOM 3236 O O . HIS A 1 406 ? -10.934 14.696 -5.760 1.00 98.25 406 HIS A O 1
ATOM 3242 N N . PRO A 1 407 ? -9.751 15.213 -7.593 1.00 98.19 407 PRO A N 1
ATOM 3243 C CA . PRO A 1 407 ? -10.875 15.888 -8.248 1.00 98.19 407 PRO A CA 1
ATOM 3244 C C . PRO A 1 407 ? -12.060 14.937 -8.484 1.00 98.19 407 PRO A C 1
ATOM 3246 O O . PRO A 1 407 ? -13.179 15.258 -8.100 1.00 98.19 407 PRO A O 1
ATOM 3249 N N . SER A 1 408 ? -11.814 13.728 -9.001 1.00 98.44 408 SER A N 1
ATOM 3250 C CA . SER A 1 408 ? -12.854 12.708 -9.224 1.00 98.44 408 SER A CA 1
ATOM 3251 C C . SER A 1 408 ? -13.483 12.182 -7.931 1.00 98.44 408 SER A C 1
ATOM 3253 O O . SER A 1 408 ? -14.645 11.784 -7.917 1.00 98.44 408 SER A O 1
ATOM 3255 N N . TYR A 1 409 ? -12.753 12.219 -6.813 1.00 98.69 409 TYR A N 1
ATOM 3256 C CA . TYR A 1 409 ? -13.279 11.804 -5.510 1.00 98.69 409 TYR A CA 1
ATOM 3257 C C . TYR A 1 409 ? -14.347 12.761 -4.992 1.00 98.69 409 TYR A C 1
ATOM 3259 O O . TYR A 1 409 ? -15.245 12.320 -4.281 1.00 98.69 409 TYR A O 1
ATOM 3267 N N . ILE A 1 410 ? -14.239 14.055 -5.312 1.00 98.50 410 ILE A N 1
ATOM 3268 C CA . ILE A 1 410 ? -15.239 15.051 -4.918 1.00 98.50 410 ILE A CA 1
ATOM 3269 C C . ILE A 1 410 ? -16.572 14.694 -5.574 1.00 98.50 410 ILE A C 1
ATOM 3271 O O . ILE A 1 410 ? -17.580 14.570 -4.883 1.00 98.50 410 ILE A O 1
ATOM 3275 N N . ASP A 1 411 ? -16.564 14.446 -6.882 1.00 98.44 411 ASP A N 1
ATOM 3276 C CA . ASP A 1 411 ? -17.773 14.093 -7.624 1.00 98.44 411 ASP A CA 1
ATOM 3277 C C . ASP A 1 411 ? -18.296 12.701 -7.255 1.00 98.44 411 ASP A C 1
ATOM 3279 O O . ASP A 1 411 ? -19.501 12.531 -7.071 1.00 98.44 411 ASP A O 1
ATOM 3283 N N . PHE A 1 412 ? -17.414 11.724 -7.027 1.00 98.81 412 PHE A N 1
ATOM 3284 C CA . PHE A 1 412 ? -17.813 10.426 -6.484 1.00 98.81 412 PHE A CA 1
ATOM 3285 C C . PHE A 1 412 ? -18.514 10.578 -5.124 1.00 98.81 412 PHE A C 1
ATOM 3287 O O . PHE A 1 412 ? -19.592 10.032 -4.897 1.00 98.81 412 PHE A O 1
ATOM 3294 N N . PHE A 1 413 ? -17.937 11.354 -4.207 1.00 98.69 413 PHE A N 1
ATOM 3295 C CA . PHE A 1 413 ? -18.499 11.530 -2.873 1.00 98.69 413 PHE A CA 1
ATOM 3296 C C . PHE A 1 413 ? -19.823 12.298 -2.889 1.00 98.69 413 PHE A C 1
ATOM 3298 O O . PHE A 1 413 ? -20.773 11.916 -2.202 1.00 98.69 413 PHE A O 1
ATOM 3305 N N . GLU A 1 414 ? -19.891 13.388 -3.653 1.00 97.81 414 GLU A N 1
ATOM 3306 C CA . GLU A 1 414 ? -21.050 14.277 -3.676 1.00 97.81 414 GLU A CA 1
ATOM 3307 C C . GLU A 1 414 ? -22.208 13.704 -4.492 1.00 97.81 414 GLU A C 1
ATOM 3309 O O . GLU A 1 414 ? -23.355 13.796 -4.046 1.00 97.81 414 GLU A O 1
ATOM 3314 N N . GLN A 1 415 ? -21.911 13.098 -5.644 1.00 97.50 415 GLN A N 1
ATOM 3315 C CA . GLN A 1 415 ? -22.908 12.648 -6.614 1.00 97.50 415 GLN A CA 1
ATOM 3316 C C . GLN A 1 415 ? -23.196 11.151 -6.475 1.00 97.50 415 GLN A C 1
ATOM 3318 O O . GLN A 1 415 ? -24.345 10.777 -6.257 1.00 97.50 415 GLN A O 1
ATOM 3323 N N . VAL A 1 416 ? -22.167 10.300 -6.544 1.00 98.62 416 VAL A N 1
ATOM 3324 C CA . VAL A 1 416 ? -22.342 8.835 -6.567 1.00 98.62 416 VAL A CA 1
ATOM 3325 C C . VAL A 1 416 ? -22.799 8.325 -5.201 1.00 98.62 416 VAL A C 1
ATOM 3327 O O . VAL A 1 416 ? -23.891 7.773 -5.093 1.00 98.62 416 VAL A O 1
ATOM 3330 N N . LEU A 1 417 ? -22.049 8.617 -4.132 1.00 98.56 417 LEU A N 1
ATOM 3331 C CA . LEU A 1 417 ? -22.456 8.254 -2.763 1.00 98.56 417 LEU A CA 1
ATOM 3332 C C . LEU A 1 417 ? -23.654 9.068 -2.252 1.00 98.56 417 LEU A C 1
ATOM 3334 O O . LEU A 1 417 ? -24.245 8.736 -1.226 1.00 98.56 417 LEU A O 1
ATOM 3338 N N . GLY A 1 418 ? -24.001 10.164 -2.933 1.00 97.69 418 GLY A N 1
ATOM 3339 C CA . GLY A 1 418 ? -25.251 10.881 -2.694 1.00 97.69 418 GLY A CA 1
ATOM 3340 C C . GLY A 1 418 ? -26.483 10.116 -3.186 1.00 97.69 418 GLY A C 1
ATOM 3341 O O . GLY A 1 418 ? -27.569 10.335 -2.651 1.00 97.69 418 GLY A O 1
ATOM 3342 N N . ASP A 1 419 ? -26.307 9.229 -4.168 1.00 98.12 419 ASP A N 1
ATOM 3343 C CA . ASP A 1 419 ? -27.366 8.424 -4.774 1.00 98.12 419 ASP A CA 1
ATOM 3344 C C . ASP A 1 419 ? -27.434 7.004 -4.191 1.00 98.12 419 ASP A C 1
ATOM 3346 O O . ASP A 1 419 ? -28.495 6.569 -3.746 1.00 98.12 419 ASP A O 1
ATOM 3350 N N . THR A 1 420 ? -26.310 6.283 -4.146 1.00 98.31 420 THR A N 1
ATOM 3351 C CA . THR A 1 420 ? -26.248 4.907 -3.633 1.00 98.31 420 THR A CA 1
ATOM 3352 C C . THR A 1 420 ? -24.880 4.599 -3.027 1.00 98.31 420 THR A C 1
ATOM 3354 O O . THR A 1 420 ? -23.856 5.135 -3.443 1.00 98.31 420 THR A O 1
ATOM 3357 N N . THR A 1 421 ? -24.859 3.722 -2.025 1.00 98.06 421 THR A N 1
ATOM 3358 C CA . THR A 1 421 ? -23.629 3.178 -1.427 1.00 98.06 421 THR A CA 1
ATOM 3359 C C . THR A 1 421 ? -23.399 1.715 -1.817 1.00 98.06 421 THR A C 1
ATOM 3361 O O . THR A 1 421 ? -22.422 1.117 -1.365 1.00 98.06 421 THR A O 1
ATOM 3364 N N . ASP A 1 422 ? -24.293 1.114 -2.612 1.00 98.12 422 ASP A N 1
ATOM 3365 C CA . ASP A 1 422 ? -24.153 -0.270 -3.071 1.00 98.12 422 ASP A CA 1
ATOM 3366 C C . ASP A 1 422 ? -23.047 -0.351 -4.138 1.00 98.12 422 ASP A C 1
ATOM 3368 O O . ASP A 1 422 ? -23.211 0.211 -5.225 1.00 98.12 422 ASP A O 1
ATOM 3372 N N . PRO A 1 423 ? -21.926 -1.049 -3.870 1.00 98.00 423 PRO A N 1
ATOM 3373 C CA . PRO A 1 423 ? -20.827 -1.141 -4.823 1.00 98.00 423 PRO A CA 1
ATOM 3374 C C . PRO A 1 423 ? -21.255 -1.730 -6.178 1.00 98.00 423 PRO A C 1
ATOM 3376 O O . PRO A 1 423 ? -20.746 -1.284 -7.202 1.00 98.00 423 PRO A O 1
ATOM 3379 N N . ILE A 1 424 ? -22.217 -2.662 -6.217 1.00 98.00 424 ILE A N 1
ATOM 3380 C CA . ILE A 1 424 ? -22.676 -3.297 -7.466 1.00 98.00 424 ILE A CA 1
ATOM 3381 C C . ILE A 1 424 ? -23.434 -2.290 -8.340 1.00 98.00 424 ILE A C 1
ATOM 3383 O O . ILE A 1 424 ? -23.252 -2.243 -9.560 1.00 98.00 424 ILE A O 1
ATOM 3387 N N . GLU A 1 425 ? -24.294 -1.470 -7.732 1.00 98.25 425 GLU A N 1
ATOM 3388 C CA . GLU A 1 425 ? -24.996 -0.410 -8.458 1.00 98.25 425 GLU A CA 1
ATOM 3389 C C . GLU A 1 425 ? -24.032 0.674 -8.941 1.00 98.25 425 GLU A C 1
ATOM 3391 O O . GLU A 1 425 ? -24.181 1.161 -10.063 1.00 98.25 425 GLU A O 1
ATOM 3396 N N . ILE A 1 426 ? -23.046 1.025 -8.111 1.00 98.62 426 ILE A N 1
ATOM 3397 C CA . ILE A 1 426 ? -22.007 2.007 -8.429 1.00 98.62 426 ILE A CA 1
ATOM 3398 C C . ILE A 1 426 ? -21.207 1.568 -9.661 1.00 98.62 426 ILE A C 1
ATOM 3400 O O . ILE A 1 426 ? -21.131 2.328 -10.630 1.00 98.62 426 ILE A O 1
ATOM 3404 N N . GLU A 1 427 ? -20.681 0.340 -9.649 1.00 98.31 427 GLU A N 1
ATOM 3405 C CA . GLU A 1 427 ? -19.909 -0.242 -10.756 1.00 98.31 427 GLU A CA 1
ATOM 3406 C C . GLU A 1 427 ? -20.698 -0.193 -12.061 1.00 98.31 427 GLU A C 1
ATOM 3408 O O . GLU A 1 427 ? -20.237 0.337 -13.071 1.00 98.31 427 GLU A O 1
ATOM 3413 N N . LYS A 1 428 ? -21.945 -0.664 -12.022 1.00 98.06 428 LYS A N 1
ATOM 3414 C CA . LYS A 1 428 ? -22.787 -0.764 -13.213 1.00 98.06 428 LYS A CA 1
ATOM 3415 C C . LYS A 1 428 ? -23.194 0.590 -13.799 1.00 98.06 428 LYS A C 1
ATOM 3417 O O . LYS A 1 428 ? -23.431 0.677 -15.003 1.00 98.06 428 LYS A O 1
ATOM 3422 N N . ARG A 1 429 ? -23.402 1.610 -12.962 1.00 98.19 429 ARG A N 1
ATOM 3423 C CA . ARG A 1 429 ? -24.046 2.869 -13.380 1.00 98.19 429 ARG A CA 1
ATOM 3424 C C . ARG A 1 429 ? -23.065 3.998 -13.661 1.00 98.19 429 ARG A C 1
ATOM 3426 O O . ARG A 1 429 ? -23.402 4.864 -14.462 1.00 98.19 429 ARG A O 1
ATOM 3433 N N . TYR A 1 430 ? -21.916 4.019 -12.989 1.00 98.56 430 TYR A N 1
ATOM 3434 C CA . TYR A 1 430 ? -21.087 5.223 -12.906 1.00 98.56 430 TYR A CA 1
ATOM 3435 C C . TYR A 1 430 ? -19.621 5.010 -13.287 1.00 98.56 430 TYR A C 1
ATOM 3437 O O . TYR A 1 430 ? -19.008 5.943 -13.798 1.00 98.56 430 TYR A O 1
ATOM 3445 N N . GLU A 1 431 ? -19.050 3.824 -13.062 1.00 98.44 431 GLU A N 1
ATOM 3446 C CA . GLU A 1 431 ? -17.602 3.611 -13.201 1.00 98.44 431 GLU A CA 1
ATOM 3447 C C . GLU A 1 431 ? -17.079 3.962 -14.596 1.00 98.44 431 GLU A C 1
ATOM 3449 O O . GLU A 1 431 ? -16.160 4.768 -14.732 1.00 98.44 431 GLU A O 1
ATOM 3454 N N . GLU A 1 432 ? -17.688 3.383 -15.632 1.00 97.94 432 GLU A N 1
ATOM 3455 C CA . GLU A 1 432 ? -17.225 3.535 -17.012 1.00 97.94 432 GLU A CA 1
ATOM 3456 C C . GLU A 1 432 ? -17.296 4.996 -17.479 1.00 97.94 432 GLU A C 1
ATOM 3458 O O . GLU A 1 432 ? -16.408 5.472 -18.184 1.00 97.94 432 GLU A O 1
ATOM 3463 N N . GLN A 1 433 ? -18.308 5.741 -17.020 1.00 98.06 433 GLN A N 1
ATOM 3464 C CA . GLN A 1 433 ? -18.417 7.169 -17.303 1.00 98.06 433 GLN A CA 1
ATOM 3465 C C . GLN A 1 433 ? -17.213 7.935 -16.743 1.00 98.06 433 GLN A C 1
ATOM 3467 O O . GLN A 1 433 ? -16.655 8.771 -17.441 1.00 98.06 433 GLN A O 1
ATOM 3472 N N . PHE A 1 434 ? -16.805 7.654 -15.504 1.00 98.56 434 PHE A N 1
ATOM 3473 C CA . PHE A 1 434 ? -15.652 8.310 -14.881 1.00 98.56 434 PHE A CA 1
ATOM 3474 C C . PHE A 1 434 ? -14.322 7.838 -15.470 1.00 98.56 434 PHE A C 1
ATOM 3476 O O . PHE A 1 434 ? -13.365 8.611 -15.499 1.00 98.56 434 PHE A O 1
ATOM 3483 N N . ALA A 1 435 ? -14.249 6.584 -15.918 1.00 98.25 435 ALA A N 1
ATOM 3484 C CA . ALA A 1 435 ? -13.064 6.034 -16.559 1.00 98.25 435 ALA A CA 1
ATOM 3485 C C . ALA A 1 435 ? -12.773 6.702 -17.911 1.00 98.25 435 ALA A C 1
ATOM 3487 O O . ALA A 1 435 ? -11.612 6.935 -18.218 1.00 98.25 435 ALA A O 1
ATOM 3488 N N . TYR A 1 436 ? -13.808 7.046 -18.682 1.00 98.31 436 TYR A N 1
ATOM 3489 C CA . TYR A 1 436 ? -13.666 7.658 -20.009 1.00 98.31 436 TYR A CA 1
ATOM 3490 C C . TYR A 1 436 ? -13.955 9.167 -20.049 1.00 98.31 436 TYR A C 1
ATOM 3492 O O . TYR A 1 436 ? -14.073 9.743 -21.131 1.00 98.31 436 TYR A O 1
ATOM 3500 N N . ASP A 1 437 ? -14.081 9.827 -18.896 1.00 98.56 437 ASP A N 1
ATOM 3501 C CA . ASP A 1 437 ? -14.314 11.270 -18.846 1.00 98.56 437 ASP A CA 1
ATOM 3502 C C . ASP A 1 437 ? -13.049 12.045 -19.260 1.00 98.56 437 ASP A C 1
ATOM 3504 O O . ASP A 1 437 ? -12.010 11.996 -18.593 1.00 98.56 437 ASP A O 1
ATOM 3508 N N . GLU A 1 438 ? -13.147 12.801 -20.357 1.00 98.25 438 GLU A N 1
ATOM 3509 C CA . GLU A 1 438 ? -12.025 13.551 -20.934 1.00 98.25 438 GLU A CA 1
ATOM 3510 C C . GLU A 1 438 ? -11.409 14.565 -19.958 1.00 98.25 438 GLU A C 1
ATOM 3512 O O . GLU A 1 438 ? -10.207 14.838 -20.021 1.00 98.25 438 GLU A O 1
ATOM 3517 N N . TRP A 1 439 ? -12.201 15.128 -19.039 1.00 98.31 439 TRP A N 1
ATOM 3518 C CA . TRP A 1 439 ? -11.700 16.082 -18.056 1.00 98.31 439 TRP A CA 1
ATOM 3519 C C . TRP A 1 439 ? -10.859 15.386 -16.988 1.00 98.31 439 TRP A C 1
ATOM 3521 O O . TRP A 1 439 ? -9.762 15.857 -16.672 1.00 98.31 439 TRP A O 1
ATOM 3531 N N . TYR A 1 440 ? -11.308 14.245 -16.461 1.00 98.56 440 TYR A N 1
ATOM 3532 C CA . TYR A 1 440 ? -10.498 13.489 -15.503 1.00 98.56 440 TYR A CA 1
ATOM 3533 C C . TYR A 1 440 ? -9.244 12.901 -16.146 1.00 98.56 440 TYR A C 1
ATOM 3535 O O . TYR A 1 440 ? -8.178 12.974 -15.534 1.00 98.56 440 TYR A O 1
ATOM 3543 N N . ILE A 1 441 ? -9.333 12.408 -17.385 1.00 98.62 441 ILE A N 1
ATOM 3544 C CA . ILE A 1 441 ? -8.165 11.964 -18.160 1.00 98.62 441 ILE A CA 1
ATOM 3545 C C . ILE A 1 441 ? -7.173 13.122 -18.323 1.00 98.62 441 ILE A C 1
ATOM 3547 O O . ILE A 1 441 ? -5.980 12.969 -18.054 1.00 98.62 441 ILE A O 1
ATOM 3551 N N . HIS A 1 442 ? -7.649 14.317 -18.691 1.00 98.44 442 HIS A N 1
ATOM 3552 C CA . HIS A 1 442 ? -6.795 15.497 -18.807 1.00 98.44 442 HIS A CA 1
ATOM 3553 C C . HIS A 1 442 ? -6.068 15.818 -17.492 1.00 98.44 442 HIS A C 1
ATOM 3555 O O . HIS A 1 442 ? -4.859 16.069 -17.515 1.00 98.44 442 HIS A O 1
ATOM 3561 N N . LEU A 1 443 ? -6.775 15.788 -16.356 1.00 98.38 443 LEU A N 1
ATOM 3562 C CA . LEU A 1 443 ? -6.193 16.048 -15.036 1.00 98.38 443 LEU A CA 1
ATOM 3563 C C . LEU A 1 443 ? -5.195 14.965 -14.606 1.00 98.38 443 LEU A C 1
ATOM 3565 O O . LEU A 1 443 ? -4.140 15.306 -14.075 1.00 98.38 443 LEU A O 1
ATOM 3569 N N . TYR A 1 444 ? -5.490 13.688 -14.851 1.00 98.56 444 TYR A N 1
ATOM 3570 C CA . TYR A 1 444 ? -4.582 12.570 -14.569 1.00 98.56 444 TYR A CA 1
ATOM 3571 C C . TYR A 1 444 ? -3.264 12.707 -15.346 1.00 98.56 444 TYR A C 1
ATOM 3573 O O . TYR A 1 444 ? -2.177 12.640 -14.769 1.00 98.56 444 TYR A O 1
ATOM 3581 N N . ARG A 1 445 ? -3.351 12.991 -16.651 1.00 97.62 445 ARG A N 1
ATOM 3582 C CA . ARG A 1 445 ? -2.178 13.090 -17.531 1.00 97.62 445 ARG A CA 1
ATOM 3583 C C . ARG A 1 445 ? -1.325 14.330 -17.276 1.00 97.62 445 ARG A C 1
ATOM 3585 O O . ARG A 1 445 ? -0.100 14.260 -17.338 1.00 97.62 445 ARG A O 1
ATOM 3592 N N . ASN A 1 446 ? -1.968 15.474 -17.031 1.00 97.12 446 ASN A N 1
ATOM 3593 C CA . ASN A 1 446 ? -1.315 16.791 -17.067 1.00 97.12 446 ASN A CA 1
ATOM 3594 C C . ASN A 1 446 ? -1.216 17.477 -15.698 1.00 97.12 446 ASN A C 1
ATOM 3596 O O . ASN A 1 446 ? -0.705 18.594 -15.600 1.00 97.12 446 ASN A O 1
ATOM 3600 N N . SER A 1 447 ? -1.710 16.839 -14.639 1.00 96.50 447 SER A N 1
ATOM 3601 C CA . SER A 1 447 ? -1.625 17.330 -13.265 1.00 96.50 447 SER A CA 1
ATOM 3602 C C . SER A 1 447 ? -1.137 16.222 -12.325 1.00 96.50 447 SER A C 1
ATOM 3604 O O . SER A 1 447 ? -0.475 15.277 -12.743 1.00 96.50 447 SER A O 1
ATOM 3606 N N . TYR A 1 448 ? -1.437 16.356 -11.035 1.00 97.06 448 TYR A N 1
ATOM 3607 C CA . TYR A 1 448 ? -1.120 15.379 -9.991 1.00 97.06 448 TYR A CA 1
ATOM 3608 C C . TYR A 1 448 ? -2.389 14.693 -9.464 1.00 97.06 448 TYR A C 1
ATOM 3610 O O . TYR A 1 448 ? -2.474 14.365 -8.280 1.00 97.06 448 TYR A O 1
ATOM 3618 N N . ALA A 1 449 ? -3.390 14.521 -10.330 1.00 98.25 449 ALA A N 1
ATOM 3619 C CA . ALA A 1 449 ? -4.648 13.868 -9.995 1.00 98.25 449 ALA A CA 1
ATOM 3620 C C . ALA A 1 449 ? -4.539 12.345 -10.128 1.00 98.25 449 ALA A C 1
ATOM 3622 O O . ALA A 1 449 ? -3.866 11.840 -11.025 1.00 98.25 449 ALA A O 1
ATOM 3623 N N . TYR A 1 450 ? -5.237 11.619 -9.257 1.00 98.56 450 TYR A N 1
ATOM 3624 C CA . TYR A 1 450 ? -5.558 10.211 -9.498 1.00 98.56 450 TYR A CA 1
ATOM 3625 C C . TYR A 1 450 ? -6.507 10.081 -10.696 1.00 98.56 450 TYR A C 1
ATOM 3627 O O . TYR A 1 450 ? -7.251 11.018 -11.003 1.00 98.56 450 TYR A O 1
ATOM 3635 N N . HIS A 1 451 ? -6.510 8.913 -11.343 1.00 98.69 451 HIS A N 1
ATOM 3636 C CA . HIS A 1 451 ? -7.405 8.646 -12.468 1.00 98.69 451 HIS A CA 1
ATOM 3637 C C . HIS A 1 451 ? -8.889 8.838 -12.097 1.00 98.69 451 HIS A C 1
ATOM 3639 O O . HIS A 1 451 ? -9.285 8.643 -10.941 1.00 98.69 451 HIS A O 1
ATOM 3645 N N . GLY A 1 452 ? -9.733 9.167 -13.082 1.00 98.56 452 GLY A N 1
ATOM 3646 C CA . GLY A 1 452 ? -11.172 9.389 -12.885 1.00 98.56 452 GLY A CA 1
ATOM 3647 C C . GLY A 1 452 ? -11.878 8.221 -12.194 1.00 98.56 452 GLY A C 1
ATOM 3648 O O . GLY A 1 452 ? -12.687 8.426 -11.292 1.00 98.56 452 GLY A O 1
ATOM 3649 N N . VAL A 1 453 ? -11.482 6.993 -12.537 1.00 98.69 453 VAL A N 1
ATOM 3650 C CA . VAL A 1 453 ? -12.031 5.749 -11.971 1.00 98.69 453 VAL A CA 1
ATOM 3651 C C . VAL A 1 453 ? -11.472 5.379 -10.591 1.00 98.69 453 VAL A C 1
ATOM 3653 O O . VAL A 1 453 ? -12.049 4.572 -9.871 1.00 98.69 453 VAL A O 1
ATOM 3656 N N . HIS A 1 454 ? -10.352 5.966 -10.175 1.00 98.62 454 HIS A N 1
ATOM 3657 C CA . HIS A 1 454 ? -9.658 5.561 -8.956 1.00 98.62 454 HIS A CA 1
ATOM 3658 C C . HIS A 1 454 ? -10.522 5.580 -7.664 1.00 98.62 454 HIS A C 1
ATOM 3660 O O . HIS A 1 454 ? -10.415 4.626 -6.888 1.00 98.62 454 HIS A O 1
ATOM 3666 N N . PRO A 1 455 ? -11.422 6.561 -7.395 1.00 98.75 455 PRO A N 1
ATOM 3667 C CA . PRO A 1 455 ? -12.290 6.509 -6.210 1.00 98.75 455 PRO A CA 1
ATOM 3668 C C . PRO A 1 455 ? -13.248 5.307 -6.180 1.00 98.75 455 PRO A C 1
ATOM 3670 O O . PRO A 1 455 ? -13.612 4.864 -5.091 1.00 98.75 455 PRO A O 1
ATOM 3673 N N . PHE A 1 456 ? -13.617 4.750 -7.337 1.00 98.75 456 PHE A N 1
ATOM 3674 C CA . PHE A 1 456 ? -14.456 3.552 -7.425 1.00 98.75 456 PHE A CA 1
ATOM 3675 C C . PHE A 1 456 ? -13.723 2.348 -6.863 1.00 98.75 456 PHE A C 1
ATOM 3677 O O . PHE A 1 456 ? -14.241 1.644 -6.003 1.00 98.75 456 PHE A O 1
ATOM 3684 N N . TYR A 1 457 ? -12.467 2.170 -7.262 1.00 98.38 457 TYR A N 1
ATOM 3685 C CA . TYR A 1 457 ? -11.658 1.063 -6.774 1.00 98.38 457 TYR A CA 1
ATOM 3686 C C . TYR A 1 457 ? -11.471 1.162 -5.266 1.00 98.38 457 TYR A C 1
ATOM 3688 O O . TYR A 1 457 ? -11.673 0.169 -4.575 1.00 98.38 457 TYR A O 1
ATOM 3696 N N . MET A 1 458 ? -11.210 2.364 -4.737 1.00 98.19 458 MET A N 1
ATOM 3697 C CA . MET A 1 458 ? -11.118 2.609 -3.287 1.00 98.19 458 MET A CA 1
ATOM 3698 C C . MET A 1 458 ? -12.389 2.217 -2.536 1.00 98.19 458 MET A C 1
ATOM 3700 O O . MET A 1 458 ? -12.314 1.757 -1.398 1.00 98.19 458 MET A O 1
ATOM 3704 N N . TRP A 1 459 ? -13.547 2.377 -3.175 1.00 98.62 459 TRP A N 1
ATOM 3705 C CA . TRP A 1 459 ? -14.814 1.896 -2.648 1.00 98.62 459 TRP A CA 1
ATOM 3706 C C . TRP A 1 459 ? -14.909 0.363 -2.711 1.00 98.62 459 TRP A C 1
ATOM 3708 O O . TRP A 1 459 ? -15.287 -0.288 -1.736 1.00 98.62 459 TRP A O 1
ATOM 3718 N N . TYR A 1 460 ? -14.513 -0.250 -3.826 1.00 98.38 460 TYR A N 1
ATOM 3719 C CA . TYR A 1 460 ? -14.597 -1.701 -4.009 1.00 98.38 460 TYR A CA 1
ATOM 3720 C C . TYR A 1 460 ? -13.646 -2.483 -3.111 1.00 98.38 460 TYR A C 1
ATOM 3722 O O . TYR A 1 460 ? -13.991 -3.594 -2.714 1.00 98.38 460 TYR A O 1
ATOM 3730 N N . TRP A 1 461 ? -12.501 -1.914 -2.724 1.00 96.81 461 TRP A N 1
ATOM 3731 C CA . TRP A 1 461 ? -11.593 -2.516 -1.740 1.00 96.81 461 TRP A CA 1
ATOM 3732 C C . TRP A 1 461 ? -12.332 -2.919 -0.453 1.00 96.81 461 TRP A C 1
ATOM 3734 O O . TRP A 1 461 ? -12.027 -3.949 0.144 1.00 96.81 461 TRP A O 1
ATOM 3744 N N . GLY A 1 462 ? -13.351 -2.157 -0.043 1.00 97.19 462 GLY A N 1
ATOM 3745 C CA . GLY A 1 462 ? -14.186 -2.480 1.114 1.00 97.19 462 GLY A CA 1
ATOM 3746 C C . GLY A 1 462 ? -15.322 -3.478 0.847 1.00 97.19 462 GLY A C 1
ATOM 3747 O O . GLY A 1 462 ? -16.014 -3.848 1.792 1.00 97.19 462 GLY A O 1
ATOM 3748 N N . ALA A 1 463 ? -15.547 -3.934 -0.390 1.00 97.62 463 ALA A N 1
ATOM 3749 C CA . ALA A 1 463 ? -16.731 -4.715 -0.764 1.00 97.62 463 ALA A CA 1
ATOM 3750 C C . ALA A 1 463 ? -16.840 -6.053 -0.017 1.00 97.62 463 ALA A C 1
ATOM 3752 O O . ALA A 1 463 ? -17.939 -6.430 0.393 1.00 97.62 463 ALA A O 1
ATOM 3753 N N . HIS A 1 464 ? -15.719 -6.746 0.218 1.00 97.12 464 HIS A N 1
ATOM 3754 C CA . HIS A 1 464 ? -15.718 -7.962 1.038 1.00 97.12 464 HIS A CA 1
ATOM 3755 C C . HIS A 1 464 ? -16.158 -7.670 2.478 1.00 97.12 464 HIS A C 1
ATOM 3757 O O . HIS A 1 464 ? -17.023 -8.359 3.014 1.00 97.12 464 HIS A O 1
ATOM 3763 N N . ALA A 1 465 ? -15.620 -6.613 3.091 1.00 97.88 465 ALA A N 1
ATOM 3764 C CA . ALA A 1 465 ? -15.990 -6.219 4.445 1.00 97.88 465 ALA A CA 1
ATOM 3765 C C . ALA A 1 465 ? -17.468 -5.817 4.534 1.00 97.88 465 ALA A C 1
ATOM 3767 O O . ALA A 1 465 ? -18.159 -6.221 5.462 1.00 97.88 465 ALA A O 1
ATOM 3768 N N . LEU A 1 466 ? -17.977 -5.063 3.555 1.00 97.31 466 LEU A N 1
ATOM 3769 C CA . LEU A 1 466 ? -19.388 -4.671 3.496 1.00 97.31 466 LEU A CA 1
ATOM 3770 C C . LEU A 1 466 ? -20.324 -5.878 3.345 1.00 97.31 466 LEU A C 1
ATOM 3772 O O . LEU A 1 466 ? -21.418 -5.861 3.898 1.00 97.31 466 LEU A O 1
ATOM 3776 N N . GLN A 1 467 ? -19.894 -6.927 2.637 1.00 96.56 467 GLN A N 1
ATOM 3777 C CA . GLN A 1 467 ? -20.628 -8.192 2.555 1.00 96.56 467 GLN A CA 1
ATOM 3778 C C . GLN A 1 467 ? -20.583 -8.975 3.878 1.00 96.56 467 GLN A C 1
ATOM 3780 O O . GLN A 1 467 ? -21.557 -9.631 4.237 1.00 96.56 467 GLN A O 1
ATOM 3785 N N . TRP A 1 468 ? -19.451 -8.930 4.584 1.00 98.12 468 TRP A N 1
ATOM 3786 C CA . TRP A 1 468 ? -19.188 -9.730 5.782 1.00 98.12 468 TRP A CA 1
ATOM 3787 C C . TRP A 1 468 ? -19.792 -9.145 7.066 1.00 98.12 468 TRP A C 1
ATOM 3789 O O . TRP A 1 468 ? -20.190 -9.879 7.974 1.00 98.12 468 TRP A O 1
ATOM 3799 N N . LEU A 1 469 ? -19.812 -7.818 7.184 1.00 98.62 469 LEU A N 1
ATOM 3800 C CA . LEU A 1 469 ? -20.135 -7.107 8.417 1.00 98.62 469 LEU A CA 1
ATOM 3801 C C . LEU A 1 469 ? -21.629 -6.817 8.541 1.00 98.62 469 LEU A C 1
ATOM 3803 O O . LEU A 1 469 ? -22.287 -6.402 7.594 1.00 98.62 469 LEU A O 1
ATOM 3807 N N . GLY A 1 470 ? -22.149 -6.931 9.764 1.00 98.38 470 GLY A N 1
ATOM 3808 C CA . GLY A 1 470 ? -23.505 -6.484 10.083 1.00 98.38 470 GLY A CA 1
ATOM 3809 C C . GLY A 1 470 ? -23.597 -4.969 10.282 1.00 98.38 470 GLY A C 1
ATOM 3810 O O . GLY A 1 470 ? -24.669 -4.384 10.114 1.00 98.38 470 GLY A O 1
ATOM 3811 N N . ARG A 1 471 ? -22.489 -4.318 10.674 1.00 98.56 471 ARG A N 1
ATOM 3812 C CA . ARG A 1 471 ? -22.438 -2.867 10.913 1.00 98.56 471 ARG A CA 1
ATOM 3813 C C . ARG A 1 471 ? -21.009 -2.323 10.935 1.00 98.56 471 ARG A C 1
ATOM 3815 O O . ARG A 1 471 ? -20.086 -2.983 11.410 1.00 98.56 471 ARG A O 1
ATOM 3822 N N . VAL A 1 472 ? -20.868 -1.071 10.501 1.00 98.88 472 VAL A N 1
ATOM 3823 C CA . VAL A 1 472 ? -19.642 -0.270 10.618 1.00 98.88 472 VAL A CA 1
ATOM 3824 C C . VAL A 1 472 ? -19.954 1.007 11.397 1.00 98.88 472 VAL A C 1
ATOM 3826 O O . VAL A 1 472 ? -20.898 1.734 11.069 1.00 98.88 472 VAL A O 1
ATOM 3829 N N . ILE A 1 473 ? -19.168 1.273 12.438 1.00 98.94 473 ILE A N 1
ATOM 3830 C CA . ILE A 1 473 ? -19.320 2.426 13.329 1.00 98.94 473 ILE A CA 1
ATOM 3831 C C . ILE A 1 473 ? -18.023 3.237 13.321 1.00 98.94 473 ILE A C 1
ATOM 3833 O O . ILE A 1 473 ? -16.935 2.671 13.406 1.00 98.94 473 ILE A O 1
ATOM 3837 N N . VAL A 1 474 ? -18.126 4.565 13.248 1.00 98.88 474 VAL A N 1
ATOM 3838 C CA . VAL A 1 474 ? -16.970 5.473 13.300 1.00 98.88 474 VAL A CA 1
ATOM 3839 C C . VAL A 1 474 ? -17.055 6.365 14.534 1.00 98.88 474 VAL A C 1
ATOM 3841 O O . VAL A 1 474 ? -17.951 7.201 14.658 1.00 98.88 474 VAL A O 1
ATOM 3844 N N . VAL A 1 475 ? -16.095 6.204 15.441 1.00 98.81 475 VAL A N 1
ATOM 3845 C CA . VAL A 1 475 ? -15.959 6.986 16.670 1.00 98.81 475 VAL A CA 1
ATOM 3846 C C . VAL A 1 475 ? -15.243 8.298 16.376 1.00 98.81 475 VAL A C 1
ATOM 3848 O O . VAL A 1 475 ? -14.110 8.316 15.888 1.00 98.81 475 VAL A O 1
ATOM 3851 N N . GLY A 1 476 ? -15.892 9.405 16.733 1.00 97.62 476 GLY A N 1
ATOM 3852 C CA . GLY A 1 476 ? -15.338 10.751 16.624 1.00 97.62 476 GLY A CA 1
ATOM 3853 C C . GLY A 1 476 ? -15.269 11.314 15.207 1.00 97.62 476 GLY A C 1
ATOM 3854 O O . GLY A 1 476 ? -14.609 12.332 15.017 1.00 97.62 476 GLY A O 1
ATOM 3855 N N . GLY A 1 477 ? -15.916 10.663 14.239 1.00 98.00 477 GLY A N 1
ATOM 3856 C CA . GLY A 1 477 ? -15.974 11.137 12.860 1.00 98.00 477 GLY A CA 1
ATOM 3857 C C . GLY A 1 477 ? -16.984 12.267 12.658 1.00 98.00 477 GLY A C 1
ATOM 3858 O O . GLY A 1 477 ? -17.974 12.347 13.389 1.00 98.00 477 GLY A O 1
ATOM 3859 N N . ASP A 1 478 ? -16.776 13.110 11.640 1.00 98.38 478 ASP A N 1
ATOM 3860 C CA . ASP A 1 478 ? -17.782 14.078 11.191 1.00 98.38 478 ASP A CA 1
ATOM 3861 C C . ASP A 1 478 ? -19.099 13.345 10.864 1.00 98.38 478 ASP A C 1
ATOM 3863 O O . ASP A 1 478 ? -19.148 12.539 9.927 1.00 98.38 478 ASP A O 1
ATOM 3867 N N . PRO A 1 479 ? -20.197 13.603 11.601 1.00 98.50 479 PRO A N 1
ATOM 3868 C CA . PRO A 1 479 ? -21.399 12.790 11.473 1.00 98.50 479 PRO A CA 1
ATOM 3869 C C . PRO A 1 479 ? -22.033 12.838 10.083 1.00 98.50 479 PRO A C 1
ATOM 3871 O O . PRO A 1 479 ? -22.724 11.896 9.695 1.00 98.50 479 PRO A O 1
ATOM 3874 N N . ARG A 1 480 ? -21.847 13.933 9.332 1.00 98.38 480 ARG A N 1
ATOM 3875 C CA . ARG A 1 480 ? -22.374 14.049 7.969 1.00 98.38 480 ARG A CA 1
ATOM 3876 C C . ARG A 1 480 ? -21.583 13.165 7.006 1.00 98.38 480 ARG A C 1
ATOM 3878 O O . ARG A 1 480 ? -22.202 12.439 6.234 1.00 98.38 480 ARG A O 1
ATOM 3885 N N . SER A 1 481 ? -20.258 13.195 7.095 1.00 98.44 481 SER A N 1
ATOM 3886 C CA . SER A 1 481 ? -19.355 12.388 6.274 1.00 98.44 481 SER A CA 1
ATOM 3887 C C . SER A 1 481 ? -19.551 10.904 6.540 1.00 98.44 481 SER A C 1
ATOM 3889 O O . SER A 1 481 ? -19.765 10.136 5.611 1.00 98.44 481 SER A O 1
ATOM 3891 N N . VAL A 1 482 ? -19.590 10.505 7.814 1.00 98.75 482 VAL A N 1
ATOM 3892 C CA . VAL A 1 482 ? -19.799 9.104 8.211 1.00 98.75 482 VAL A CA 1
ATOM 3893 C C . VAL A 1 482 ? -21.134 8.569 7.685 1.00 98.75 482 VAL A C 1
ATOM 3895 O O . VAL A 1 482 ? -21.179 7.473 7.133 1.00 98.75 482 VAL A O 1
ATOM 3898 N N . ARG A 1 483 ? -22.212 9.360 7.778 1.00 98.62 483 ARG A N 1
ATOM 3899 C CA . ARG A 1 483 ? -23.514 8.971 7.214 1.00 98.62 483 ARG A CA 1
ATOM 3900 C C . ARG A 1 483 ? -23.515 8.912 5.688 1.00 98.62 483 ARG A C 1
ATOM 3902 O O . ARG A 1 483 ? -24.200 8.055 5.145 1.00 98.62 483 ARG A O 1
ATOM 3909 N N . ARG A 1 484 ? -22.761 9.779 4.998 1.00 98.56 484 ARG A N 1
ATOM 3910 C CA . ARG A 1 484 ? -22.614 9.721 3.530 1.00 98.56 484 ARG A CA 1
ATOM 3911 C C . ARG A 1 484 ? -21.964 8.412 3.074 1.00 98.56 484 ARG A C 1
ATOM 3913 O O . ARG A 1 484 ? -22.326 7.907 2.025 1.00 98.56 484 ARG A O 1
ATOM 3920 N N . LEU A 1 485 ? -21.068 7.841 3.879 1.00 98.56 485 LEU A N 1
ATOM 3921 C CA . LEU A 1 485 ? -20.468 6.526 3.624 1.00 98.56 485 LEU A CA 1
ATOM 3922 C C . LEU A 1 485 ? -21.421 5.349 3.927 1.00 98.56 485 LEU A C 1
ATOM 3924 O O . LEU A 1 485 ? -21.031 4.199 3.762 1.00 98.56 485 LEU A O 1
ATOM 3928 N N . GLY A 1 486 ? -22.638 5.600 4.424 1.00 98.12 486 GLY A N 1
ATOM 3929 C CA . GLY A 1 486 ? -23.556 4.546 4.874 1.00 98.12 486 GLY A CA 1
ATOM 3930 C C . GLY A 1 486 ? -23.220 3.963 6.255 1.00 98.12 486 GLY A C 1
ATOM 3931 O O . GLY A 1 486 ? -23.774 2.936 6.640 1.00 98.12 486 GLY A O 1
ATOM 3932 N N . PHE A 1 487 ? -22.331 4.603 7.023 1.00 98.62 487 PHE A N 1
ATOM 3933 C CA . PHE A 1 487 ? -21.893 4.134 8.343 1.00 98.62 487 PHE A CA 1
ATOM 3934 C C . PHE A 1 487 ? -22.567 4.903 9.484 1.00 98.62 487 PHE A C 1
ATOM 3936 O O . PHE A 1 487 ? -23.193 5.951 9.288 1.00 98.62 487 PHE A O 1
ATOM 3943 N N . GLN A 1 488 ? -22.427 4.396 10.711 1.00 98.69 488 GLN A N 1
ATOM 3944 C CA . GLN A 1 488 ? -22.992 5.040 11.896 1.00 98.69 488 GLN A CA 1
ATOM 3945 C C . GLN A 1 488 ? -21.934 5.847 12.668 1.00 98.69 488 GLN A C 1
ATOM 3947 O O . GLN A 1 488 ? -20.910 5.290 13.063 1.00 98.69 488 GLN A O 1
ATOM 3952 N N . PRO A 1 489 ? -22.149 7.151 12.917 1.00 98.75 489 PRO A N 1
ATOM 3953 C CA . PRO A 1 489 ? -21.250 7.932 13.758 1.00 98.75 489 PRO A CA 1
ATOM 3954 C C . PRO A 1 489 ? -21.542 7.705 15.245 1.00 98.75 489 PRO A C 1
ATOM 3956 O O . PRO A 1 489 ? -22.703 7.700 15.653 1.00 98.75 489 PRO A O 1
ATOM 3959 N N . ALA A 1 490 ? -20.488 7.611 16.052 1.00 98.62 490 ALA A N 1
ATOM 3960 C CA . ALA A 1 490 ? -20.549 7.579 17.511 1.00 98.62 490 ALA A CA 1
ATOM 3961 C C . ALA A 1 490 ? -19.634 8.659 18.111 1.00 98.62 490 ALA A C 1
ATOM 3963 O O . ALA A 1 490 ? -18.563 8.947 17.574 1.00 98.62 490 ALA A O 1
ATOM 3964 N N . SER A 1 491 ? -20.032 9.263 19.232 1.00 97.12 491 SER A N 1
ATOM 3965 C CA . SER A 1 491 ? -19.226 10.309 19.886 1.00 97.12 491 SER A CA 1
ATOM 3966 C C . SER A 1 491 ? -18.079 9.710 20.700 1.00 97.12 491 SER A C 1
ATOM 3968 O O . SER A 1 491 ? -16.951 10.216 20.670 1.00 97.12 491 SER A O 1
ATOM 3970 N N . THR A 1 492 ? -18.362 8.614 21.407 1.00 97.75 492 THR A N 1
ATOM 3971 C CA . THR A 1 492 ? -17.417 7.908 22.277 1.00 97.75 492 THR A CA 1
ATOM 3972 C C . THR A 1 492 ? -17.332 6.421 21.933 1.00 97.75 492 THR A C 1
ATOM 3974 O O . THR A 1 492 ? -18.221 5.870 21.282 1.00 97.75 492 THR A O 1
ATOM 3977 N N . MET A 1 493 ? -16.265 5.754 22.391 1.00 97.94 493 MET A N 1
ATOM 3978 C CA . MET A 1 493 ? -16.143 4.297 22.269 1.00 97.94 493 MET A CA 1
ATOM 3979 C C . MET A 1 493 ? -17.271 3.569 23.014 1.00 97.94 493 MET A C 1
ATOM 3981 O O . MET A 1 493 ? -17.769 2.556 22.536 1.00 97.94 493 MET A O 1
ATOM 3985 N N . GLN A 1 494 ? -17.718 4.104 24.154 1.00 97.06 494 GLN A N 1
ATOM 3986 C CA . GLN A 1 494 ? -18.819 3.520 24.918 1.00 97.06 494 GLN A CA 1
ATOM 3987 C C . GLN A 1 494 ? -20.136 3.543 24.128 1.00 97.06 494 GLN A C 1
ATOM 3989 O O . GLN A 1 494 ? -20.806 2.515 24.065 1.00 97.06 494 GLN A O 1
ATOM 3994 N N . ASP A 1 495 ? -20.464 4.669 23.482 1.00 97.75 495 ASP A N 1
ATOM 3995 C CA . ASP A 1 495 ? -21.659 4.770 22.629 1.00 97.75 495 ASP A CA 1
ATOM 3996 C C . ASP A 1 495 ? -21.578 3.774 21.465 1.00 97.75 495 ASP A C 1
ATOM 3998 O O . ASP A 1 495 ? -22.547 3.092 21.148 1.00 97.75 495 ASP A O 1
ATOM 4002 N N . ALA A 1 496 ? -20.399 3.644 20.846 1.00 98.50 496 ALA A N 1
ATOM 4003 C CA . ALA A 1 496 ? -20.190 2.706 19.749 1.00 98.50 496 ALA A CA 1
ATOM 4004 C C . ALA A 1 496 ? -20.375 1.243 20.180 1.00 98.50 496 ALA A C 1
ATOM 4006 O O . ALA A 1 496 ? -20.943 0.453 19.429 1.00 98.50 496 ALA A O 1
ATOM 4007 N N . LEU A 1 497 ? -19.925 0.879 21.384 1.00 98.25 497 LEU A N 1
ATOM 4008 C CA . LEU A 1 497 ? -20.123 -0.460 21.943 1.00 98.25 497 LEU A CA 1
ATOM 4009 C C . LEU A 1 497 ? -21.594 -0.734 22.283 1.00 98.25 497 LEU A C 1
ATOM 4011 O O . LEU A 1 497 ? -22.061 -1.851 22.072 1.00 98.25 497 LEU A O 1
ATOM 4015 N N . GLU A 1 498 ? -22.334 0.267 22.762 1.00 97.88 498 GLU A N 1
ATOM 4016 C CA . GLU A 1 498 ? -23.783 0.159 22.968 1.00 97.88 498 GLU A CA 1
ATOM 4017 C C . GLU A 1 498 ? -24.513 -0.053 21.634 1.00 97.88 498 GLU A C 1
ATOM 4019 O O . GLU A 1 498 ? -25.268 -1.012 21.490 1.00 97.88 498 GLU A O 1
ATOM 4024 N N . MET A 1 499 ? -24.194 0.753 20.617 1.00 98.38 499 MET A N 1
ATOM 4025 C CA . MET A 1 499 ? -24.733 0.624 19.255 1.00 98.38 499 MET A CA 1
ATOM 4026 C C . MET A 1 499 ? -24.369 -0.706 18.581 1.00 98.38 499 MET A C 1
ATOM 4028 O O . MET A 1 499 ? -25.124 -1.205 17.743 1.00 98.38 499 MET A O 1
ATOM 4032 N N . ALA A 1 500 ? -23.204 -1.278 18.897 1.00 98.56 500 ALA A N 1
ATOM 4033 C CA . ALA A 1 500 ? -22.827 -2.608 18.431 1.00 98.56 500 ALA A CA 1
ATOM 4034 C C . ALA A 1 500 ? -23.710 -3.691 19.072 1.00 98.56 500 ALA A C 1
ATOM 4036 O O . ALA A 1 500 ? -24.061 -4.668 18.407 1.00 98.56 500 ALA A O 1
ATOM 4037 N N . GLY A 1 501 ? -24.127 -3.495 20.327 1.00 98.00 501 GLY A N 1
ATOM 4038 C CA . GLY A 1 501 ? -24.972 -4.434 21.061 1.00 98.00 501 GLY A CA 1
ATOM 4039 C C . GLY A 1 501 ? -26.332 -4.704 20.410 1.00 98.00 501 GLY A C 1
ATOM 4040 O O . GLY A 1 501 ? -26.847 -5.816 20.526 1.00 98.00 501 GLY A O 1
ATOM 4041 N N . ASP A 1 502 ? -26.858 -3.753 19.632 1.00 97.62 502 ASP A N 1
ATOM 4042 C CA . ASP A 1 502 ? -28.068 -3.934 18.813 1.00 97.62 502 ASP A CA 1
ATOM 4043 C C . ASP A 1 502 ? -27.933 -5.046 17.759 1.00 97.62 502 ASP A C 1
ATOM 4045 O O . ASP A 1 502 ? -28.934 -5.576 17.279 1.00 97.62 502 ASP A O 1
ATOM 4049 N N . VAL A 1 503 ? -26.700 -5.362 17.352 1.00 97.88 503 VAL A N 1
ATOM 4050 C CA . VAL A 1 503 ? -26.389 -6.321 16.281 1.00 97.88 503 VAL A CA 1
ATOM 4051 C C . VAL A 1 503 ? -25.873 -7.632 16.855 1.00 97.88 503 VAL A C 1
ATOM 4053 O O . VAL A 1 503 ? -26.280 -8.707 16.418 1.00 97.88 503 VAL A O 1
ATOM 4056 N N . VAL A 1 504 ? -24.964 -7.554 17.828 1.00 98.31 504 VAL A N 1
ATOM 4057 C CA . VAL A 1 504 ? -24.218 -8.720 18.326 1.00 98.31 504 VAL A CA 1
ATOM 4058 C C . VAL A 1 504 ? -24.594 -9.142 19.748 1.00 98.31 504 VAL A C 1
ATOM 4060 O O . VAL A 1 504 ? -24.041 -10.111 20.260 1.00 98.31 504 VAL A O 1
ATOM 4063 N N . GLY A 1 505 ? -25.572 -8.474 20.364 1.00 97.44 505 GLY A N 1
ATOM 4064 C CA . GLY A 1 505 ? -26.030 -8.748 21.724 1.00 97.44 505 GLY A CA 1
ATOM 4065 C C . GLY A 1 505 ? -25.305 -7.916 22.793 1.00 97.44 505 GLY A C 1
ATOM 4066 O O . GLY A 1 505 ? -24.338 -7.221 22.502 1.00 97.44 505 GLY A O 1
ATOM 4067 N N . PRO A 1 506 ? -25.769 -7.964 24.054 1.00 94.62 506 PRO A N 1
ATOM 4068 C CA . PRO A 1 506 ? -25.349 -7.028 25.106 1.00 94.62 506 PRO A CA 1
ATOM 4069 C C . PRO A 1 506 ? -23.932 -7.269 25.654 1.00 94.62 506 PRO A C 1
ATOM 4071 O O . PRO A 1 506 ? -23.351 -6.375 26.278 1.00 94.62 506 PRO A O 1
ATOM 4074 N N . ASP A 1 507 ? -23.380 -8.468 25.445 1.00 95.12 507 ASP A N 1
ATOM 4075 C CA . ASP A 1 507 ? -22.069 -8.859 25.968 1.00 95.12 507 ASP A CA 1
ATOM 4076 C C . ASP A 1 507 ? -21.122 -9.404 24.887 1.00 95.12 507 ASP A C 1
ATOM 4078 O O . ASP A 1 507 ? -20.751 -10.576 24.929 1.00 95.12 507 ASP A O 1
ATOM 4082 N N . PRO A 1 508 ? -20.769 -8.589 23.874 1.00 97.56 508 PRO A N 1
ATOM 4083 C CA . PRO A 1 508 ? -19.951 -9.066 22.774 1.00 97.56 508 PRO A CA 1
ATOM 4084 C C . PRO A 1 508 ? -18.493 -9.244 23.194 1.00 97.56 508 PRO A C 1
ATOM 4086 O O . PRO A 1 508 ? -17.940 -8.425 23.936 1.00 97.56 508 PRO A O 1
ATOM 4089 N N . SER A 1 509 ? -17.845 -10.267 22.638 1.00 98.56 509 SER A N 1
ATOM 4090 C CA . SER A 1 509 ? -16.386 -10.349 22.638 1.00 98.56 509 SER A CA 1
ATOM 4091 C C . SER A 1 509 ? -15.799 -9.220 21.786 1.00 98.56 509 SER A C 1
ATOM 4093 O O . SER A 1 509 ? -16.333 -8.889 20.722 1.00 98.56 509 SER A O 1
ATOM 4095 N N . ILE A 1 510 ? -14.692 -8.632 22.237 1.00 98.69 510 ILE A N 1
ATOM 4096 C CA . ILE A 1 510 ? -14.051 -7.492 21.577 1.00 98.69 510 ILE A CA 1
ATOM 4097 C C . ILE A 1 510 ? -12.586 -7.816 21.288 1.00 98.69 510 ILE A C 1
ATOM 4099 O O . ILE A 1 510 ? -11.833 -8.217 22.173 1.00 98.69 510 ILE A O 1
ATOM 4103 N N . THR A 1 511 ? -12.141 -7.572 20.060 1.00 98.75 511 THR A N 1
ATOM 4104 C CA . THR A 1 511 ? -10.715 -7.577 19.713 1.00 98.75 511 TH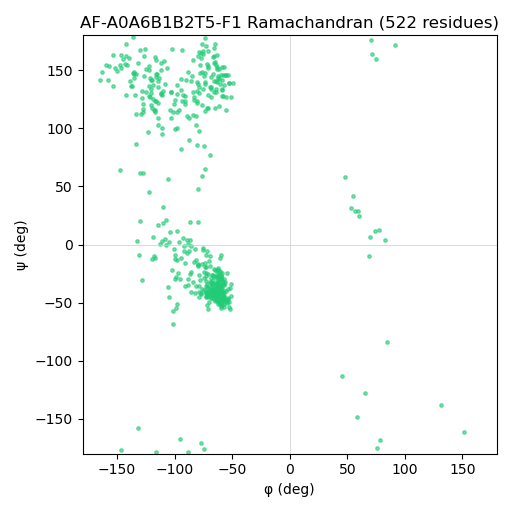R A CA 1
ATOM 4105 C C . THR A 1 511 ? -10.303 -6.191 19.249 1.00 98.75 511 THR A C 1
ATOM 4107 O O . THR A 1 511 ? -10.882 -5.647 18.311 1.00 98.75 511 THR A O 1
ATOM 4110 N N . HIS A 1 512 ? -9.296 -5.608 19.894 1.00 98.56 512 HIS A N 1
ATOM 4111 C CA . HIS A 1 512 ? -8.621 -4.415 19.401 1.00 98.56 512 HIS A CA 1
ATOM 4112 C C . HIS A 1 512 ? -7.391 -4.799 18.582 1.00 98.56 512 HIS A C 1
ATOM 4114 O O . HIS A 1 512 ? -6.508 -5.509 19.068 1.00 98.56 512 HIS A O 1
ATOM 4120 N N . PHE A 1 513 ? -7.348 -4.327 17.342 1.00 97.94 513 PHE A N 1
ATOM 4121 C CA . PHE A 1 513 ? -6.246 -4.526 16.414 1.00 97.94 513 PHE A CA 1
ATOM 4122 C C . PHE A 1 513 ? -5.344 -3.290 16.440 1.00 97.94 513 PHE A C 1
ATOM 4124 O O . PHE A 1 513 ? -5.684 -2.248 15.876 1.00 97.94 513 PHE A O 1
ATOM 4131 N N . HIS A 1 514 ? -4.225 -3.388 17.162 1.00 96.81 514 HIS A N 1
ATOM 4132 C CA . HIS A 1 514 ? -3.309 -2.271 17.386 1.00 96.81 514 HIS A CA 1
ATOM 4133 C C . HIS A 1 514 ? -2.381 -2.109 16.180 1.00 96.81 514 HIS A C 1
ATOM 4135 O O . HIS A 1 514 ? -1.469 -2.903 15.981 1.00 96.81 514 HIS A O 1
ATOM 4141 N N . ASN A 1 515 ? -2.658 -1.123 15.332 1.00 92.81 515 ASN A N 1
ATOM 4142 C CA . ASN A 1 515 ? -1.917 -0.859 14.099 1.00 92.81 515 ASN A CA 1
ATOM 4143 C C . ASN A 1 515 ? -2.044 0.641 13.764 1.00 92.81 515 ASN A C 1
ATOM 4145 O O . ASN A 1 515 ? -3.155 1.171 13.877 1.00 92.81 515 ASN A O 1
ATOM 4149 N N . PRO A 1 516 ? -0.972 1.353 13.358 1.00 93.56 516 PRO A N 1
ATOM 4150 C CA . PRO A 1 516 ? 0.433 0.931 13.221 1.00 93.56 516 PRO A CA 1
ATOM 4151 C C . PRO A 1 516 ? 1.223 0.840 14.542 1.00 93.56 516 PRO A C 1
ATOM 4153 O O . PRO A 1 516 ? 0.853 1.539 15.494 1.00 93.56 516 PRO A O 1
ATOM 4156 N N . PRO A 1 517 ? 2.359 0.094 14.588 1.00 94.88 517 PRO A N 1
ATOM 4157 C CA . PRO A 1 517 ? 3.026 -0.644 13.489 1.00 94.88 517 PRO A CA 1
ATOM 4158 C C . PRO A 1 517 ? 2.205 -1.722 12.774 1.00 94.88 517 PRO A C 1
ATOM 4160 O O . PRO A 1 517 ? 1.295 -2.302 13.361 1.00 94.88 517 PRO A O 1
ATOM 4163 N N . ILE A 1 518 ? 2.537 -1.992 11.504 1.00 94.50 518 ILE A N 1
ATOM 4164 C CA . ILE A 1 518 ? 1.811 -2.974 10.686 1.00 94.50 518 ILE A CA 1
ATOM 4165 C C . ILE A 1 518 ? 1.973 -4.378 11.275 1.00 94.50 518 ILE A C 1
ATOM 4167 O O . ILE A 1 518 ? 3.089 -4.845 11.536 1.00 94.50 518 ILE A O 1
ATOM 4171 N N . LEU A 1 519 ? 0.843 -5.067 11.412 1.00 94.69 519 LEU A N 1
ATOM 4172 C CA . LEU A 1 519 ? 0.760 -6.482 11.749 1.00 94.69 519 LEU A CA 1
ATOM 4173 C C . LEU A 1 519 ? -0.337 -7.158 10.930 1.00 94.69 519 LEU A C 1
ATOM 4175 O O . LEU A 1 519 ? -1.247 -6.494 10.430 1.00 94.69 519 LEU A O 1
ATOM 4179 N N . MET A 1 520 ? -0.261 -8.481 10.840 1.00 95.31 520 MET A N 1
ATOM 4180 C CA . MET A 1 520 ? -1.257 -9.328 10.200 1.00 95.31 520 MET A CA 1
ATOM 4181 C C . MET A 1 520 ? -1.671 -10.444 11.159 1.00 95.31 520 MET A C 1
ATOM 4183 O O . MET A 1 520 ? -0.822 -11.110 11.750 1.00 95.31 520 MET A O 1
ATOM 4187 N N . ALA A 1 521 ? -2.971 -10.666 11.328 1.00 96.69 521 ALA A N 1
ATOM 4188 C CA . ALA A 1 521 ? -3.460 -11.743 12.183 1.00 96.69 521 ALA A CA 1
ATOM 4189 C C . ALA A 1 521 ? -3.500 -13.080 11.431 1.00 96.69 521 ALA A C 1
ATOM 4191 O O . ALA A 1 521 ? -4.071 -13.166 10.351 1.00 96.69 521 ALA A O 1
ATOM 4192 N N . ASP A 1 522 ? -2.957 -14.144 12.008 1.00 96.25 522 ASP A N 1
ATOM 4193 C CA . ASP A 1 522 ? -3.160 -15.508 11.510 1.00 96.25 522 ASP A CA 1
ATOM 4194 C C . ASP A 1 522 ? -4.238 -16.181 12.357 1.00 96.25 522 ASP A C 1
ATOM 4196 O O . ASP A 1 522 ? -3.987 -16.573 13.500 1.00 96.25 522 ASP A O 1
ATOM 4200 N N . VAL A 1 523 ? -5.467 -16.200 11.834 1.00 96.69 523 VAL A N 1
ATOM 4201 C CA . VAL A 1 523 ? -6.664 -16.529 12.614 1.00 96.69 523 VAL A CA 1
ATOM 4202 C C . VAL A 1 523 ? -7.017 -18.001 12.441 1.00 96.69 523 VAL A C 1
ATOM 4204 O O . VAL A 1 523 ? -7.403 -18.438 11.354 1.00 96.69 523 VAL A O 1
ATOM 4207 N N . THR A 1 524 ? -6.933 -18.749 13.541 1.00 92.31 524 THR A N 1
ATOM 4208 C CA . THR A 1 524 ? -7.230 -20.193 13.602 1.00 92.31 524 THR A CA 1
ATOM 4209 C C . THR A 1 524 ? -8.631 -20.501 14.105 1.00 92.31 524 THR A C 1
ATOM 4211 O O . THR A 1 524 ? -9.233 -19.695 14.854 1.00 92.31 524 THR A O 1
#